Protein AF-Q7WC36-F1 (afdb_monomer_lite)

Foldseek 3Di:
DPDPDDCVPDPPLVVLLVVLVVLLVVLLVCLVCLVVVVVPDDDPDDDDDDPDDDDDDDDDDDPPQVLCVLQVNPDPVSVVVSQVSLQVSLVSLVVSCLVPVLDLVSLLVSLVSCLQSLHADPVVSLVSLVVQCVDVVCVVVSLVSLLSNLLSLLVSLLVLLVLLQDPPHHSSSNSSSLSSNLRQQVCQVPDDQDDDDPSSVLSLLSNLLSLLLSQVSQVVDPCSCVSSVGRRDVVSNVSSLCQQQPPPHDLVSNLVSLVVSQVVVLVAQDLAGDPSNLVSLVSNVQPQSSLVVCLLHLCSRDLSSLLCVLQDPPPDCQAALVSLLNNCQPVLVPPSLCVSLVSHVSNVLNNCLQVDDDVLFKGQQSVLLLLLVVPDDPVPPADLCLPLLVLLLLLLLLLVQLDPDDDDLAPCRQVVLVPPDPPLQSQQLASSQKIWTPVLSVDPDDFSVVNVVQLPDPPRNHMDGHPSSSGGDHCLQAPPPVGSQSRQLSNLLNSLLSSLCSQLVHNRGGSQVSDPPSSVVLQCVLVSSVVRGQAALLNSLSSQCNRHPVLSVLSVVVSVCNVPVPDDDPCQQPRDRDRHSNSSSLSSVLVSVVQVVPFDDDPPSRTPRDRHYDVCSVPGNRNHCCRPVHDD

Radius of gyration: 29.49 Å; chains: 1; bounding box: 82×70×81 Å

Sequence (632 aa):
MLVDLPEAEIPARTRLAFAATRLARVAEARLASPETLDIRHGGSGQSRTTRTQATSRYSGGLSLDPIAGLTGISDSQIHARLNSIADRVFGLIRKVLRERPDRVRLWTHALTIARRLGATGLELLFDDIDRYASDPVNRLAASYILGNSYAVLAAETVRAAQLLVDTNAAGWRRAAALRSLRDIAKFTNQCQPKTGRWFVQKSLNQFFVGVYCATVLLEQYSGSLQLLGKPLNQTFVDKGRELLAGHEVLPDLRVALAWWGCKFDLRKPVRRASELIVHLGTLVEALPESDDLWTFFPADAPITPLVRIASATKSGQMKQEGWWFDAMMGRLDYRDMEQVATLSPEASRVWKSFEESEAGKFLPLPVWATMIWKSCDPRITTEWRLGEWTCLEIVRQAALLLSSTTQTLDQDYLERASRKDIDTRSHCAHPLNFALPRHLIDTTAVSWQEWKQKLREPGTGVLRQVPQRRQIYDRRYAPLVVSEIGSAQNPIRGLGLCLFALLSRSFLLPAQWNGLGHESMLRHLPQLLRDEISYSSATLGILEACLQPRTAENVFANLYQAWSPGSDDDTEHDPVSLIDTADLARVISIAQNELEANQISTFNQQSRQVTPVNLMHLTDVDWKRYFEKGPA

Structure (mmCIF, N/CA/C/O backbone):
data_AF-Q7WC36-F1
#
_entry.id   AF-Q7WC36-F1
#
loop_
_atom_site.group_PDB
_atom_site.id
_atom_site.type_symbol
_atom_site.label_atom_id
_atom_site.label_alt_id
_atom_site.label_comp_id
_atom_site.label_asym_id
_atom_site.label_entity_id
_atom_site.label_seq_id
_atom_site.pdbx_PDB_ins_code
_atom_site.Cartn_x
_atom_site.Cartn_y
_atom_site.Cartn_z
_atom_site.occupancy
_atom_site.B_iso_or_equiv
_atom_site.auth_seq_id
_atom_site.auth_comp_id
_atom_site.auth_asym_id
_atom_site.auth_atom_id
_atom_site.pdbx_PDB_model_num
ATOM 1 N N . MET A 1 1 ? 2.667 -30.481 -26.125 1.00 32.56 1 MET A N 1
ATOM 2 C CA . MET A 1 1 ? 1.301 -30.079 -26.511 1.00 32.56 1 MET A CA 1
ATOM 3 C C . MET A 1 1 ? 1.374 -28.834 -27.383 1.00 32.56 1 MET A C 1
ATOM 5 O O . MET A 1 1 ? 1.361 -27.722 -26.868 1.00 32.56 1 MET A O 1
ATOM 9 N N . LEU A 1 2 ? 1.532 -29.032 -28.691 1.00 33.09 2 LEU A N 1
ATOM 10 C CA . LEU A 1 2 ? 1.141 -28.057 -29.708 1.00 33.09 2 LEU A CA 1
ATOM 11 C C . LEU A 1 2 ? -0.278 -28.476 -30.093 1.00 33.09 2 LEU A C 1
ATOM 13 O O . LEU A 1 2 ? -0.463 -29.596 -30.551 1.00 33.09 2 LEU A O 1
ATOM 17 N N . VAL A 1 3 ? -1.269 -27.655 -29.761 1.00 38.25 3 VAL A N 1
ATOM 18 C CA . VAL A 1 3 ? -2.630 -27.839 -30.272 1.00 38.25 3 VAL A CA 1
ATOM 19 C C . VAL A 1 3 ? -2.640 -27.154 -31.631 1.00 38.25 3 VAL A C 1
ATOM 21 O O . VAL A 1 3 ? -2.336 -25.959 -31.694 1.00 38.25 3 VAL A O 1
ATOM 24 N N . ASP A 1 4 ? -2.928 -27.904 -32.692 1.00 40.75 4 ASP A N 1
ATOM 25 C CA . ASP A 1 4 ? -3.156 -27.343 -34.021 1.00 40.75 4 ASP A CA 1
ATOM 26 C C . ASP A 1 4 ? -4.454 -26.539 -33.985 1.00 40.75 4 ASP A C 1
ATOM 28 O O . ASP A 1 4 ? -5.554 -27.082 -33.994 1.00 40.75 4 ASP A O 1
ATOM 32 N N . LEU A 1 5 ? -4.313 -25.219 -33.863 1.00 47.16 5 LEU A N 1
ATOM 33 C CA . LEU A 1 5 ? -5.430 -24.287 -33.954 1.00 47.16 5 LEU A CA 1
ATOM 34 C C . LEU A 1 5 ? -5.697 -24.002 -35.442 1.00 47.16 5 LEU A C 1
ATOM 36 O O . LEU A 1 5 ? -4.788 -23.483 -36.117 1.00 47.16 5 LEU A O 1
ATOM 40 N N . PRO A 1 6 ? -6.896 -24.329 -35.960 1.00 51.09 6 PRO A N 1
ATOM 41 C CA . PRO A 1 6 ? -7.227 -24.169 -37.370 1.00 51.09 6 PRO A CA 1
ATOM 42 C C . PRO A 1 6 ? -7.145 -22.700 -37.805 1.00 51.09 6 PRO A C 1
ATOM 44 O O . PRO A 1 6 ? -7.422 -21.775 -37.040 1.00 51.09 6 PRO A O 1
ATOM 47 N N . GLU A 1 7 ? -6.756 -22.473 -39.063 1.00 46.03 7 GLU A N 1
ATOM 48 C CA . GLU A 1 7 ? -6.532 -21.127 -39.624 1.00 46.03 7 GLU A CA 1
ATOM 49 C C . GLU A 1 7 ? -7.773 -20.230 -39.614 1.00 46.03 7 GLU A C 1
ATOM 51 O O . GLU A 1 7 ? -7.641 -19.006 -39.622 1.00 46.03 7 GLU A O 1
ATOM 56 N N . ALA A 1 8 ? -8.957 -20.841 -39.552 1.00 53.12 8 ALA A N 1
ATOM 57 C CA . ALA A 1 8 ? -10.242 -20.160 -39.520 1.00 53.12 8 ALA A CA 1
ATOM 58 C C . ALA A 1 8 ? -10.536 -19.447 -38.185 1.00 53.12 8 ALA A C 1
ATOM 60 O O . ALA A 1 8 ? -11.269 -18.464 -38.182 1.00 53.12 8 ALA A O 1
ATOM 61 N N . GLU A 1 9 ? -9.966 -19.900 -37.061 1.00 53.53 9 GLU A N 1
ATOM 62 C CA . GLU A 1 9 ? -10.338 -19.401 -35.724 1.00 53.53 9 GLU A CA 1
ATOM 63 C C . GLU A 1 9 ? -9.415 -18.294 -35.207 1.00 53.53 9 GLU A C 1
ATOM 65 O O . GLU A 1 9 ? -9.853 -17.375 -34.514 1.00 53.53 9 GLU A O 1
ATOM 70 N N . ILE A 1 10 ? -8.119 -18.355 -35.534 1.00 53.38 10 ILE A N 1
ATOM 71 C CA . ILE A 1 10 ? -7.134 -17.364 -35.091 1.00 53.38 10 ILE A CA 1
ATOM 72 C C . ILE A 1 10 ? -6.197 -17.030 -36.258 1.00 53.38 10 ILE A C 1
ATOM 74 O O . ILE A 1 10 ? -5.426 -17.895 -36.690 1.00 53.38 10 ILE A O 1
ATOM 78 N N . PRO A 1 11 ? -6.154 -15.763 -36.724 1.00 60.81 11 PRO A N 1
ATOM 79 C CA . PRO A 1 11 ? -5.234 -15.352 -37.777 1.00 60.81 11 PRO A CA 1
ATOM 80 C C . PRO A 1 11 ? -3.794 -15.765 -37.444 1.00 60.81 11 PRO A C 1
ATOM 82 O O . PRO A 1 11 ? -3.348 -15.595 -36.306 1.00 60.81 11 PRO A O 1
ATOM 85 N N . ALA A 1 12 ? -3.022 -16.231 -38.436 1.00 59.00 12 ALA A N 1
ATOM 86 C CA . ALA A 1 12 ? -1.604 -16.618 -38.283 1.00 59.00 12 ALA A CA 1
ATOM 87 C C . ALA A 1 12 ? -0.771 -15.613 -37.457 1.00 59.00 12 ALA A C 1
ATOM 89 O O . ALA A 1 12 ? 0.091 -15.976 -36.660 1.00 59.00 12 ALA A O 1
ATOM 90 N N . ARG A 1 13 ? -1.126 -14.335 -37.586 1.00 56.28 13 ARG A N 1
ATOM 91 C CA . ARG A 1 13 ? -0.539 -13.166 -36.920 1.00 56.28 13 ARG A CA 1
ATOM 92 C C . ARG A 1 13 ? -0.723 -13.175 -35.393 1.00 56.28 13 ARG A C 1
ATOM 94 O O . ARG A 1 13 ? 0.182 -12.775 -34.669 1.00 56.28 13 ARG A O 1
ATOM 101 N N . THR A 1 14 ? -1.865 -13.652 -34.904 1.00 60.50 14 THR A N 1
ATOM 102 C CA . THR A 1 14 ? -2.176 -13.775 -33.470 1.00 60.50 14 THR A CA 1
ATOM 103 C C . THR A 1 14 ? -1.594 -15.072 -32.893 1.00 60.50 14 THR A C 1
ATOM 105 O O . THR A 1 14 ? -1.169 -15.089 -31.738 1.00 60.50 14 THR A O 1
ATOM 108 N N . ARG A 1 15 ? -1.462 -16.128 -33.713 1.00 65.62 15 ARG A N 1
ATOM 109 C CA . ARG A 1 15 ? -0.837 -17.406 -33.320 1.00 65.62 15 ARG A CA 1
ATOM 110 C C . ARG A 1 15 ? 0.639 -17.247 -32.944 1.00 65.62 15 ARG A C 1
ATOM 112 O O . ARG A 1 15 ? 1.044 -17.766 -31.910 1.00 65.62 15 ARG A O 1
ATOM 119 N N . LEU A 1 16 ? 1.424 -16.478 -33.706 1.00 64.00 16 LEU A N 1
ATOM 120 C CA . LEU A 1 16 ? 2.849 -16.245 -33.405 1.00 64.00 16 LEU A CA 1
ATOM 121 C C . LEU A 1 16 ? 3.064 -15.486 -32.084 1.00 64.00 16 LEU A C 1
ATOM 123 O O . LEU A 1 16 ? 3.893 -15.881 -31.266 1.00 64.00 16 LEU A O 1
ATOM 127 N N . ALA A 1 17 ? 2.271 -14.440 -31.836 1.00 59.94 17 ALA A N 1
ATOM 128 C CA . ALA A 1 17 ? 2.287 -13.683 -30.582 1.00 59.94 17 ALA A CA 1
ATOM 129 C C . ALA A 1 17 ? 1.899 -14.551 -29.368 1.00 59.94 17 ALA A C 1
ATOM 131 O O . ALA A 1 17 ? 2.533 -14.506 -28.307 1.00 59.94 17 ALA A O 1
ATOM 132 N N . PHE A 1 18 ? 0.861 -15.372 -29.536 1.00 66.88 18 PHE A N 1
ATOM 133 C CA . PHE A 1 18 ? 0.387 -16.302 -28.518 1.00 66.88 18 PHE A CA 1
ATOM 134 C C . PHE A 1 18 ? 1.405 -17.415 -28.240 1.00 66.88 18 PHE A C 1
ATOM 136 O O . PHE A 1 18 ? 1.692 -17.713 -27.080 1.00 66.88 18 PHE A O 1
ATOM 143 N N . ALA A 1 19 ? 2.013 -17.979 -29.287 1.00 67.00 19 ALA A N 1
ATOM 144 C CA . ALA A 1 19 ? 3.064 -18.985 -29.186 1.00 67.00 19 ALA A CA 1
ATOM 145 C C . ALA A 1 19 ? 4.296 -18.441 -28.452 1.00 67.00 19 ALA A C 1
ATOM 147 O O . ALA A 1 19 ? 4.785 -19.090 -27.531 1.00 67.00 19 ALA A O 1
ATOM 148 N N . ALA A 1 20 ? 4.744 -17.225 -28.777 1.00 64.62 20 ALA A N 1
ATOM 149 C CA . ALA A 1 20 ? 5.845 -16.559 -28.081 1.00 64.62 20 ALA A CA 1
ATOM 150 C C . ALA A 1 20 ? 5.553 -16.365 -26.581 1.00 64.62 20 ALA A C 1
ATOM 152 O O . ALA A 1 20 ? 6.397 -16.648 -25.730 1.00 64.62 20 ALA A O 1
ATOM 153 N N . THR A 1 21 ? 4.326 -15.965 -26.243 1.00 67.56 21 THR A N 1
ATOM 154 C CA . THR A 1 21 ? 3.896 -15.788 -24.847 1.00 67.56 21 THR A CA 1
ATOM 155 C C . THR A 1 21 ? 3.810 -17.126 -24.104 1.00 67.56 21 THR A C 1
ATOM 157 O O . THR A 1 21 ? 4.221 -17.221 -22.947 1.00 67.56 21 THR A O 1
ATOM 160 N N . ARG A 1 22 ? 3.318 -18.190 -24.753 1.00 73.88 22 ARG A N 1
ATOM 161 C CA . ARG A 1 22 ? 3.315 -19.542 -24.173 1.00 73.88 22 ARG A CA 1
ATOM 162 C C . ARG A 1 22 ? 4.727 -20.089 -23.984 1.00 73.88 22 ARG A C 1
ATOM 164 O O . ARG A 1 22 ? 4.996 -20.669 -22.938 1.00 73.88 22 ARG A O 1
ATOM 171 N N . LEU A 1 23 ? 5.632 -19.869 -24.937 1.00 72.50 23 LEU A N 1
ATOM 172 C CA . LEU A 1 23 ? 7.038 -20.260 -24.816 1.00 72.50 23 LEU A CA 1
ATOM 173 C C . LEU A 1 23 ? 7.716 -19.565 -23.632 1.00 72.50 23 LEU A C 1
ATOM 175 O O . LEU A 1 23 ? 8.420 -20.227 -22.874 1.00 72.50 23 LEU A O 1
ATOM 179 N N . ALA A 1 24 ? 7.445 -18.275 -23.418 1.00 70.00 24 ALA A N 1
ATOM 180 C CA . ALA A 1 24 ? 7.932 -17.555 -22.244 1.00 70.00 24 ALA A CA 1
ATOM 181 C C . ALA A 1 24 ? 7.407 -18.162 -20.932 1.00 70.00 24 ALA A C 1
ATOM 183 O O . ALA A 1 24 ? 8.194 -18.408 -20.024 1.00 70.00 24 ALA A O 1
ATOM 184 N N . ARG A 1 25 ? 6.112 -18.505 -20.848 1.00 74.75 25 ARG A N 1
ATOM 185 C CA . ARG A 1 25 ? 5.541 -19.185 -19.666 1.00 74.75 25 ARG A CA 1
ATOM 186 C C . ARG A 1 25 ? 6.164 -20.560 -19.411 1.00 74.75 25 ARG A C 1
ATOM 188 O O . ARG A 1 25 ? 6.416 -20.919 -18.267 1.00 74.75 25 ARG A O 1
ATOM 195 N N . VAL A 1 26 ? 6.433 -21.327 -20.467 1.00 75.31 26 VAL A N 1
ATOM 196 C CA . VAL A 1 26 ? 7.117 -22.626 -20.352 1.00 75.31 26 VAL A CA 1
ATOM 197 C C . VAL A 1 26 ? 8.559 -22.442 -19.874 1.00 75.31 26 VAL A C 1
ATOM 199 O O . VAL A 1 26 ? 9.036 -23.234 -19.064 1.00 75.31 26 VAL A O 1
ATOM 202 N N . ALA A 1 27 ? 9.253 -21.403 -20.340 1.00 73.19 27 ALA A N 1
ATOM 203 C CA . ALA A 1 27 ? 10.594 -21.077 -19.865 1.00 73.19 27 ALA A CA 1
ATOM 204 C C . ALA A 1 27 ? 10.595 -20.637 -18.392 1.00 73.19 27 ALA A C 1
ATOM 206 O O . ALA A 1 27 ? 11.433 -21.113 -17.633 1.00 73.19 27 ALA A O 1
ATOM 207 N N . GLU A 1 28 ? 9.626 -19.822 -17.962 1.00 74.88 28 GLU A N 1
ATOM 208 C CA . GLU A 1 28 ? 9.429 -19.466 -16.548 1.00 74.88 28 GLU A CA 1
ATOM 209 C C . GLU A 1 28 ? 9.215 -20.713 -15.676 1.00 74.88 28 GLU A C 1
ATOM 211 O O . GLU A 1 28 ? 9.850 -20.847 -14.633 1.00 74.88 28 GLU A O 1
ATOM 216 N N . ALA A 1 29 ? 8.384 -21.663 -16.119 1.00 74.56 29 ALA A N 1
ATOM 217 C CA . ALA A 1 29 ? 8.167 -22.917 -15.394 1.00 74.56 29 ALA A CA 1
ATOM 218 C C . ALA A 1 29 ? 9.455 -23.752 -15.266 1.00 74.56 29 ALA A C 1
ATOM 220 O O . ALA A 1 29 ? 9.716 -24.329 -14.215 1.00 74.56 29 ALA A O 1
ATOM 221 N N . ARG A 1 30 ? 10.300 -23.776 -16.306 1.00 74.00 30 ARG A N 1
ATOM 222 C CA . ARG A 1 30 ? 11.606 -24.458 -16.253 1.00 74.00 30 ARG A CA 1
ATOM 223 C C . ARG A 1 30 ? 12.607 -23.764 -15.332 1.00 74.00 30 ARG A C 1
ATOM 225 O O . ARG A 1 30 ? 13.385 -24.449 -14.682 1.00 74.00 30 ARG A O 1
ATOM 232 N N . LEU A 1 31 ? 12.579 -22.434 -15.264 1.00 72.06 31 LEU A N 1
ATOM 233 C CA . LEU A 1 31 ? 13.387 -21.662 -14.314 1.00 72.06 31 LEU A CA 1
ATOM 234 C C . LEU A 1 31 ? 12.937 -21.897 -12.865 1.00 72.06 31 LEU A C 1
ATOM 236 O O . LEU A 1 31 ? 13.771 -21.907 -11.966 1.00 72.06 31 LEU A O 1
ATOM 240 N N . ALA A 1 32 ? 11.636 -22.105 -12.645 1.00 72.94 32 ALA A N 1
ATOM 241 C CA . ALA A 1 32 ? 11.075 -22.395 -11.328 1.00 72.94 32 ALA A CA 1
ATOM 242 C C . ALA A 1 32 ? 11.359 -23.825 -10.835 1.00 72.94 32 ALA A C 1
ATOM 244 O O . ALA A 1 32 ? 11.388 -24.047 -9.628 1.00 72.94 32 ALA A O 1
ATOM 245 N N . SER A 1 33 ? 11.578 -24.780 -11.745 1.00 74.81 33 SER A N 1
ATOM 246 C CA . SER A 1 33 ? 11.818 -26.194 -11.417 1.00 74.81 33 SER A CA 1
ATOM 247 C C . SER A 1 33 ? 13.053 -26.748 -12.146 1.00 74.81 33 SER A C 1
ATOM 249 O O . SER A 1 33 ? 12.916 -27.588 -13.044 1.00 74.81 33 SER A O 1
ATOM 251 N N . PRO A 1 34 ? 14.266 -26.297 -11.778 1.00 65.00 34 PRO A N 1
ATOM 252 C CA . PRO A 1 34 ? 15.503 -26.665 -12.467 1.00 65.00 34 PRO A CA 1
ATOM 253 C C . PRO A 1 34 ? 15.832 -28.162 -12.364 1.00 65.00 34 PRO A C 1
ATOM 255 O O . PRO A 1 34 ? 16.397 -28.713 -13.303 1.00 65.00 34 PRO A O 1
ATOM 258 N N . GLU A 1 35 ? 15.383 -28.843 -11.306 1.00 63.03 35 GLU A N 1
ATOM 259 C CA . GLU A 1 35 ? 15.533 -30.298 -11.099 1.00 63.03 35 GLU A CA 1
ATOM 260 C C . GLU A 1 35 ? 14.903 -31.140 -12.225 1.00 63.03 35 GLU A C 1
ATOM 262 O O . GLU A 1 35 ? 15.338 -32.250 -12.525 1.00 63.03 35 GLU A O 1
ATOM 267 N N . THR A 1 36 ? 13.895 -30.602 -12.922 1.00 58.12 36 THR A N 1
ATOM 268 C CA . THR A 1 36 ? 13.247 -31.301 -14.046 1.00 58.12 36 THR A CA 1
ATOM 269 C C . THR A 1 36 ? 14.123 -31.387 -15.301 1.00 58.12 36 THR A C 1
ATOM 271 O O . THR A 1 36 ? 13.782 -32.112 -16.242 1.00 58.12 36 THR A O 1
ATOM 274 N N . LEU A 1 37 ? 15.244 -30.658 -15.342 1.00 56.97 37 LEU A N 1
ATOM 275 C CA . LEU A 1 37 ? 16.187 -30.678 -16.460 1.00 56.97 37 LEU A CA 1
ATOM 276 C C . LEU A 1 37 ? 17.066 -31.937 -16.471 1.00 56.97 37 LEU A C 1
ATOM 278 O O . LEU A 1 37 ? 17.489 -32.339 -17.556 1.00 56.97 37 LEU A O 1
ATOM 282 N N . ASP A 1 38 ? 17.267 -32.590 -15.325 1.00 52.81 38 ASP A N 1
ATOM 283 C CA . ASP A 1 38 ? 18.098 -33.799 -15.217 1.00 52.81 38 ASP A CA 1
ATOM 284 C C . ASP A 1 38 ? 17.378 -35.070 -15.687 1.00 52.81 38 ASP A C 1
ATOM 286 O O . ASP A 1 38 ? 17.999 -35.995 -16.203 1.00 52.81 38 ASP A O 1
ATOM 290 N N . ILE A 1 39 ? 16.044 -35.104 -15.625 1.00 51.38 39 ILE A N 1
ATOM 291 C CA . ILE A 1 39 ? 15.252 -36.316 -15.912 1.00 51.38 39 ILE A CA 1
ATOM 292 C C . ILE A 1 39 ? 15.270 -36.694 -17.410 1.00 51.38 39 ILE A C 1
ATOM 294 O O . ILE A 1 39 ? 14.988 -37.833 -17.776 1.00 51.38 39 ILE A O 1
ATOM 298 N N . ARG A 1 40 ? 15.606 -35.763 -18.317 1.00 45.06 40 ARG A N 1
ATOM 299 C CA . ARG A 1 40 ? 15.520 -35.994 -19.777 1.00 45.06 40 ARG A CA 1
ATOM 300 C C . ARG A 1 40 ? 16.813 -36.444 -20.448 1.00 45.06 40 ARG A C 1
ATOM 302 O O . ARG A 1 40 ? 16.765 -36.809 -21.624 1.00 45.06 40 ARG A O 1
ATOM 309 N N . HIS A 1 41 ? 17.946 -36.436 -19.756 1.00 41.28 41 HIS A N 1
ATOM 310 C CA . HIS A 1 41 ? 19.207 -36.936 -20.300 1.00 41.28 41 HIS A CA 1
ATOM 311 C C . HIS A 1 41 ? 19.733 -38.021 -19.375 1.00 41.28 41 HIS A C 1
ATOM 313 O O . HIS A 1 41 ? 20.256 -37.734 -18.308 1.00 41.28 41 HIS A O 1
ATOM 319 N N . GLY A 1 42 ? 19.527 -39.273 -19.794 1.00 40.59 42 GLY A N 1
ATOM 320 C CA . GLY A 1 42 ? 19.952 -40.466 -19.079 1.00 40.59 42 GLY A CA 1
ATOM 321 C C . GLY A 1 42 ? 21.417 -40.391 -18.666 1.00 40.59 42 GLY A C 1
ATOM 322 O O . GLY A 1 42 ? 22.315 -40.632 -19.465 1.00 40.59 42 GLY A O 1
ATOM 323 N N . GLY A 1 43 ? 21.626 -40.078 -17.395 1.00 33.88 43 GLY A N 1
ATOM 324 C CA . GLY A 1 43 ? 22.837 -40.341 -16.647 1.00 33.88 43 GLY A CA 1
ATOM 325 C C . GLY A 1 43 ? 22.419 -41.082 -15.391 1.00 33.88 43 GLY A C 1
ATOM 326 O O . GLY A 1 43 ? 22.143 -40.476 -14.362 1.00 33.88 43 GLY A O 1
ATOM 327 N N . SER A 1 44 ? 22.319 -42.407 -15.479 1.00 44.53 44 SER A N 1
ATOM 328 C CA . SER A 1 44 ? 22.349 -43.252 -14.292 1.00 44.53 44 SER A CA 1
ATOM 329 C C . SER A 1 44 ? 23.679 -43.000 -13.576 1.00 44.53 44 SER A C 1
ATOM 331 O O . SER A 1 44 ? 24.725 -43.437 -14.054 1.00 44.53 44 SER A O 1
ATOM 333 N N . GLY A 1 45 ? 23.660 -42.269 -12.465 1.00 36.16 45 GLY A N 1
ATOM 334 C CA . GLY A 1 45 ? 24.887 -41.937 -11.750 1.00 36.16 45 GLY A CA 1
ATOM 335 C C . GLY A 1 45 ? 24.642 -41.242 -10.419 1.00 36.16 45 GLY A C 1
ATOM 336 O O . GLY A 1 45 ? 24.819 -40.041 -10.312 1.00 36.16 45 GLY A O 1
ATOM 337 N N . GLN A 1 46 ? 24.282 -42.038 -9.409 1.00 35.50 46 GLN A N 1
ATOM 338 C CA . GLN A 1 46 ? 24.422 -41.737 -7.976 1.00 35.50 46 GLN A CA 1
ATOM 339 C C . GLN A 1 46 ? 23.519 -40.645 -7.375 1.00 35.50 46 GLN A C 1
ATOM 341 O O . GLN A 1 46 ? 23.962 -39.615 -6.884 1.00 35.50 46 GLN A O 1
ATOM 346 N N . SER A 1 47 ? 22.242 -40.990 -7.207 1.00 34.94 47 SER A N 1
ATOM 347 C CA . SER A 1 47 ? 21.558 -40.668 -5.951 1.00 34.94 47 SER A CA 1
ATOM 348 C C . SER A 1 47 ? 21.900 -41.738 -4.911 1.00 34.94 47 SER A C 1
ATOM 350 O O . SER A 1 47 ? 21.362 -42.841 -5.001 1.00 34.94 47 SER A O 1
ATOM 352 N N . ARG A 1 48 ? 22.782 -41.426 -3.946 1.00 37.56 48 ARG A N 1
ATOM 353 C CA . ARG A 1 48 ? 22.641 -41.749 -2.504 1.00 37.56 48 ARG A CA 1
ATOM 354 C C . ARG A 1 48 ? 23.936 -41.520 -1.711 1.00 37.56 48 ARG A C 1
ATOM 356 O O . ARG A 1 48 ? 25.006 -41.922 -2.142 1.00 37.56 48 ARG A O 1
ATOM 363 N N . THR A 1 49 ? 23.741 -41.027 -0.480 1.00 31.98 49 THR A N 1
ATOM 364 C CA . THR A 1 49 ? 24.695 -40.804 0.636 1.00 31.98 49 THR A CA 1
ATOM 365 C C . THR A 1 49 ? 25.567 -39.554 0.456 1.00 31.98 49 THR A C 1
ATOM 367 O O . THR A 1 49 ? 26.288 -39.450 -0.516 1.00 31.98 49 THR A O 1
ATOM 370 N N . THR A 1 50 ? 25.472 -38.510 1.283 1.00 30.17 50 THR A N 1
ATOM 371 C CA . THR A 1 50 ? 25.669 -38.510 2.741 1.00 30.17 50 THR A CA 1
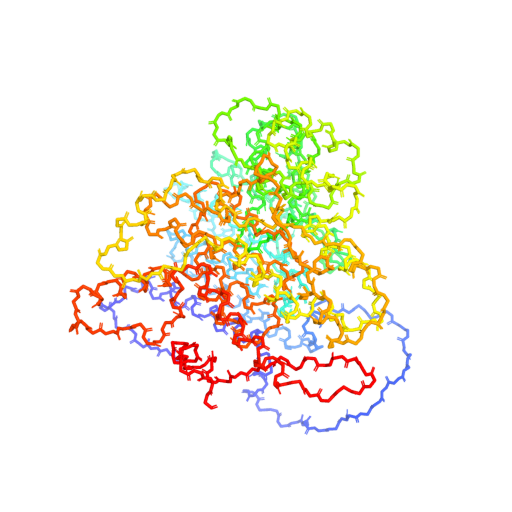ATOM 372 C C . THR A 1 50 ? 24.902 -37.373 3.432 1.00 30.17 50 THR A C 1
ATOM 374 O O . THR A 1 50 ? 25.071 -36.192 3.147 1.00 30.17 50 THR A O 1
ATOM 377 N N . ARG A 1 51 ? 24.083 -37.752 4.417 1.00 36.59 51 ARG A N 1
ATOM 378 C CA . ARG A 1 51 ? 23.560 -36.878 5.468 1.00 36.59 51 ARG A CA 1
ATOM 379 C C . ARG A 1 51 ? 24.471 -37.064 6.681 1.00 36.59 51 ARG A C 1
ATOM 381 O O . ARG A 1 51 ? 24.146 -37.866 7.546 1.00 36.59 51 ARG A O 1
ATOM 388 N N . THR A 1 52 ? 25.602 -36.361 6.731 1.00 29.86 52 THR A N 1
ATOM 389 C CA . THR A 1 52 ? 26.429 -36.299 7.947 1.00 29.86 52 THR A CA 1
ATOM 390 C C . THR A 1 52 ? 27.280 -35.029 7.970 1.00 29.86 52 THR A C 1
ATOM 392 O O . THR A 1 52 ? 28.087 -34.806 7.081 1.00 29.86 52 THR A O 1
ATOM 395 N N . GLN A 1 53 ? 27.028 -34.207 8.992 1.00 34.97 53 GLN A N 1
ATOM 396 C CA . GLN A 1 53 ? 27.939 -33.292 9.694 1.00 34.97 53 GLN A CA 1
ATOM 397 C C . GLN A 1 53 ? 29.184 -32.769 8.951 1.00 34.97 53 GLN A C 1
ATOM 399 O O . GLN A 1 53 ? 30.145 -33.498 8.736 1.00 34.97 53 GLN A O 1
ATOM 404 N N . ALA A 1 54 ? 29.238 -31.450 8.754 1.00 27.39 54 ALA A N 1
ATOM 405 C CA . ALA A 1 54 ? 30.500 -30.719 8.674 1.00 27.39 54 ALA A CA 1
ATOM 406 C C . ALA A 1 54 ? 30.367 -29.373 9.398 1.00 27.39 54 ALA A C 1
ATOM 408 O O . ALA A 1 54 ? 30.041 -28.337 8.821 1.00 27.39 54 ALA A O 1
ATOM 409 N N . THR A 1 55 ? 30.602 -29.407 10.706 1.00 30.91 55 THR A N 1
ATOM 410 C CA . THR A 1 55 ? 31.113 -28.264 11.456 1.00 30.91 55 THR A CA 1
ATOM 411 C C . THR A 1 55 ? 32.587 -28.044 11.098 1.00 30.91 55 THR A C 1
ATOM 413 O O . THR A 1 55 ? 33.384 -28.976 11.068 1.00 30.91 55 THR A O 1
ATOM 416 N N . SER A 1 56 ? 32.941 -26.766 10.960 1.00 30.55 56 SER A N 1
ATOM 417 C CA . SER A 1 56 ? 34.285 -26.171 11.017 1.00 30.55 56 SER A CA 1
ATOM 418 C C . SER A 1 56 ? 35.043 -25.889 9.702 1.00 30.55 56 SER A C 1
ATOM 420 O O . SER A 1 56 ? 35.483 -26.770 8.977 1.00 30.55 56 SER A O 1
ATOM 422 N N . ARG A 1 57 ? 35.241 -24.573 9.518 1.00 32.50 57 ARG A N 1
ATOM 423 C CA . ARG A 1 57 ? 36.447 -23.860 9.063 1.00 32.50 57 ARG A CA 1
ATOM 424 C C . ARG A 1 57 ? 37.026 -24.221 7.692 1.00 32.50 57 ARG A C 1
ATOM 426 O O . ARG A 1 57 ? 37.876 -25.089 7.592 1.00 32.50 57 ARG A O 1
ATOM 433 N N . TYR A 1 58 ? 36.746 -23.357 6.713 1.00 28.33 58 TYR A N 1
ATOM 434 C CA . TYR A 1 58 ? 37.773 -22.877 5.785 1.00 28.33 58 TYR A CA 1
ATOM 435 C C . TYR A 1 58 ? 37.536 -21.403 5.437 1.00 28.33 58 TYR A C 1
ATOM 437 O O . TYR A 1 58 ? 36.568 -21.029 4.782 1.00 28.33 58 TYR A O 1
ATOM 445 N N . SER A 1 59 ? 38.444 -20.565 5.926 1.00 31.62 59 SER A N 1
ATOM 446 C CA . SER A 1 59 ? 38.770 -19.248 5.393 1.00 31.62 59 SER A CA 1
ATOM 447 C C . SER A 1 59 ? 39.462 -19.412 4.038 1.00 31.62 59 SER A C 1
ATOM 449 O O . SER A 1 59 ? 40.481 -20.097 3.954 1.00 31.62 59 SER A O 1
ATOM 451 N N . GLY A 1 60 ? 38.945 -18.766 2.997 1.00 26.12 60 GLY A N 1
ATOM 452 C CA . GLY A 1 60 ? 39.586 -18.687 1.685 1.00 26.12 60 GLY A CA 1
ATOM 453 C C . GLY A 1 60 ? 38.631 -18.068 0.675 1.00 26.12 60 GLY A C 1
ATOM 454 O O . GLY A 1 60 ? 37.574 -18.632 0.411 1.00 26.12 60 GLY A O 1
ATOM 455 N N . GLY A 1 61 ? 38.971 -16.884 0.164 1.00 34.06 61 GLY A N 1
ATOM 456 C CA . GLY A 1 61 ? 38.148 -16.116 -0.768 1.00 34.06 61 GLY A CA 1
ATOM 457 C C . GLY A 1 61 ? 37.817 -16.902 -2.034 1.00 34.06 61 GLY A C 1
ATOM 458 O O . GLY A 1 61 ? 38.606 -16.949 -2.971 1.00 34.06 61 GLY A O 1
ATOM 459 N N . LEU A 1 62 ? 36.626 -17.490 -2.069 1.00 37.09 62 LEU A N 1
ATOM 460 C CA . LEU A 1 62 ? 35.981 -17.937 -3.291 1.00 37.09 62 LEU A CA 1
ATOM 461 C C . LEU A 1 62 ? 35.081 -16.795 -3.747 1.00 37.09 62 LEU A C 1
ATOM 463 O O . LEU A 1 62 ? 34.188 -16.370 -3.015 1.00 37.09 62 LEU A O 1
ATOM 467 N N . SER A 1 63 ? 35.339 -16.286 -4.950 1.00 44.19 63 SER A N 1
ATOM 468 C CA . SER A 1 63 ? 34.395 -15.456 -5.695 1.00 44.19 63 SER A CA 1
ATOM 469 C C . SER A 1 63 ? 33.119 -16.279 -5.902 1.00 44.19 63 SER A C 1
ATOM 471 O O . SER A 1 63 ? 33.009 -17.052 -6.852 1.00 44.19 63 SER A O 1
ATOM 473 N N . LEU A 1 64 ? 32.208 -16.205 -4.932 1.00 56.53 64 LEU A N 1
ATOM 474 C CA . LEU A 1 64 ? 30.915 -16.872 -4.960 1.00 56.53 64 LEU A CA 1
ATOM 475 C C . LEU A 1 64 ? 30.123 -16.273 -6.120 1.00 56.53 64 LEU A C 1
ATOM 477 O O . LEU A 1 64 ? 29.882 -15.066 -6.137 1.00 56.53 64 LEU A O 1
ATOM 481 N N . ASP A 1 65 ? 29.730 -17.101 -7.091 1.00 71.56 65 ASP A N 1
ATOM 482 C CA . ASP A 1 65 ? 28.820 -16.663 -8.147 1.00 71.56 65 ASP A CA 1
ATOM 483 C C . ASP A 1 65 ? 27.538 -16.126 -7.480 1.00 71.56 65 ASP A C 1
ATOM 485 O O . ASP A 1 65 ? 26.818 -16.890 -6.824 1.00 71.56 65 ASP A O 1
ATOM 489 N N . PRO A 1 66 ? 27.227 -14.824 -7.617 1.00 72.75 66 PRO A N 1
ATOM 490 C CA . PRO A 1 66 ? 26.075 -14.224 -6.954 1.00 72.75 66 PRO A CA 1
ATOM 491 C C . PRO A 1 66 ? 24.756 -14.869 -7.393 1.00 72.75 66 PRO A C 1
ATOM 493 O O . PRO A 1 66 ? 23.788 -14.870 -6.639 1.00 72.75 66 PRO A O 1
ATOM 496 N N . ILE A 1 67 ? 24.703 -15.463 -8.589 1.00 75.75 67 ILE A N 1
ATOM 497 C CA . ILE A 1 67 ? 23.526 -16.189 -9.078 1.00 75.75 67 ILE A CA 1
ATOM 498 C C . ILE A 1 67 ? 23.369 -17.529 -8.346 1.00 75.75 67 ILE A C 1
ATOM 500 O O . ILE A 1 67 ? 22.247 -17.900 -7.986 1.00 75.75 67 ILE A O 1
ATOM 504 N N . ALA A 1 68 ? 24.471 -18.234 -8.083 1.00 74.06 68 ALA A N 1
ATOM 505 C CA . ALA A 1 68 ? 24.462 -19.468 -7.300 1.00 74.06 68 ALA A CA 1
ATOM 506 C C . ALA A 1 68 ? 24.010 -19.201 -5.856 1.00 74.06 68 ALA A C 1
ATOM 508 O O . ALA A 1 68 ? 23.161 -19.921 -5.333 1.00 74.06 68 ALA A O 1
ATOM 509 N N . GLY A 1 69 ? 24.480 -18.101 -5.254 1.00 74.38 69 GLY A N 1
ATOM 510 C CA . GLY A 1 69 ? 24.043 -17.659 -3.925 1.00 74.38 69 GLY A CA 1
ATOM 511 C C . GLY A 1 69 ? 22.548 -17.321 -3.842 1.00 74.38 69 GLY A C 1
ATOM 512 O O . GLY A 1 69 ? 21.910 -17.614 -2.837 1.00 74.38 69 GLY A O 1
ATOM 513 N N . LEU A 1 70 ? 21.965 -16.753 -4.905 1.00 76.69 70 LEU A N 1
ATOM 514 C CA . LEU A 1 70 ? 20.536 -16.410 -4.947 1.00 76.69 70 LEU A CA 1
ATOM 515 C C . LEU A 1 70 ? 19.623 -17.614 -5.200 1.00 76.69 70 LEU A C 1
ATOM 517 O O . LEU A 1 70 ? 18.490 -17.628 -4.729 1.00 76.69 70 LEU A O 1
ATOM 521 N N . THR A 1 71 ? 20.079 -18.594 -5.977 1.00 74.06 71 THR A N 1
ATOM 522 C CA . THR A 1 71 ? 19.264 -19.752 -6.388 1.00 74.06 71 THR A CA 1
ATOM 523 C C . THR A 1 71 ? 19.438 -20.973 -5.493 1.00 74.06 71 THR A C 1
ATOM 525 O O . THR A 1 71 ? 18.596 -21.864 -5.542 1.00 74.06 71 THR A O 1
ATOM 528 N N . GLY A 1 72 ? 20.516 -21.035 -4.706 1.00 72.19 72 GLY A N 1
ATOM 529 C CA . GLY A 1 72 ? 20.902 -22.230 -3.951 1.00 72.19 72 GLY A CA 1
ATOM 530 C C . GLY A 1 72 ? 21.477 -23.351 -4.825 1.00 72.19 72 GLY A C 1
ATOM 531 O O . GLY A 1 72 ? 21.734 -24.440 -4.324 1.00 72.19 72 GLY A O 1
ATOM 532 N N . ILE A 1 73 ? 21.689 -23.097 -6.123 1.00 74.38 73 ILE A N 1
ATOM 533 C CA . ILE A 1 73 ? 22.198 -24.071 -7.095 1.00 74.38 73 ILE A CA 1
ATOM 534 C C . ILE A 1 73 ? 23.658 -23.739 -7.378 1.00 74.38 73 ILE A C 1
ATOM 536 O O . ILE A 1 73 ? 23.951 -22.696 -7.963 1.00 74.38 73 ILE A O 1
ATOM 540 N N . SER A 1 74 ? 24.571 -24.627 -6.988 1.00 72.94 74 SER A N 1
ATOM 541 C CA . SER A 1 74 ? 26.012 -24.477 -7.230 1.00 72.94 74 SER A CA 1
ATOM 542 C C . SER A 1 74 ? 26.467 -24.982 -8.605 1.00 72.94 74 SER A C 1
ATOM 544 O O . SER A 1 74 ? 27.596 -24.706 -9.006 1.00 72.94 74 SER A O 1
ATOM 546 N N . ASP A 1 75 ? 25.607 -25.690 -9.346 1.00 77.50 75 ASP A N 1
ATOM 547 C CA . ASP A 1 75 ? 25.945 -26.244 -10.659 1.00 77.50 75 ASP A CA 1
ATOM 548 C C . ASP A 1 75 ? 25.922 -25.170 -11.764 1.00 77.50 75 ASP A C 1
ATOM 550 O O . ASP A 1 75 ? 24.872 -24.684 -12.204 1.00 77.50 75 ASP A O 1
ATOM 554 N N . SER A 1 76 ? 27.114 -24.818 -12.248 1.00 75.12 76 SER A N 1
ATOM 555 C CA . SER A 1 76 ? 27.318 -23.843 -13.320 1.00 75.12 76 SER A CA 1
ATOM 556 C C . SER A 1 76 ? 26.784 -24.308 -14.681 1.00 75.12 76 SER A C 1
ATOM 558 O O . SER A 1 76 ? 26.407 -23.467 -15.503 1.00 75.12 76 SER A O 1
ATOM 560 N N . GLN A 1 77 ? 26.683 -25.619 -14.932 1.00 77.81 77 GLN A N 1
ATOM 561 C CA . GLN A 1 77 ? 26.123 -26.168 -16.169 1.00 77.81 77 GLN A CA 1
ATOM 562 C C . GLN A 1 77 ? 24.604 -26.005 -16.212 1.00 77.81 77 GLN A C 1
ATOM 564 O O . GLN A 1 77 ? 24.056 -25.647 -17.260 1.00 77.81 77 GLN A O 1
ATOM 569 N N . ILE A 1 78 ? 23.922 -26.209 -15.081 1.00 75.00 78 ILE A N 1
ATOM 570 C CA . ILE A 1 78 ? 22.479 -25.955 -14.959 1.00 75.00 78 ILE A CA 1
ATOM 571 C C . ILE A 1 78 ? 22.201 -24.471 -15.201 1.00 75.00 78 ILE A C 1
ATOM 573 O O . ILE A 1 78 ? 21.341 -24.136 -16.020 1.00 75.00 78 ILE A O 1
ATOM 577 N N . HIS A 1 79 ? 22.985 -23.578 -14.588 1.00 76.50 79 HIS A N 1
ATOM 578 C CA . HIS A 1 79 ? 22.884 -22.140 -14.851 1.00 76.50 79 HIS A CA 1
ATOM 579 C C . HIS A 1 79 ? 23.092 -21.815 -16.329 1.00 76.50 79 HIS A C 1
ATOM 581 O O . HIS A 1 79 ? 22.240 -21.164 -16.926 1.00 76.50 79 HIS A O 1
ATOM 587 N N . ALA A 1 80 ? 24.152 -22.314 -16.964 1.00 79.81 80 ALA A N 1
ATOM 588 C CA . ALA A 1 80 ? 24.405 -22.082 -18.388 1.00 79.81 80 ALA A CA 1
ATOM 589 C C . ALA A 1 80 ? 23.254 -22.569 -19.291 1.00 79.81 80 ALA A C 1
ATOM 591 O O . ALA A 1 80 ? 22.865 -21.872 -20.234 1.00 79.81 80 ALA A O 1
ATOM 592 N N . ARG A 1 81 ? 22.654 -23.727 -18.989 1.00 80.44 81 ARG A N 1
ATOM 593 C CA . ARG A 1 81 ? 21.489 -24.253 -19.723 1.00 80.44 81 ARG A CA 1
ATOM 594 C C . ARG A 1 81 ? 20.258 -23.369 -19.557 1.00 80.44 81 ARG A C 1
ATOM 596 O O . ARG A 1 81 ? 19.592 -23.069 -20.548 1.00 80.44 81 ARG A O 1
ATOM 603 N N . LEU A 1 82 ? 19.965 -22.925 -18.336 1.00 79.06 82 LEU A N 1
ATOM 604 C CA . LEU A 1 82 ? 18.858 -22.005 -18.066 1.00 79.06 82 LEU A CA 1
ATOM 605 C C . LEU A 1 82 ? 19.032 -20.679 -18.819 1.00 79.06 82 LEU A C 1
ATOM 607 O O . LEU A 1 82 ? 18.065 -20.168 -19.386 1.00 79.06 82 LEU A O 1
ATOM 611 N N . ASN A 1 83 ? 20.264 -20.171 -18.910 1.00 80.69 83 ASN A N 1
ATOM 612 C CA . ASN A 1 83 ? 20.594 -18.961 -19.676 1.00 80.69 83 ASN A CA 1
ATOM 613 C C . ASN A 1 83 ? 20.317 -19.172 -21.156 1.00 80.69 83 ASN A C 1
ATOM 615 O O . ASN A 1 83 ? 19.607 -18.385 -21.772 1.00 80.69 83 ASN A O 1
ATOM 619 N N . SER A 1 84 ? 20.811 -20.285 -21.704 1.00 83.69 84 SER A N 1
ATOM 620 C CA . SER A 1 84 ? 20.599 -20.635 -23.106 1.00 83.69 84 SER A CA 1
ATOM 621 C C . SER A 1 84 ? 19.111 -20.735 -23.454 1.00 83.69 84 SER A C 1
ATOM 623 O O . SER A 1 84 ? 18.695 -20.282 -24.519 1.00 83.69 84 SER A O 1
ATOM 625 N N . ILE A 1 85 ? 18.280 -21.271 -22.553 1.00 83.25 85 ILE A N 1
ATOM 626 C CA . ILE A 1 85 ? 16.824 -21.312 -22.739 1.00 83.25 85 ILE A CA 1
ATOM 627 C C . ILE A 1 85 ? 16.242 -19.894 -22.770 1.00 83.25 85 ILE A C 1
ATOM 629 O O . ILE A 1 85 ? 15.465 -19.588 -23.677 1.00 83.25 85 ILE A O 1
ATOM 633 N N . ALA A 1 86 ? 16.617 -19.036 -21.817 1.00 83.31 86 ALA A N 1
ATOM 634 C CA . ALA A 1 86 ? 16.152 -17.652 -21.753 1.00 83.31 86 ALA A CA 1
ATOM 635 C C . ALA A 1 86 ? 16.525 -16.865 -23.023 1.00 83.31 86 ALA A C 1
ATOM 637 O O . ALA A 1 86 ? 15.647 -16.288 -23.670 1.00 83.31 86 ALA A O 1
ATOM 638 N N . ASP A 1 87 ? 17.792 -16.921 -23.435 1.00 84.38 87 ASP A N 1
ATOM 639 C CA . ASP A 1 87 ? 18.300 -16.219 -24.616 1.00 84.38 87 ASP A CA 1
ATOM 640 C C . ASP A 1 87 ? 17.705 -16.786 -25.914 1.00 84.38 87 ASP A C 1
ATOM 642 O O . ASP A 1 87 ? 17.358 -16.031 -26.823 1.00 84.38 87 ASP A O 1
ATOM 646 N N . ARG A 1 88 ? 17.489 -18.108 -26.007 1.00 84.50 88 ARG A N 1
ATOM 647 C CA . ARG A 1 88 ? 16.824 -18.731 -27.165 1.00 84.50 88 ARG A CA 1
ATOM 648 C C . ARG A 1 88 ? 15.377 -18.271 -27.300 1.00 84.50 88 ARG A C 1
ATOM 650 O O . ARG A 1 88 ? 14.936 -17.972 -28.409 1.00 84.50 88 ARG A O 1
ATOM 657 N N . VAL A 1 89 ? 14.629 -18.217 -26.198 1.00 83.50 89 VAL A N 1
ATOM 658 C CA . VAL A 1 89 ? 13.242 -17.724 -26.205 1.00 83.50 89 VAL A CA 1
ATOM 659 C C . VAL A 1 89 ? 13.203 -16.248 -26.591 1.00 83.50 89 VAL A C 1
ATOM 661 O O . VAL A 1 89 ? 12.392 -15.864 -27.434 1.00 83.50 89 VAL A O 1
ATOM 664 N N . PHE A 1 90 ? 14.115 -15.433 -26.058 1.00 85.25 90 PHE A N 1
ATOM 665 C CA . PHE A 1 90 ? 14.230 -14.029 -26.442 1.00 85.25 90 PHE A CA 1
ATOM 666 C C . PHE A 1 90 ? 14.600 -13.857 -27.925 1.00 85.25 90 PHE A C 1
ATOM 668 O O . PHE A 1 90 ? 13.984 -13.055 -28.629 1.00 85.25 90 PHE A O 1
ATOM 675 N N . GLY A 1 91 ? 15.517 -14.674 -28.449 1.00 85.00 91 GLY A N 1
ATOM 676 C CA . GLY A 1 91 ? 15.878 -14.700 -29.868 1.00 85.00 91 GLY A CA 1
ATOM 677 C C . GLY A 1 91 ? 14.700 -15.037 -30.788 1.00 85.00 91 GLY A C 1
ATOM 678 O O . GLY A 1 91 ? 14.529 -14.402 -31.830 1.00 85.00 91 GLY A O 1
ATOM 679 N N . LEU A 1 92 ? 13.835 -15.976 -30.388 1.00 84.06 92 LEU A N 1
ATOM 680 C CA . LEU A 1 92 ? 12.603 -16.290 -31.123 1.00 84.06 92 LEU A CA 1
ATOM 681 C C . LEU A 1 92 ? 11.628 -15.107 -31.137 1.00 84.06 92 LEU A C 1
ATOM 683 O O . LEU A 1 92 ? 11.072 -14.791 -32.187 1.00 84.06 92 LEU A O 1
ATOM 687 N N . ILE A 1 93 ? 11.455 -14.418 -30.005 1.00 84.38 93 ILE A N 1
ATOM 688 C CA . ILE A 1 93 ? 10.607 -13.217 -29.919 1.00 84.38 93 ILE A CA 1
ATOM 689 C C . ILE A 1 93 ? 11.137 -12.120 -30.844 1.00 84.38 93 ILE A C 1
ATOM 691 O O . ILE A 1 93 ? 10.370 -11.520 -31.596 1.00 84.38 93 ILE A O 1
ATOM 695 N N . ARG A 1 94 ? 12.452 -11.891 -30.848 1.00 87.94 94 ARG A N 1
ATOM 696 C CA . ARG A 1 94 ? 13.086 -10.912 -31.737 1.00 87.94 94 ARG A CA 1
ATOM 697 C C . ARG A 1 94 ? 12.912 -11.248 -33.213 1.00 87.94 94 ARG A C 1
ATOM 699 O O . ARG A 1 94 ? 12.679 -10.345 -34.011 1.00 87.94 94 ARG A O 1
ATOM 706 N N . LYS A 1 95 ? 12.963 -12.530 -33.589 1.00 86.12 95 LYS A N 1
ATOM 707 C CA . LYS A 1 95 ? 12.659 -12.952 -34.964 1.00 86.12 95 LYS A CA 1
ATOM 708 C C . LYS A 1 95 ? 11.239 -12.534 -35.367 1.00 86.12 95 LYS A C 1
ATOM 710 O O . LYS A 1 95 ? 11.068 -11.924 -36.417 1.00 86.12 95 LYS A O 1
ATOM 715 N N . VAL A 1 96 ? 10.253 -12.770 -34.499 1.00 83.69 96 VAL A N 1
ATOM 716 C CA . VAL A 1 96 ? 8.859 -12.351 -34.732 1.00 83.69 96 VAL A CA 1
ATOM 717 C C . VAL A 1 96 ? 8.736 -10.825 -34.835 1.00 83.69 96 VAL A C 1
ATOM 719 O O . VAL A 1 96 ? 7.998 -10.332 -35.683 1.00 83.69 96 VAL A O 1
ATOM 722 N N . LEU A 1 97 ? 9.477 -10.067 -34.020 1.00 85.94 97 LEU A N 1
ATOM 723 C CA . LEU A 1 97 ? 9.489 -8.600 -34.089 1.00 85.94 97 LEU A CA 1
ATOM 724 C C . LEU A 1 97 ? 10.048 -8.067 -35.409 1.00 85.94 97 LEU A C 1
ATOM 726 O O . LEU A 1 97 ? 9.502 -7.112 -35.948 1.00 85.94 97 LEU A O 1
ATOM 730 N N . ARG A 1 98 ? 11.097 -8.692 -35.954 1.00 86.06 98 ARG A N 1
ATOM 731 C CA . ARG A 1 98 ? 11.649 -8.316 -37.266 1.00 86.06 98 ARG A CA 1
ATOM 732 C C . ARG A 1 98 ? 10.683 -8.607 -38.407 1.00 86.06 98 ARG A C 1
ATOM 734 O O . ARG A 1 98 ? 10.625 -7.843 -39.360 1.00 86.06 98 ARG A O 1
ATOM 741 N N . GLU A 1 99 ? 9.925 -9.695 -38.306 1.00 84.94 99 GLU A N 1
ATOM 742 C CA . GLU A 1 99 ? 8.895 -10.031 -39.292 1.00 84.94 99 GLU A CA 1
ATOM 743 C C . GLU A 1 99 ? 7.676 -9.101 -39.187 1.00 84.94 99 GLU A C 1
ATOM 745 O O . GLU A 1 99 ? 7.040 -8.819 -40.202 1.00 84.94 99 GLU A O 1
ATOM 750 N N . ARG A 1 100 ? 7.333 -8.630 -37.975 1.00 81.50 100 ARG A N 1
ATOM 751 C CA . ARG A 1 100 ? 6.140 -7.810 -37.679 1.00 81.50 100 ARG A CA 1
ATOM 752 C C . ARG A 1 100 ? 6.460 -6.608 -36.770 1.00 81.50 100 ARG A C 1
ATOM 754 O O . ARG A 1 100 ? 5.981 -6.554 -35.630 1.00 81.50 100 ARG A O 1
ATOM 761 N N . PRO A 1 101 ? 7.236 -5.623 -37.256 1.00 83.31 101 PRO A N 1
ATOM 762 C CA . PRO A 1 101 ? 7.631 -4.463 -36.455 1.00 83.31 101 PRO A CA 1
ATOM 763 C C . PRO A 1 101 ? 6.455 -3.521 -36.147 1.00 83.31 101 PRO A C 1
ATOM 765 O O . PRO A 1 101 ? 6.500 -2.787 -35.161 1.00 83.31 101 PRO A O 1
ATOM 768 N N . ASP A 1 102 ? 5.367 -3.595 -36.921 1.00 79.06 102 ASP A N 1
ATOM 769 C CA . ASP A 1 102 ? 4.136 -2.802 -36.794 1.00 79.06 102 ASP A CA 1
ATOM 770 C C . ASP A 1 102 ? 3.375 -3.033 -35.474 1.00 79.06 102 ASP A C 1
ATOM 772 O O . ASP A 1 102 ? 2.532 -2.230 -35.062 1.00 79.06 102 ASP A O 1
ATOM 776 N N . ARG A 1 103 ? 3.654 -4.134 -34.771 1.00 83.00 103 ARG A N 1
ATOM 777 C CA . ARG A 1 103 ? 2.915 -4.548 -33.573 1.00 83.00 103 ARG A CA 1
ATOM 778 C C . ARG A 1 103 ? 3.571 -4.055 -32.289 1.00 83.00 103 ARG A C 1
ATOM 780 O O . ARG A 1 103 ? 4.244 -4.803 -31.589 1.00 83.00 103 ARG A O 1
ATOM 787 N N . VAL A 1 104 ? 3.257 -2.822 -31.900 1.00 82.31 104 VAL A N 1
ATOM 788 C CA . VAL A 1 104 ? 3.780 -2.157 -30.685 1.00 82.31 104 VAL A CA 1
ATOM 789 C C . VAL A 1 104 ? 3.678 -3.019 -29.414 1.00 82.31 104 VAL A C 1
ATOM 791 O O . VAL A 1 104 ? 4.632 -3.096 -28.643 1.00 82.31 104 VAL A O 1
ATOM 794 N N . ARG A 1 105 ? 2.555 -3.724 -29.197 1.00 82.56 105 ARG A N 1
ATOM 795 C CA . ARG A 1 105 ? 2.374 -4.588 -28.011 1.00 82.56 105 ARG A CA 1
ATOM 796 C C . ARG A 1 105 ? 3.413 -5.713 -27.919 1.00 82.56 105 ARG A C 1
ATOM 798 O O . ARG A 1 105 ? 3.769 -6.106 -26.812 1.00 82.56 105 ARG A O 1
ATOM 805 N N . LEU A 1 106 ? 3.913 -6.215 -29.053 1.00 83.38 106 LEU A N 1
ATOM 806 C CA . LEU A 1 106 ? 4.959 -7.239 -29.062 1.00 83.38 106 LEU A CA 1
ATOM 807 C C . LEU A 1 106 ? 6.287 -6.691 -28.535 1.00 83.38 106 LEU A C 1
ATOM 809 O O . LEU A 1 106 ? 6.961 -7.394 -27.789 1.00 83.38 106 LEU A O 1
ATOM 813 N N . TRP A 1 107 ? 6.628 -5.438 -28.845 1.00 87.62 107 TRP A N 1
ATOM 814 C CA . TRP A 1 107 ? 7.828 -4.779 -28.320 1.00 87.62 107 TRP A CA 1
ATOM 815 C C . TRP A 1 107 ? 7.762 -4.625 -26.796 1.00 87.62 107 TRP A C 1
ATOM 817 O O . TRP A 1 107 ? 8.704 -4.987 -26.092 1.00 87.62 107 TRP A O 1
ATOM 827 N N . THR A 1 108 ? 6.613 -4.188 -26.267 1.00 87.94 108 THR A N 1
ATOM 828 C CA . THR A 1 108 ? 6.376 -4.125 -24.814 1.00 87.94 108 THR A CA 1
ATOM 829 C C . THR A 1 108 ? 6.514 -5.501 -24.161 1.00 87.94 108 THR A C 1
ATOM 831 O O . THR A 1 108 ? 7.195 -5.637 -23.147 1.00 87.94 108 THR A O 1
ATOM 834 N N . HIS A 1 109 ? 5.907 -6.537 -24.748 1.00 84.75 109 HIS A N 1
ATOM 835 C CA . HIS A 1 109 ? 6.015 -7.897 -24.223 1.00 84.75 109 HIS A CA 1
ATOM 836 C C . HIS A 1 109 ? 7.441 -8.442 -24.281 1.00 84.75 109 HIS A C 1
ATOM 838 O O . HIS A 1 109 ? 7.848 -9.111 -23.335 1.00 84.75 109 HIS A O 1
ATOM 844 N N . ALA A 1 110 ? 8.207 -8.142 -25.329 1.00 87.50 110 ALA A N 1
ATOM 845 C CA . ALA A 1 110 ? 9.595 -8.575 -25.444 1.00 87.50 110 ALA A CA 1
ATOM 846 C C . ALA A 1 110 ? 10.454 -8.040 -24.292 1.00 87.50 110 ALA A C 1
ATOM 848 O O . ALA A 1 110 ? 11.179 -8.816 -23.675 1.00 87.50 110 ALA A O 1
ATOM 849 N N . LEU A 1 111 ? 10.307 -6.758 -23.939 1.00 89.69 111 LEU A N 1
ATOM 850 C CA . LEU A 1 111 ? 11.001 -6.146 -22.800 1.00 89.69 111 LEU A CA 1
ATOM 851 C C . LEU A 1 111 ? 10.575 -6.766 -21.460 1.00 89.69 111 LEU A C 1
ATOM 853 O O . LEU A 1 111 ? 11.421 -7.110 -20.635 1.00 89.69 111 LEU A O 1
ATOM 857 N N . THR A 1 112 ? 9.272 -6.983 -21.252 1.00 88.06 112 THR A N 1
ATOM 858 C CA . THR A 1 112 ? 8.779 -7.651 -20.036 1.00 88.06 112 THR A CA 1
ATOM 859 C C . THR A 1 112 ? 9.284 -9.094 -19.930 1.00 88.06 112 THR A C 1
ATOM 861 O O . THR A 1 112 ? 9.648 -9.537 -18.842 1.00 88.06 112 THR A O 1
ATOM 864 N N . ILE A 1 113 ? 9.314 -9.844 -21.037 1.00 85.50 113 ILE A N 1
ATOM 865 C CA . ILE A 1 113 ? 9.808 -11.228 -21.068 1.00 85.50 113 ILE A CA 1
ATOM 866 C C . ILE A 1 113 ? 11.318 -11.262 -20.826 1.00 85.50 113 ILE A C 1
ATOM 868 O O . ILE A 1 113 ? 11.771 -12.090 -20.037 1.00 85.50 113 ILE A O 1
ATOM 872 N N . ALA A 1 114 ? 12.079 -10.343 -21.429 1.00 87.88 114 ALA A N 1
ATOM 873 C CA . ALA A 1 114 ? 13.515 -10.221 -21.195 1.00 87.88 114 ALA A CA 1
ATOM 874 C C . ALA A 1 114 ? 13.814 -10.068 -19.699 1.00 87.88 114 ALA A C 1
ATOM 876 O O . ALA A 1 114 ? 14.600 -10.839 -19.151 1.00 87.88 114 ALA A O 1
ATOM 877 N N . ARG A 1 115 ? 13.090 -9.181 -19.003 1.00 90.69 115 ARG A N 1
ATOM 878 C CA . ARG A 1 115 ? 13.225 -9.020 -17.549 1.00 90.69 115 ARG A CA 1
ATOM 879 C C . ARG A 1 115 ? 12.806 -10.268 -16.765 1.00 90.69 115 ARG A C 1
ATOM 881 O O . ARG A 1 115 ? 13.471 -10.636 -15.800 1.00 90.69 115 ARG A O 1
ATOM 888 N N . ARG A 1 116 ? 11.697 -10.922 -17.131 1.00 86.81 116 ARG A N 1
ATOM 889 C CA . ARG A 1 116 ? 11.194 -12.117 -16.419 1.00 86.81 116 ARG A CA 1
ATOM 890 C C . ARG A 1 116 ? 12.138 -13.309 -16.501 1.00 86.81 116 ARG A C 1
ATOM 892 O O . ARG A 1 116 ? 12.280 -14.021 -15.513 1.00 86.81 116 ARG A O 1
ATOM 899 N N . LEU A 1 117 ? 12.747 -13.518 -17.663 1.00 85.88 117 LEU A N 1
ATOM 900 C CA . LEU A 1 117 ? 13.675 -14.621 -17.905 1.00 85.88 117 LEU A CA 1
ATOM 901 C C . LEU A 1 117 ? 15.126 -14.254 -17.555 1.00 85.88 117 LEU A C 1
ATOM 903 O O . LEU A 1 117 ? 15.965 -15.142 -17.433 1.00 85.88 117 LEU A O 1
ATOM 907 N N . GLY A 1 118 ? 15.428 -12.960 -17.404 1.00 84.38 118 GLY A N 1
ATOM 908 C CA . GLY A 1 118 ? 16.798 -12.463 -17.287 1.00 84.38 118 GLY A CA 1
ATOM 909 C C . GLY A 1 118 ? 17.601 -12.675 -18.572 1.00 84.38 118 GLY A C 1
ATOM 910 O O . GLY A 1 118 ? 18.789 -12.983 -18.489 1.00 84.38 118 GLY A O 1
ATOM 911 N N . ALA A 1 119 ? 16.938 -12.584 -19.731 1.00 86.56 119 ALA A N 1
ATOM 912 C CA . ALA A 1 119 ? 17.572 -12.726 -21.040 1.00 86.56 119 ALA A CA 1
ATOM 913 C C . ALA A 1 119 ? 18.438 -11.500 -21.356 1.00 86.56 119 ALA A C 1
ATOM 915 O O . ALA A 1 119 ? 18.127 -10.387 -20.925 1.00 86.56 119 ALA A O 1
ATOM 916 N N . THR A 1 120 ? 19.504 -11.712 -22.121 1.00 84.44 120 THR A N 1
ATOM 917 C CA . THR A 1 120 ? 20.445 -10.654 -22.510 1.00 84.44 120 THR A CA 1
ATOM 918 C C . THR A 1 120 ? 20.241 -10.209 -23.958 1.00 84.44 120 THR A C 1
ATOM 920 O O . THR A 1 120 ? 19.675 -10.937 -24.778 1.00 84.44 120 THR A O 1
ATOM 923 N N . GLY A 1 121 ? 20.703 -9.003 -24.292 1.00 83.88 121 GLY A N 1
ATOM 924 C CA . GLY A 1 121 ? 20.652 -8.471 -25.657 1.00 83.88 121 GLY A CA 1
ATOM 925 C C . GLY A 1 121 ? 19.609 -7.377 -25.870 1.00 83.88 121 GLY A C 1
ATOM 926 O O . GLY A 1 121 ? 19.052 -7.277 -26.966 1.00 83.88 121 GLY A O 1
ATOM 927 N N . LEU A 1 122 ? 19.354 -6.552 -24.850 1.00 88.31 122 LEU A N 1
ATOM 928 C CA . LEU A 1 122 ? 18.572 -5.320 -24.975 1.00 88.31 122 LEU A CA 1
ATOM 929 C C . LEU A 1 122 ? 19.116 -4.407 -26.078 1.00 88.31 122 LEU A C 1
ATOM 931 O O . LEU A 1 122 ? 18.330 -3.918 -26.877 1.00 88.31 122 LEU A O 1
ATOM 935 N N . GLU A 1 123 ? 20.436 -4.237 -26.178 1.00 88.50 123 GLU A N 1
ATOM 936 C CA . GLU A 1 123 ? 21.087 -3.456 -27.246 1.00 88.50 123 GLU A CA 1
ATOM 937 C C . GLU A 1 123 ? 20.588 -3.875 -28.633 1.00 88.50 123 GLU A C 1
ATOM 939 O O . GLU A 1 123 ? 20.070 -3.067 -29.400 1.00 88.50 123 GLU A O 1
ATOM 944 N N . LEU A 1 124 ? 20.588 -5.183 -28.884 1.00 88.69 124 LEU A N 1
ATOM 945 C CA . LEU A 1 124 ? 20.176 -5.737 -30.162 1.00 88.69 124 LEU A CA 1
ATOM 946 C C . LEU A 1 124 ? 18.690 -5.467 -30.477 1.00 88.69 124 LEU A C 1
ATOM 948 O O . LEU A 1 124 ? 18.306 -5.452 -31.647 1.00 88.69 124 LEU A O 1
ATOM 952 N N . LEU A 1 125 ? 17.837 -5.310 -29.459 1.00 89.44 125 LEU A N 1
ATOM 953 C CA . LEU A 1 125 ? 16.435 -4.925 -29.638 1.00 89.44 125 LEU A CA 1
ATOM 954 C C . LEU A 1 125 ? 16.321 -3.463 -30.092 1.00 89.44 125 LEU A C 1
ATOM 956 O O . LEU A 1 125 ? 15.501 -3.164 -30.956 1.00 89.44 125 LEU A O 1
ATOM 960 N N . PHE A 1 126 ? 17.149 -2.563 -29.557 1.00 89.88 126 PHE A N 1
ATOM 961 C CA . PHE A 1 126 ? 17.191 -1.166 -29.998 1.00 89.88 126 PHE A CA 1
ATOM 962 C C . PHE A 1 126 ? 17.817 -1.028 -31.395 1.00 89.88 126 PHE A C 1
ATOM 964 O O . PHE A 1 126 ? 17.306 -0.247 -32.197 1.00 89.88 126 PHE A O 1
ATOM 971 N N . ASP A 1 127 ? 18.785 -1.876 -31.758 1.00 90.12 127 ASP A N 1
ATOM 972 C CA . ASP A 1 127 ? 19.282 -1.976 -33.141 1.00 90.12 127 ASP A CA 1
ATOM 973 C C . ASP A 1 127 ? 18.179 -2.392 -34.127 1.00 90.12 127 ASP A C 1
ATOM 975 O O . ASP A 1 127 ? 18.170 -1.984 -35.289 1.00 90.12 127 ASP A O 1
ATOM 979 N N . ASP A 1 128 ? 17.236 -3.241 -33.698 1.00 90.25 128 ASP A N 1
ATOM 980 C CA . ASP A 1 128 ? 16.079 -3.610 -34.521 1.00 90.25 128 ASP A CA 1
ATOM 981 C C . ASP A 1 128 ? 15.148 -2.396 -34.745 1.00 90.25 128 ASP A C 1
ATOM 983 O O . ASP A 1 128 ? 14.612 -2.234 -35.843 1.00 90.25 128 ASP A O 1
ATOM 987 N N . ILE A 1 129 ? 14.994 -1.516 -33.746 1.00 90.38 129 ILE A N 1
ATOM 988 C CA . ILE A 1 129 ? 14.210 -0.271 -33.857 1.00 90.38 129 ILE A CA 1
ATOM 989 C C . ILE A 1 129 ? 14.899 0.715 -34.806 1.00 90.38 129 ILE A C 1
ATOM 991 O O . ILE A 1 129 ? 14.240 1.297 -35.668 1.00 90.38 129 ILE A O 1
ATOM 995 N N . ASP A 1 130 ? 16.216 0.876 -34.690 1.00 88.69 130 ASP A N 1
ATOM 996 C CA . ASP A 1 130 ? 17.004 1.749 -35.565 1.00 88.69 130 ASP A CA 1
ATOM 997 C C . ASP A 1 130 ? 16.975 1.276 -37.025 1.00 88.69 130 ASP A C 1
ATOM 999 O O . ASP A 1 130 ? 16.795 2.074 -37.951 1.00 88.69 130 ASP A O 1
ATOM 1003 N N . ARG A 1 131 ? 17.055 -0.040 -37.247 1.00 89.56 131 ARG A N 1
ATOM 1004 C CA . ARG A 1 131 ? 16.864 -0.627 -38.579 1.00 89.56 131 ARG A CA 1
ATOM 1005 C C . ARG A 1 131 ? 15.474 -0.350 -39.132 1.00 89.56 131 ARG A C 1
ATOM 1007 O O . ARG A 1 131 ? 15.349 0.010 -40.298 1.00 89.56 131 ARG A O 1
ATOM 1014 N N . TYR A 1 132 ? 14.438 -0.446 -38.305 1.00 88.69 132 TYR A N 1
ATOM 1015 C CA . TYR A 1 132 ? 13.081 -0.102 -38.725 1.00 88.69 132 TYR A CA 1
ATOM 1016 C C . TYR A 1 132 ? 12.923 1.398 -39.040 1.00 88.69 132 TYR A C 1
ATOM 1018 O O . TYR A 1 132 ? 12.214 1.761 -39.975 1.00 88.69 132 TYR A O 1
ATOM 1026 N N . ALA A 1 133 ? 13.635 2.272 -38.321 1.00 87.94 133 ALA A N 1
ATOM 1027 C CA . ALA A 1 133 ? 13.660 3.717 -38.562 1.00 87.94 133 ALA A CA 1
ATOM 1028 C C . ALA A 1 133 ? 14.408 4.132 -39.843 1.00 87.94 133 ALA A C 1
ATOM 1030 O O . ALA A 1 133 ? 14.286 5.284 -40.270 1.00 87.94 133 ALA A O 1
ATOM 1031 N N . SER A 1 134 ? 15.193 3.224 -40.434 1.00 88.75 134 SER A N 1
ATOM 1032 C CA . SER A 1 134 ? 16.000 3.501 -41.628 1.00 88.75 134 SER A CA 1
ATOM 1033 C C . SER A 1 134 ? 15.128 3.798 -42.854 1.00 88.75 134 SER A C 1
ATOM 1035 O O . SER A 1 134 ? 15.511 4.601 -43.702 1.00 88.75 134 SER A O 1
ATOM 1037 N N . ASP A 1 135 ? 13.926 3.218 -42.909 1.00 88.56 135 ASP A N 1
ATOM 1038 C CA . ASP A 1 135 ? 12.910 3.550 -43.906 1.00 88.56 135 ASP A CA 1
ATOM 1039 C C . ASP A 1 135 ? 12.212 4.883 -43.541 1.00 88.56 135 ASP A C 1
ATOM 1041 O O . ASP A 1 135 ? 11.606 4.986 -42.464 1.00 88.56 135 ASP A O 1
ATOM 1045 N N . PRO A 1 136 ? 12.250 5.911 -44.417 1.00 87.81 136 PRO A N 1
ATOM 1046 C CA . PRO A 1 136 ? 11.590 7.196 -44.192 1.00 87.81 136 PRO A CA 1
ATOM 1047 C C . PRO A 1 136 ? 10.106 7.089 -43.825 1.00 87.81 136 PRO A C 1
ATOM 1049 O O . PRO A 1 136 ? 9.641 7.864 -42.985 1.00 87.81 136 PRO A O 1
ATOM 1052 N N . VAL A 1 137 ? 9.382 6.125 -44.404 1.00 89.19 137 VAL A N 1
ATOM 1053 C CA . VAL A 1 137 ? 7.943 5.912 -44.169 1.00 89.19 137 VAL A CA 1
ATOM 1054 C C . VAL A 1 137 ? 7.688 5.467 -42.726 1.00 89.19 137 VAL A C 1
ATOM 1056 O O . VAL A 1 137 ? 6.698 5.855 -42.104 1.00 89.19 137 VAL A O 1
ATOM 1059 N N . ASN A 1 138 ? 8.630 4.722 -42.147 1.00 88.50 138 ASN A N 1
ATOM 1060 C CA . ASN A 1 138 ? 8.489 4.111 -40.829 1.00 88.50 138 ASN A CA 1
ATOM 1061 C C . ASN A 1 138 ? 9.035 4.977 -39.688 1.00 88.50 138 ASN A C 1
ATOM 1063 O O . ASN A 1 138 ? 8.829 4.640 -38.522 1.00 88.50 138 ASN A O 1
ATOM 1067 N N . ARG A 1 139 ? 9.670 6.124 -39.967 1.00 87.88 139 ARG A N 1
ATOM 1068 C CA . ARG A 1 139 ? 10.311 6.981 -38.945 1.00 87.88 139 ARG A CA 1
ATOM 1069 C C . ARG A 1 139 ? 9.391 7.371 -37.790 1.00 87.88 139 ARG A C 1
ATOM 1071 O O . ARG A 1 139 ? 9.829 7.401 -36.638 1.00 87.88 139 ARG A O 1
ATOM 1078 N N . LEU A 1 140 ? 8.126 7.693 -38.071 1.00 88.62 140 LEU A N 1
ATOM 1079 C CA . LEU A 1 140 ? 7.156 8.047 -37.029 1.00 88.62 140 LEU A CA 1
ATOM 1080 C C . LEU A 1 140 ? 6.817 6.836 -36.150 1.00 88.62 140 LEU A C 1
ATOM 1082 O O . LEU A 1 140 ? 6.863 6.941 -34.925 1.00 88.62 140 LEU A O 1
ATOM 1086 N N . ALA A 1 141 ? 6.525 5.693 -36.773 1.00 89.31 141 ALA A N 1
ATOM 1087 C CA . ALA A 1 141 ? 6.228 4.450 -36.070 1.00 89.31 141 ALA A CA 1
ATOM 1088 C C . ALA A 1 141 ? 7.430 3.979 -35.238 1.00 89.31 141 ALA A C 1
ATOM 1090 O O . ALA A 1 141 ? 7.269 3.633 -34.071 1.00 89.31 141 ALA A O 1
ATOM 1091 N N . ALA A 1 142 ? 8.642 4.055 -35.791 1.00 90.62 142 ALA A N 1
ATOM 1092 C CA . ALA A 1 142 ? 9.877 3.740 -35.087 1.00 90.62 142 ALA A CA 1
ATOM 1093 C C . ALA A 1 142 ? 10.123 4.687 -33.903 1.00 90.62 142 ALA A C 1
ATOM 1095 O O . ALA A 1 142 ? 10.459 4.225 -32.818 1.00 90.62 142 ALA A O 1
ATOM 1096 N N . SER A 1 143 ? 9.860 5.993 -34.058 1.00 91.00 143 SER A N 1
ATOM 1097 C CA . SER A 1 143 ? 9.927 6.952 -32.941 1.00 91.00 143 SER A CA 1
ATOM 1098 C C . SER A 1 143 ? 8.942 6.585 -31.826 1.00 91.00 143 SER A C 1
ATOM 1100 O O . SER A 1 143 ? 9.283 6.664 -30.648 1.00 91.00 143 SER A O 1
ATOM 1102 N N . TYR A 1 144 ? 7.721 6.170 -32.181 1.00 91.88 144 TYR A N 1
ATOM 1103 C CA . TYR A 1 144 ? 6.714 5.721 -31.217 1.00 91.88 144 TYR A CA 1
ATOM 1104 C C . TYR A 1 144 ? 7.137 4.437 -30.493 1.00 91.88 144 TYR A C 1
ATOM 1106 O O . TYR A 1 144 ? 7.051 4.375 -29.267 1.00 91.88 144 TYR A O 1
ATOM 1114 N N . ILE A 1 145 ? 7.655 3.446 -31.226 1.00 92.56 145 ILE A N 1
ATOM 1115 C CA . ILE A 1 145 ? 8.197 2.207 -30.653 1.00 92.56 145 ILE A CA 1
ATOM 1116 C C . ILE A 1 145 ? 9.367 2.523 -29.717 1.00 92.56 145 ILE A C 1
ATOM 1118 O O . ILE A 1 145 ? 9.407 1.981 -28.615 1.00 92.56 145 ILE A O 1
ATOM 1122 N N . LEU A 1 146 ? 10.268 3.429 -30.105 1.00 92.62 146 LEU A N 1
ATOM 1123 C CA . LEU A 1 146 ? 11.393 3.871 -29.282 1.00 92.62 146 LEU A CA 1
ATOM 1124 C C . LEU A 1 146 ? 10.917 4.519 -27.975 1.00 92.62 146 LEU A C 1
ATOM 1126 O O . LEU A 1 146 ? 11.329 4.099 -26.896 1.00 92.62 146 LEU A O 1
ATOM 1130 N N . GLY A 1 147 ? 10.007 5.495 -28.058 1.00 92.69 147 GLY A N 1
ATOM 1131 C CA . GLY A 1 147 ? 9.435 6.152 -26.880 1.00 92.69 147 GLY A CA 1
ATOM 1132 C C . GLY A 1 147 ? 8.741 5.157 -25.946 1.00 92.69 147 GLY A C 1
ATOM 1133 O O . GLY A 1 147 ? 9.049 5.096 -24.759 1.00 92.69 147 GLY A O 1
ATOM 1134 N N . ASN A 1 148 ? 7.875 4.298 -26.487 1.00 93.56 148 ASN A N 1
ATOM 1135 C CA . ASN A 1 148 ? 7.216 3.249 -25.710 1.00 93.56 148 ASN A CA 1
ATOM 1136 C C . ASN A 1 148 ? 8.227 2.271 -25.081 1.00 93.56 148 ASN A C 1
ATOM 1138 O O . ASN A 1 148 ? 8.058 1.869 -23.933 1.00 93.56 148 ASN A O 1
ATOM 1142 N N . SER A 1 149 ? 9.303 1.928 -25.794 1.00 93.69 149 SER A N 1
ATOM 1143 C CA . SER A 1 149 ? 10.364 1.055 -25.282 1.00 93.69 149 SER A CA 1
ATOM 1144 C C . SER A 1 149 ? 11.106 1.692 -24.110 1.00 93.69 149 SER A C 1
ATOM 1146 O O . SER A 1 149 ? 11.311 1.012 -23.111 1.00 93.69 149 SER A O 1
ATOM 1148 N N . TYR A 1 150 ? 11.422 2.993 -24.159 1.00 94.50 150 TYR A N 1
ATOM 1149 C CA . TYR A 1 150 ? 11.997 3.702 -23.009 1.00 94.50 150 TYR A CA 1
ATOM 1150 C C . TYR A 1 150 ? 11.054 3.717 -21.803 1.00 94.50 150 TYR A C 1
ATOM 1152 O O . TYR A 1 150 ? 11.487 3.403 -20.697 1.00 94.50 150 TYR A O 1
ATOM 1160 N N . ALA A 1 151 ? 9.765 4.007 -22.000 1.00 93.56 151 ALA A N 1
ATOM 1161 C CA . ALA A 1 151 ? 8.788 4.024 -20.909 1.00 93.56 151 ALA A CA 1
ATOM 1162 C C . ALA A 1 151 ? 8.608 2.640 -20.253 1.00 93.56 151 ALA A C 1
ATOM 1164 O O . ALA A 1 151 ? 8.470 2.531 -19.031 1.00 93.56 151 ALA A O 1
ATOM 1165 N N . VAL A 1 152 ? 8.623 1.568 -21.054 1.00 93.69 152 VAL A N 1
ATOM 1166 C CA . VAL A 1 152 ? 8.565 0.186 -20.556 1.00 93.69 152 VAL A CA 1
ATOM 1167 C C . VAL A 1 152 ? 9.863 -0.184 -19.852 1.00 93.69 152 VAL A C 1
ATOM 1169 O O . VAL A 1 152 ? 9.809 -0.708 -18.743 1.00 93.69 152 VAL A O 1
ATOM 1172 N N . LEU A 1 153 ? 11.017 0.125 -20.446 1.00 94.31 153 LEU A N 1
ATOM 1173 C CA . LEU A 1 153 ? 12.322 -0.171 -19.864 1.00 94.31 153 LEU A CA 1
ATOM 1174 C C . LEU A 1 153 ? 12.481 0.518 -18.507 1.00 94.31 153 LEU A C 1
ATOM 1176 O O . LEU A 1 153 ? 12.847 -0.139 -17.545 1.00 94.31 153 LEU A O 1
ATOM 1180 N N . ALA A 1 154 ? 12.084 1.786 -18.397 1.00 94.94 154 ALA A N 1
ATOM 1181 C CA . ALA A 1 154 ? 12.021 2.525 -17.140 1.00 94.94 154 ALA A CA 1
ATOM 1182 C C . ALA A 1 154 ? 11.273 1.759 -16.038 1.00 94.94 154 ALA A C 1
ATOM 1184 O O . ALA A 1 154 ? 11.770 1.613 -14.922 1.00 94.94 154 ALA A O 1
ATOM 1185 N N . ALA A 1 155 ? 10.092 1.228 -16.364 1.00 93.69 155 ALA A N 1
ATOM 1186 C CA . ALA A 1 155 ? 9.286 0.455 -15.429 1.00 93.69 155 ALA A CA 1
ATOM 1187 C C . ALA A 1 155 ? 9.890 -0.917 -15.097 1.00 93.69 155 ALA A C 1
ATOM 1189 O O . ALA A 1 155 ? 9.827 -1.353 -13.947 1.00 93.69 155 ALA A O 1
ATOM 1190 N N . GLU A 1 156 ? 10.459 -1.612 -16.081 1.00 93.44 156 GLU A N 1
ATOM 1191 C CA . GLU A 1 156 ? 11.094 -2.912 -15.861 1.00 93.44 156 GLU A CA 1
ATOM 1192 C C . GLU A 1 156 ? 12.394 -2.790 -15.047 1.00 93.44 156 GLU A C 1
ATOM 1194 O O . GLU A 1 156 ? 12.663 -3.682 -14.245 1.00 93.44 156 GLU A O 1
ATOM 1199 N N . THR A 1 157 ? 13.138 -1.682 -15.164 1.00 94.81 157 THR A N 1
ATOM 1200 C CA . THR A 1 157 ? 14.327 -1.389 -14.343 1.00 94.81 157 THR A CA 1
ATOM 1201 C C . THR A 1 157 ? 13.969 -1.300 -12.859 1.00 94.81 157 THR A C 1
ATOM 1203 O O . THR A 1 157 ? 14.558 -2.012 -12.046 1.00 94.81 157 THR A O 1
ATOM 1206 N N . VAL A 1 158 ? 12.954 -0.501 -12.499 1.00 93.94 158 VAL A N 1
ATOM 1207 C CA . VAL A 1 158 ? 12.505 -0.368 -11.099 1.00 93.94 158 VAL A CA 1
ATOM 1208 C C . VAL A 1 158 ? 11.986 -1.704 -10.563 1.00 93.94 158 VAL A C 1
ATOM 1210 O O . VAL A 1 158 ? 12.379 -2.133 -9.482 1.00 93.94 158 VAL A O 1
ATOM 1213 N N . ARG A 1 159 ? 11.171 -2.426 -11.344 1.00 92.06 159 ARG A N 1
ATOM 1214 C CA . ARG A 1 159 ? 10.660 -3.755 -10.954 1.00 92.06 159 ARG A CA 1
ATOM 1215 C C . ARG A 1 159 ? 11.769 -4.780 -10.739 1.00 92.06 159 ARG A C 1
ATOM 1217 O O . ARG A 1 159 ? 11.645 -5.627 -9.859 1.00 92.06 159 ARG A O 1
ATOM 1224 N N . ALA A 1 160 ? 12.819 -4.751 -11.558 1.00 93.00 160 ALA A N 1
ATOM 1225 C CA . ALA A 1 160 ? 13.958 -5.643 -11.392 1.00 93.00 160 ALA A CA 1
ATOM 1226 C C . ALA A 1 160 ? 14.735 -5.313 -10.108 1.00 93.00 160 ALA A C 1
ATOM 1228 O O . ALA A 1 160 ? 15.086 -6.233 -9.374 1.00 93.00 160 ALA A O 1
ATOM 1229 N N . ALA A 1 161 ? 14.929 -4.030 -9.788 1.00 92.94 161 ALA A N 1
ATOM 1230 C CA . ALA A 1 161 ? 15.532 -3.620 -8.520 1.00 92.94 161 ALA A CA 1
ATOM 1231 C C . ALA A 1 161 ? 14.693 -4.079 -7.317 1.00 92.94 161 ALA A C 1
ATOM 1233 O O . ALA A 1 161 ? 15.224 -4.757 -6.443 1.00 92.94 161 ALA A O 1
ATOM 1234 N N . GLN A 1 162 ? 13.377 -3.829 -7.329 1.00 90.50 162 GLN A N 1
ATOM 1235 C CA . GLN A 1 162 ? 12.451 -4.284 -6.281 1.00 90.50 162 GLN A CA 1
ATOM 1236 C C . GLN A 1 162 ? 12.492 -5.807 -6.079 1.00 90.50 162 GLN A C 1
ATOM 1238 O O . GLN A 1 162 ? 12.556 -6.281 -4.951 1.00 90.50 162 GLN A O 1
ATOM 1243 N N . LEU A 1 163 ? 12.491 -6.588 -7.165 1.00 90.19 163 LEU A N 1
ATOM 1244 C CA . LEU A 1 163 ? 12.571 -8.051 -7.081 1.00 90.19 163 LEU A CA 1
ATOM 1245 C C . LEU A 1 163 ? 13.917 -8.551 -6.559 1.00 90.19 163 LEU A C 1
ATOM 1247 O O . LEU A 1 163 ? 13.958 -9.613 -5.950 1.00 90.19 163 LEU A O 1
ATOM 1251 N N . LEU A 1 164 ? 15.017 -7.845 -6.827 1.00 90.31 164 LEU A N 1
ATOM 1252 C CA . LEU A 1 164 ? 16.337 -8.252 -6.352 1.00 90.31 164 LEU A CA 1
ATOM 1253 C C . LEU A 1 164 ? 16.467 -8.074 -4.830 1.00 90.31 164 LEU A C 1
ATOM 1255 O O . LEU A 1 164 ? 17.038 -8.949 -4.166 1.00 90.31 164 LEU A O 1
ATOM 1259 N N . VAL A 1 165 ? 15.914 -6.976 -4.301 1.00 89.06 165 VAL A N 1
ATOM 1260 C CA . VAL A 1 165 ? 15.942 -6.643 -2.866 1.00 89.06 165 VAL A CA 1
ATOM 1261 C C . VAL A 1 165 ? 14.883 -7.388 -2.045 1.00 89.06 165 VAL A C 1
ATOM 1263 O O . VAL A 1 165 ? 15.066 -7.567 -0.846 1.00 89.06 165 VAL A O 1
ATOM 1266 N N . ASP A 1 166 ? 13.811 -7.879 -2.676 1.00 85.81 166 ASP A N 1
ATOM 1267 C CA . ASP A 1 166 ? 12.766 -8.668 -2.014 1.00 85.81 166 ASP A CA 1
ATOM 1268 C C . ASP A 1 166 ? 13.308 -10.027 -1.529 1.00 85.81 166 ASP A C 1
ATOM 1270 O O . ASP A 1 166 ? 13.633 -10.919 -2.320 1.00 85.81 166 ASP A O 1
ATOM 1274 N N . THR A 1 167 ? 13.403 -10.195 -0.209 1.00 81.25 167 THR A N 1
ATOM 1275 C CA . THR A 1 167 ? 13.887 -11.422 0.441 1.00 81.25 167 THR A CA 1
ATOM 1276 C C . THR A 1 167 ? 12.902 -12.582 0.340 1.00 81.25 167 THR A C 1
ATOM 1278 O O . THR A 1 167 ? 13.330 -13.734 0.388 1.00 81.25 167 THR A O 1
ATOM 1281 N N . ASN A 1 168 ? 11.612 -12.296 0.148 1.00 81.44 168 ASN A N 1
ATOM 1282 C CA . ASN A 1 168 ? 10.557 -13.300 0.011 1.00 81.44 168 ASN A CA 1
ATOM 1283 C C . ASN A 1 168 ? 10.408 -13.786 -1.439 1.00 81.44 168 ASN A C 1
ATOM 1285 O O . ASN A 1 168 ? 9.725 -14.778 -1.709 1.00 81.44 168 ASN A O 1
ATOM 1289 N N . ALA A 1 169 ? 11.039 -13.105 -2.400 1.00 84.00 169 ALA A N 1
ATOM 1290 C CA . ALA A 1 169 ? 11.011 -13.518 -3.792 1.00 84.00 169 ALA A CA 1
ATOM 1291 C C . ALA A 1 169 ? 11.818 -14.808 -4.014 1.00 84.00 169 ALA A C 1
ATOM 1293 O O . ALA A 1 169 ? 12.944 -14.963 -3.544 1.00 84.00 169 ALA A O 1
ATOM 1294 N N . ALA A 1 170 ? 11.263 -15.719 -4.821 1.00 84.19 170 ALA A N 1
ATOM 1295 C CA . ALA A 1 170 ? 11.938 -16.959 -5.198 1.00 84.19 170 ALA A CA 1
ATOM 1296 C C . ALA A 1 170 ? 13.325 -16.693 -5.816 1.00 84.19 170 ALA A C 1
ATOM 1298 O O . ALA A 1 170 ? 13.472 -15.824 -6.681 1.00 84.19 170 ALA A O 1
ATOM 1299 N N . GLY A 1 171 ? 14.323 -17.495 -5.434 1.00 83.56 171 GLY A N 1
ATOM 1300 C CA . GLY A 1 171 ? 15.725 -17.304 -5.822 1.00 83.56 171 GLY A CA 1
ATOM 1301 C C . GLY A 1 171 ? 15.966 -17.154 -7.328 1.00 83.56 171 GLY A C 1
ATOM 1302 O O . GLY A 1 171 ? 16.707 -16.273 -7.765 1.00 83.56 171 GLY A O 1
ATOM 1303 N N . TRP A 1 172 ? 15.261 -17.935 -8.154 1.00 82.56 172 TRP A N 1
ATOM 1304 C CA . TRP A 1 172 ? 15.343 -17.832 -9.616 1.00 82.56 172 TRP A CA 1
ATOM 1305 C C . TRP A 1 172 ? 14.817 -16.493 -10.161 1.00 82.56 172 TRP A C 1
ATOM 1307 O O . TRP A 1 172 ? 15.360 -15.972 -11.135 1.00 82.56 172 TRP A O 1
ATOM 1317 N N . ARG A 1 173 ? 13.797 -15.893 -9.525 1.00 87.50 173 ARG A N 1
ATOM 1318 C CA . ARG A 1 173 ? 13.275 -14.566 -9.904 1.00 87.50 173 ARG A CA 1
ATOM 1319 C C . ARG A 1 173 ? 14.277 -13.474 -9.563 1.00 87.50 173 ARG A C 1
ATOM 1321 O O . ARG A 1 173 ? 14.472 -12.568 -10.371 1.00 87.50 173 ARG A O 1
ATOM 1328 N N . ARG A 1 174 ? 14.937 -13.586 -8.406 1.00 88.81 174 ARG A N 1
ATOM 1329 C CA . ARG A 1 174 ? 16.015 -12.677 -7.987 1.00 88.81 174 ARG A CA 1
ATOM 1330 C C . ARG A 1 174 ? 17.210 -12.772 -8.939 1.00 88.81 174 ARG A C 1
ATOM 1332 O O . ARG A 1 174 ? 17.723 -11.752 -9.387 1.00 88.81 174 ARG A O 1
ATOM 1339 N N . ALA A 1 175 ? 17.588 -13.986 -9.343 1.00 87.19 175 ALA A N 1
ATOM 1340 C CA . ALA A 1 175 ? 18.636 -14.216 -10.337 1.00 87.19 175 ALA A CA 1
ATOM 1341 C C . ALA A 1 175 ? 18.293 -13.641 -11.725 1.00 87.19 175 ALA A C 1
ATOM 1343 O O . ALA A 1 175 ? 19.136 -12.995 -12.351 1.00 87.19 175 ALA A O 1
ATOM 1344 N N . ALA A 1 176 ? 17.058 -13.828 -12.202 1.00 89.25 176 ALA A N 1
ATOM 1345 C CA . ALA A 1 176 ? 16.591 -13.234 -13.455 1.00 89.25 176 ALA A CA 1
ATOM 1346 C C . ALA A 1 176 ? 16.598 -11.695 -13.397 1.00 89.25 176 ALA A C 1
ATOM 1348 O O . ALA A 1 176 ? 17.067 -11.039 -14.330 1.00 89.25 176 ALA A O 1
ATOM 1349 N N . ALA A 1 177 ? 16.154 -11.116 -12.277 1.00 91.88 177 ALA A N 1
ATOM 1350 C CA . ALA A 1 177 ? 16.188 -9.677 -12.042 1.00 91.88 177 ALA A CA 1
ATOM 1351 C C . ALA A 1 177 ? 17.622 -9.120 -12.048 1.00 91.88 177 ALA A C 1
ATOM 1353 O O . ALA A 1 177 ? 17.887 -8.135 -12.738 1.00 91.88 177 ALA A O 1
ATOM 1354 N N . LEU A 1 178 ? 18.564 -9.791 -11.374 1.00 91.44 178 LEU A N 1
ATOM 1355 C CA . LEU A 1 178 ? 19.984 -9.427 -11.384 1.00 91.44 178 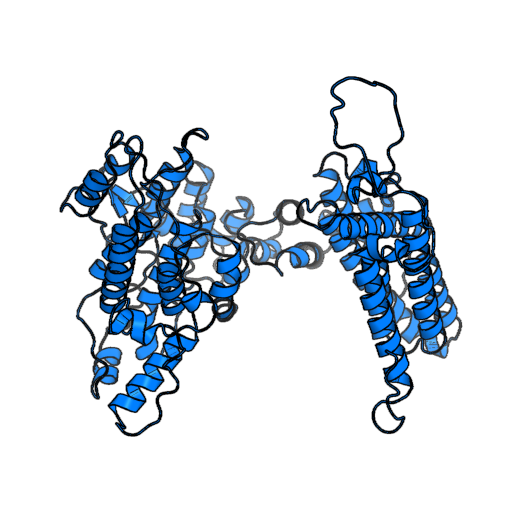LEU A CA 1
ATOM 1356 C C . LEU A 1 178 ? 20.557 -9.399 -12.808 1.00 91.44 178 LEU A C 1
ATOM 1358 O O . LEU A 1 178 ? 21.262 -8.463 -13.183 1.00 91.44 178 LEU A O 1
ATOM 1362 N N . ARG A 1 179 ? 20.246 -10.407 -13.628 1.00 89.69 179 ARG A N 1
ATOM 1363 C CA . ARG A 1 179 ? 20.702 -10.460 -15.027 1.00 89.69 179 ARG A CA 1
ATOM 1364 C C . ARG A 1 179 ? 20.102 -9.355 -15.875 1.00 89.69 179 ARG A C 1
ATOM 1366 O O . ARG A 1 179 ? 20.833 -8.717 -16.625 1.00 89.69 179 ARG A O 1
ATOM 1373 N N . SER A 1 180 ? 18.807 -9.096 -15.712 1.00 92.44 180 SER A N 1
ATOM 1374 C CA . SER A 1 180 ? 18.139 -7.987 -16.388 1.00 92.44 180 SER A CA 1
ATOM 1375 C C . SER A 1 180 ? 18.796 -6.650 -16.042 1.00 92.44 180 SER A C 1
ATOM 1377 O O . SER A 1 180 ? 19.052 -5.857 -16.942 1.00 92.44 180 SER A O 1
ATOM 1379 N N . LEU A 1 181 ? 19.113 -6.403 -14.767 1.00 92.81 181 LEU A N 1
ATOM 1380 C CA . LEU A 1 181 ? 19.800 -5.180 -14.339 1.00 92.81 181 LEU A CA 1
ATOM 1381 C C . LEU A 1 181 ? 21.217 -5.083 -14.914 1.00 92.81 181 LEU A C 1
ATOM 1383 O O . LEU A 1 181 ? 21.624 -4.004 -15.331 1.00 92.81 181 LEU A O 1
ATOM 1387 N N . ARG A 1 182 ? 21.955 -6.198 -15.003 1.00 91.88 182 ARG A N 1
ATOM 1388 C CA . ARG A 1 182 ? 23.271 -6.232 -15.665 1.00 91.88 182 ARG A CA 1
ATOM 1389 C C . ARG A 1 182 ? 23.180 -5.897 -17.152 1.00 91.88 182 ARG A C 1
ATOM 1391 O O . ARG A 1 182 ? 24.055 -5.203 -17.663 1.00 91.88 182 ARG A O 1
ATOM 1398 N N . ASP A 1 183 ? 22.150 -6.372 -17.848 1.00 90.88 183 ASP A N 1
ATOM 1399 C CA . ASP A 1 183 ? 21.941 -6.051 -19.264 1.00 90.88 183 ASP A CA 1
ATOM 1400 C C . ASP A 1 183 ? 21.542 -4.578 -19.456 1.00 90.88 183 ASP A C 1
ATOM 1402 O O . ASP A 1 183 ? 22.076 -3.901 -20.330 1.00 90.88 183 ASP A O 1
ATOM 1406 N N . ILE A 1 184 ? 20.704 -4.032 -18.565 1.00 92.12 184 ILE A N 1
ATOM 1407 C CA . ILE A 1 184 ? 20.370 -2.597 -18.526 1.00 92.12 184 ILE A CA 1
ATOM 1408 C C . ILE A 1 184 ? 21.617 -1.749 -18.234 1.00 92.12 184 ILE A C 1
ATOM 1410 O O . ILE A 1 184 ? 21.819 -0.709 -18.861 1.00 92.12 184 ILE A O 1
ATOM 1414 N N . ALA A 1 185 ? 22.484 -2.189 -17.319 1.00 90.50 185 ALA A N 1
ATOM 1415 C CA . ALA A 1 185 ? 23.748 -1.516 -17.029 1.00 90.50 185 ALA A CA 1
ATOM 1416 C C . ALA A 1 185 ? 24.660 -1.490 -18.264 1.00 90.50 185 ALA A C 1
ATOM 1418 O O . ALA A 1 185 ? 25.258 -0.461 -18.559 1.00 90.50 185 ALA A O 1
ATOM 1419 N N . LYS A 1 186 ? 24.749 -2.585 -19.031 1.00 89.81 186 LYS A N 1
ATOM 1420 C CA . LYS A 1 186 ? 25.486 -2.593 -20.308 1.00 89.81 186 LYS A CA 1
ATOM 1421 C C . LYS A 1 186 ? 24.876 -1.608 -21.305 1.00 89.81 186 LYS A C 1
ATOM 1423 O O . LYS A 1 186 ? 25.579 -0.726 -21.787 1.00 89.81 186 LYS A O 1
ATOM 1428 N N . PHE A 1 187 ? 23.563 -1.698 -21.515 1.00 88.81 187 PHE A N 1
ATOM 1429 C CA . PHE A 1 187 ? 22.832 -0.845 -22.447 1.00 88.81 187 PHE A CA 1
ATOM 1430 C C . PHE A 1 187 ? 22.997 0.648 -22.134 1.00 88.81 187 PHE A C 1
ATOM 1432 O O . PHE A 1 187 ? 23.343 1.427 -23.014 1.00 88.81 187 PHE A O 1
ATOM 1439 N N . THR A 1 188 ? 22.813 1.058 -20.879 1.00 87.56 188 THR A N 1
ATOM 1440 C CA . THR A 1 188 ? 22.951 2.468 -20.464 1.00 87.56 188 THR A CA 1
ATOM 1441 C C . THR A 1 188 ? 24.383 2.992 -20.565 1.00 87.56 188 THR A C 1
ATOM 1443 O O . THR A 1 188 ? 24.574 4.186 -20.760 1.00 87.56 188 THR A O 1
ATOM 1446 N N . ASN A 1 189 ? 25.388 2.117 -20.463 1.00 83.69 189 ASN A N 1
ATOM 1447 C CA . ASN A 1 189 ? 26.793 2.490 -20.624 1.00 83.69 189 ASN A CA 1
ATOM 1448 C C . ASN A 1 189 ? 27.238 2.609 -22.088 1.00 83.69 189 ASN A C 1
ATOM 1450 O O . ASN A 1 189 ? 28.216 3.296 -22.363 1.00 83.69 189 ASN A O 1
ATOM 1454 N N . GLN A 1 190 ? 26.551 1.942 -23.016 1.00 81.56 190 GLN A N 1
ATOM 1455 C CA . GLN A 1 190 ? 26.909 1.925 -24.439 1.00 81.56 190 GLN A CA 1
ATOM 1456 C C . GLN A 1 190 ? 26.023 2.852 -25.281 1.00 81.56 190 GLN A C 1
ATOM 1458 O O . GLN A 1 190 ? 26.479 3.429 -26.265 1.00 81.56 190 GLN A O 1
ATOM 1463 N N . CYS A 1 191 ? 24.756 3.012 -24.903 1.00 74.00 191 CYS A N 1
ATOM 1464 C CA . CYS A 1 191 ? 23.777 3.739 -25.695 1.00 74.00 191 CYS A CA 1
ATOM 1465 C C . CYS A 1 191 ? 23.865 5.251 -25.455 1.00 74.00 191 CYS A C 1
ATOM 1467 O O . CYS A 1 191 ? 23.682 5.730 -24.336 1.00 74.00 191 CYS A O 1
ATOM 1469 N N . GLN A 1 192 ? 24.007 6.021 -26.535 1.00 75.00 192 GLN A N 1
ATOM 1470 C CA . GLN A 1 192 ? 23.689 7.448 -26.518 1.00 75.00 192 GLN A CA 1
ATOM 1471 C C . GLN A 1 192 ? 22.190 7.631 -26.796 1.00 75.00 192 GLN A C 1
ATOM 1473 O O . GLN A 1 192 ? 21.706 7.193 -27.843 1.00 75.00 192 GLN A O 1
ATOM 1478 N N . PRO A 1 193 ? 21.415 8.224 -25.873 1.00 75.62 193 PRO A N 1
ATOM 1479 C CA . PRO A 1 193 ? 19.981 8.363 -26.066 1.00 75.62 193 PRO A CA 1
ATOM 1480 C C . PRO A 1 193 ? 19.680 9.354 -27.194 1.00 75.62 193 PRO A C 1
ATOM 1482 O O . PRO A 1 193 ? 20.126 10.501 -27.169 1.00 75.62 193 PRO A O 1
ATOM 1485 N N . LYS A 1 194 ? 18.896 8.913 -28.182 1.00 72.38 194 LYS A N 1
ATOM 1486 C CA . LYS A 1 194 ? 18.469 9.753 -29.306 1.00 72.38 194 LYS A CA 1
ATOM 1487 C C . LYS A 1 194 ? 17.247 10.565 -28.899 1.00 72.38 194 LYS A C 1
ATOM 1489 O O . LYS A 1 194 ? 16.206 10.010 -28.542 1.00 72.38 194 LYS A O 1
ATOM 1494 N N . THR A 1 195 ? 17.363 11.883 -28.982 1.00 66.62 195 THR A N 1
ATOM 1495 C CA . THR A 1 195 ? 16.255 12.815 -28.772 1.00 66.62 195 THR A CA 1
ATOM 1496 C C . THR A 1 195 ? 15.773 13.327 -30.127 1.00 66.62 195 THR A C 1
ATOM 1498 O O . THR A 1 195 ? 16.525 13.389 -31.097 1.00 66.62 195 THR A O 1
ATOM 1501 N N . GLY A 1 196 ? 14.482 13.635 -30.239 1.00 71.94 196 GLY A N 1
ATOM 1502 C CA . GLY A 1 196 ? 13.956 14.194 -31.486 1.00 71.94 196 GLY A CA 1
ATOM 1503 C C . GLY A 1 196 ? 12.503 14.623 -31.388 1.00 71.94 196 GLY A C 1
ATOM 1504 O O . GLY A 1 196 ? 12.151 15.718 -31.805 1.00 71.94 196 GLY A O 1
ATOM 1505 N N . ARG A 1 197 ? 11.646 13.793 -30.782 1.00 88.44 197 ARG A N 1
ATOM 1506 C CA . ARG A 1 197 ? 10.225 14.116 -30.570 1.00 88.44 197 ARG A CA 1
ATOM 1507 C C . ARG A 1 197 ? 9.907 14.253 -29.085 1.00 88.44 197 ARG A C 1
ATOM 1509 O O . ARG A 1 197 ? 10.444 13.509 -28.265 1.00 88.44 197 ARG A O 1
ATOM 1516 N N . TRP A 1 198 ? 8.969 15.140 -28.755 1.00 90.06 198 TRP A N 1
ATOM 1517 C CA . TRP A 1 198 ? 8.600 15.465 -27.371 1.00 90.06 198 TRP A CA 1
ATOM 1518 C C . TRP A 1 198 ? 8.170 14.237 -26.543 1.00 90.06 198 TRP A C 1
ATOM 1520 O O . TRP A 1 198 ? 8.548 14.109 -25.382 1.00 90.06 198 TRP A O 1
ATOM 1530 N N . PHE A 1 199 ? 7.434 13.283 -27.128 1.00 90.44 199 PHE A N 1
ATOM 1531 C CA . PHE A 1 199 ? 6.979 12.083 -26.410 1.00 90.44 199 PHE A CA 1
ATOM 1532 C C . PHE A 1 199 ? 8.105 11.059 -26.184 1.00 90.44 199 PHE A C 1
ATOM 1534 O O . PHE A 1 199 ? 8.080 10.320 -25.197 1.00 90.44 199 PHE A O 1
ATOM 1541 N N . VAL A 1 200 ? 9.112 11.030 -27.070 1.00 93.00 200 VAL A N 1
ATOM 1542 C CA . VAL A 1 200 ? 10.330 10.227 -26.876 1.00 93.00 200 VAL A CA 1
ATOM 1543 C C . VAL A 1 200 ? 11.128 10.826 -25.728 1.00 93.00 200 VAL A C 1
ATOM 1545 O O . VAL A 1 200 ? 11.505 10.091 -24.824 1.00 93.00 200 VAL A O 1
ATOM 1548 N N . GLN A 1 201 ? 11.277 12.156 -25.697 1.00 92.31 201 GLN A N 1
ATOM 1549 C CA . GLN A 1 201 ? 11.927 12.858 -24.589 1.00 92.31 201 GLN A CA 1
ATOM 1550 C C . GLN A 1 201 ? 11.223 12.592 -23.255 1.00 92.31 201 GLN A C 1
ATOM 1552 O O . GLN A 1 201 ? 11.873 12.254 -22.273 1.00 92.31 201 GLN A O 1
ATOM 1557 N N . LYS A 1 202 ? 9.887 12.667 -23.217 1.00 92.06 202 LYS A N 1
ATOM 1558 C CA . LYS A 1 202 ? 9.109 12.361 -22.007 1.00 92.06 202 LYS A CA 1
ATOM 1559 C C . LYS A 1 202 ? 9.363 10.936 -21.503 1.00 92.06 202 LYS A C 1
ATOM 1561 O O . LYS A 1 202 ? 9.510 10.722 -20.303 1.00 92.06 202 LYS A O 1
ATOM 1566 N N . SER A 1 203 ? 9.434 9.968 -22.413 1.00 94.12 203 SER A N 1
ATOM 1567 C CA . SER A 1 203 ? 9.688 8.563 -22.071 1.00 94.12 203 SER A CA 1
ATOM 1568 C C . SER A 1 203 ? 11.142 8.314 -21.662 1.00 94.12 203 SER A C 1
ATOM 1570 O O . SER A 1 203 ? 11.409 7.510 -20.774 1.00 94.12 203 SER A O 1
ATOM 1572 N N . LEU A 1 204 ? 12.083 9.041 -22.263 1.00 93.81 204 LEU A N 1
ATOM 1573 C CA . LEU A 1 204 ? 13.489 9.031 -21.878 1.00 93.81 204 LEU A CA 1
ATOM 1574 C C . LEU A 1 204 ? 13.695 9.637 -20.481 1.00 93.81 204 LEU A C 1
ATOM 1576 O O . LEU A 1 204 ? 14.429 9.066 -19.683 1.00 93.81 204 LEU A O 1
ATOM 1580 N N . ASN A 1 205 ? 12.993 10.722 -20.142 1.00 93.88 205 ASN A N 1
ATOM 1581 C CA . ASN A 1 205 ? 12.994 11.288 -18.789 1.00 93.88 205 ASN A CA 1
ATOM 1582 C C . ASN A 1 205 ? 12.501 10.260 -17.760 1.00 93.88 205 ASN A C 1
ATOM 1584 O O . ASN A 1 205 ? 13.118 10.098 -16.711 1.00 93.88 205 ASN A O 1
ATOM 1588 N N . GLN A 1 206 ? 11.440 9.506 -18.080 1.00 94.56 206 GLN A N 1
ATOM 1589 C CA . GLN A 1 206 ? 11.007 8.384 -17.240 1.00 94.56 206 GLN A CA 1
ATOM 1590 C C . GLN A 1 206 ? 12.095 7.318 -17.111 1.00 94.56 206 GLN A C 1
ATOM 1592 O O . GLN A 1 206 ? 12.262 6.761 -16.034 1.00 94.56 206 GLN A O 1
ATOM 1597 N N . PHE A 1 207 ? 12.849 7.038 -18.176 1.00 95.00 207 PHE A N 1
ATOM 1598 C CA . PHE A 1 207 ? 13.951 6.082 -18.119 1.00 95.00 207 PHE A CA 1
ATOM 1599 C C . PHE A 1 207 ? 15.103 6.559 -17.230 1.00 95.00 207 PHE A C 1
ATOM 1601 O O . PHE A 1 207 ? 15.562 5.773 -16.405 1.00 95.00 207 PHE A O 1
ATOM 1608 N N . PHE A 1 208 ? 15.501 7.834 -17.303 1.00 95.38 208 PHE A N 1
ATOM 1609 C CA . PHE A 1 208 ? 16.471 8.416 -16.367 1.00 95.38 208 PHE A CA 1
ATOM 1610 C C . PHE A 1 208 ? 15.998 8.298 -14.914 1.00 95.38 208 PHE A C 1
ATOM 1612 O O . PHE A 1 208 ? 16.733 7.792 -14.067 1.00 95.38 208 PHE A O 1
ATOM 1619 N N . VAL A 1 209 ? 14.746 8.670 -14.634 1.00 95.44 209 VAL A N 1
ATOM 1620 C CA . VAL A 1 209 ? 14.157 8.537 -13.292 1.00 95.44 209 VAL A CA 1
ATOM 1621 C C . VAL A 1 209 ? 14.070 7.071 -12.859 1.00 95.44 209 VAL A C 1
ATOM 1623 O O . VAL A 1 209 ? 14.392 6.754 -11.724 1.00 95.44 209 VAL A O 1
ATOM 1626 N N . GLY A 1 210 ? 13.713 6.147 -13.751 1.00 95.38 210 GLY A N 1
ATOM 1627 C CA . GLY A 1 210 ? 13.656 4.714 -13.450 1.00 95.38 210 GLY A CA 1
ATOM 1628 C C . GLY A 1 210 ? 15.020 4.111 -13.106 1.00 95.38 210 GLY A C 1
ATOM 1629 O O . GLY A 1 210 ? 15.111 3.292 -12.193 1.00 95.38 210 GLY A O 1
ATOM 1630 N N . VAL A 1 211 ? 16.081 4.537 -13.799 1.00 94.75 211 VAL A N 1
ATOM 1631 C CA . VAL A 1 211 ? 17.469 4.171 -13.469 1.00 94.75 211 VAL A CA 1
ATOM 1632 C C . VAL A 1 211 ? 17.862 4.749 -12.110 1.00 94.75 211 VAL A C 1
ATOM 1634 O O . VAL A 1 211 ? 18.386 4.014 -11.279 1.00 94.75 211 VAL A O 1
ATOM 1637 N N . TYR A 1 212 ? 17.539 6.017 -11.844 1.00 95.00 212 TYR A N 1
ATOM 1638 C CA . TYR A 1 212 ? 17.775 6.650 -10.546 1.00 95.00 212 TYR A CA 1
ATOM 1639 C C . TYR A 1 212 ? 17.056 5.925 -9.395 1.00 95.00 212 TYR A C 1
ATOM 1641 O O . TYR A 1 212 ? 17.698 5.546 -8.418 1.00 95.00 212 TYR A O 1
ATOM 1649 N N . CYS A 1 213 ? 15.754 5.649 -9.526 1.00 94.19 213 CYS A N 1
ATOM 1650 C CA . CYS A 1 213 ? 14.977 4.909 -8.529 1.00 94.19 213 CYS A CA 1
ATOM 1651 C C . CYS A 1 213 ? 15.556 3.514 -8.261 1.00 94.19 213 CYS A C 1
ATOM 1653 O O . CYS A 1 213 ? 15.603 3.077 -7.114 1.00 94.19 213 CYS A O 1
ATOM 1655 N N . ALA A 1 214 ? 16.006 2.808 -9.303 1.00 93.56 214 ALA A N 1
ATOM 1656 C CA . ALA A 1 214 ? 16.651 1.511 -9.141 1.00 93.56 214 ALA A CA 1
ATOM 1657 C C . ALA A 1 214 ? 17.980 1.617 -8.386 1.00 93.56 214 ALA A C 1
ATOM 1659 O O . ALA A 1 214 ? 18.239 0.783 -7.525 1.00 93.56 214 ALA A O 1
ATOM 1660 N N . THR A 1 215 ? 18.794 2.640 -8.654 1.00 92.44 215 THR A N 1
ATOM 1661 C CA . THR A 1 215 ? 20.028 2.892 -7.897 1.00 92.44 215 THR A CA 1
ATOM 1662 C C . THR A 1 215 ? 19.734 3.148 -6.420 1.00 92.44 215 THR A C 1
ATOM 1664 O O . THR A 1 215 ? 20.322 2.474 -5.581 1.00 92.44 215 THR A O 1
ATOM 1667 N N . VAL A 1 216 ? 18.768 4.019 -6.102 1.00 91.38 216 VAL A N 1
ATOM 1668 C CA . VAL A 1 216 ? 18.351 4.301 -4.713 1.00 91.38 216 VAL A CA 1
ATOM 1669 C C . VAL A 1 216 ? 17.912 3.020 -3.997 1.00 91.38 216 VAL A C 1
ATOM 1671 O O . VAL A 1 216 ? 18.382 2.735 -2.899 1.00 91.38 216 VAL A O 1
ATOM 1674 N N . LEU A 1 217 ? 17.071 2.201 -4.639 1.00 90.50 217 LEU A N 1
ATOM 1675 C CA . LEU A 1 217 ? 16.645 0.914 -4.080 1.00 90.50 217 LEU A CA 1
ATOM 1676 C C . LEU A 1 217 ? 17.827 -0.028 -3.818 1.00 90.50 217 LEU A C 1
ATOM 1678 O O . LEU A 1 217 ? 17.839 -0.730 -2.817 1.00 90.50 217 LEU A O 1
ATOM 1682 N N . LEU A 1 218 ? 18.819 -0.081 -4.708 1.00 89.00 218 LEU A N 1
ATOM 1683 C CA . LEU A 1 218 ? 19.972 -0.973 -4.550 1.00 89.00 218 LEU A CA 1
ATOM 1684 C C . LEU A 1 218 ? 20.978 -0.468 -3.506 1.00 89.00 218 LEU A C 1
ATOM 1686 O O . LEU A 1 218 ? 21.635 -1.288 -2.869 1.00 89.00 218 LEU A O 1
ATOM 1690 N N . GLU A 1 219 ? 21.102 0.849 -3.332 1.00 88.00 219 GLU A N 1
ATOM 1691 C CA . GLU A 1 219 ? 21.954 1.489 -2.318 1.00 88.00 219 GLU A CA 1
ATOM 1692 C C . GLU A 1 219 ? 21.446 1.239 -0.895 1.00 88.00 219 GLU A C 1
ATOM 1694 O O . GLU A 1 219 ? 22.246 1.033 0.016 1.00 88.00 219 GLU A O 1
ATOM 1699 N N . GLN A 1 220 ? 20.125 1.197 -0.713 1.00 82.38 220 GLN A N 1
ATOM 1700 C CA . GLN A 1 220 ? 19.491 0.973 0.589 1.00 82.38 220 GLN A CA 1
ATOM 1701 C C . GLN A 1 220 ? 19.737 -0.437 1.156 1.00 82.38 220 GLN A C 1
ATOM 1703 O O . GLN A 1 220 ? 19.728 -0.620 2.372 1.00 82.38 220 GLN A O 1
ATOM 1708 N N . TYR A 1 221 ? 19.993 -1.435 0.303 1.00 77.75 221 TYR A N 1
ATOM 1709 C CA . TYR A 1 221 ? 20.198 -2.824 0.724 1.00 77.75 221 TYR A CA 1
ATOM 1710 C C . TYR A 1 221 ? 21.663 -3.241 0.584 1.00 77.75 221 TYR A C 1
ATOM 1712 O O . TYR A 1 221 ? 22.170 -3.459 -0.523 1.00 77.75 221 TYR A O 1
ATOM 1720 N N . SER A 1 222 ? 22.329 -3.424 1.728 1.00 68.31 222 SER A N 1
ATOM 1721 C CA . SER A 1 222 ? 23.737 -3.818 1.808 1.00 68.31 222 SER A CA 1
ATOM 1722 C C . SER A 1 222 ? 24.035 -5.069 0.968 1.00 68.31 222 SER A C 1
ATOM 1724 O O . SER A 1 222 ? 23.347 -6.085 1.028 1.00 68.31 222 SER A O 1
ATOM 1726 N N . GLY A 1 223 ? 25.065 -4.975 0.122 1.00 68.56 223 GLY A N 1
ATOM 1727 C CA . GLY A 1 223 ? 25.491 -6.056 -0.772 1.00 68.56 223 GLY A CA 1
ATOM 1728 C C . GLY A 1 223 ? 24.789 -6.106 -2.136 1.00 68.56 223 GLY A C 1
ATOM 1729 O O . GLY A 1 223 ? 25.366 -6.662 -3.067 1.00 68.56 223 GLY A O 1
ATOM 1730 N N . SER A 1 224 ? 23.629 -5.468 -2.339 1.00 75.56 224 SER A N 1
ATOM 1731 C CA . SER A 1 224 ? 22.902 -5.538 -3.627 1.00 75.56 224 SER A CA 1
ATOM 1732 C C . SER A 1 224 ? 23.673 -4.900 -4.788 1.00 75.56 224 SER A C 1
ATOM 1734 O O . SER A 1 224 ? 23.743 -5.466 -5.881 1.00 75.56 224 SER A O 1
ATOM 1736 N N . LEU A 1 225 ? 24.334 -3.765 -4.542 1.00 72.81 225 LEU A N 1
ATOM 1737 C CA . LEU A 1 225 ? 25.248 -3.144 -5.509 1.00 72.81 225 LEU A CA 1
ATOM 1738 C C . LEU A 1 225 ? 26.473 -4.016 -5.816 1.00 72.81 225 LEU A C 1
ATOM 1740 O O . LEU A 1 225 ? 26.926 -4.062 -6.959 1.00 72.81 225 LEU A O 1
ATOM 1744 N N . GLN A 1 226 ? 26.982 -4.747 -4.820 1.00 74.31 226 GLN A N 1
ATOM 1745 C CA . GLN A 1 226 ? 28.116 -5.658 -5.005 1.00 74.31 226 GLN A CA 1
ATOM 1746 C C . GLN A 1 226 ? 27.727 -6.839 -5.907 1.00 74.31 226 GLN A C 1
ATOM 1748 O O . GLN A 1 226 ? 28.510 -7.234 -6.769 1.00 74.31 226 GLN A O 1
ATOM 1753 N N . LEU A 1 227 ? 26.490 -7.344 -5.791 1.00 73.94 227 LEU A N 1
ATOM 1754 C CA . LEU A 1 227 ? 25.962 -8.392 -6.675 1.00 73.94 227 LEU A CA 1
ATOM 1755 C C . LEU A 1 227 ? 25.903 -7.937 -8.139 1.00 73.94 227 LEU A C 1
ATOM 1757 O O . LEU A 1 227 ? 26.130 -8.741 -9.050 1.00 73.94 227 LEU A O 1
ATOM 1761 N N . LEU A 1 228 ? 25.599 -6.660 -8.390 1.00 77.69 228 LEU A N 1
ATOM 1762 C CA . LEU A 1 228 ? 25.486 -6.120 -9.745 1.00 77.69 228 LEU A CA 1
ATOM 1763 C C . LEU A 1 228 ? 26.838 -6.140 -10.481 1.00 77.69 228 LEU A C 1
ATOM 1765 O O . LEU A 1 228 ? 26.878 -6.392 -11.688 1.00 77.69 228 LEU A O 1
ATOM 1769 N N . GLY A 1 229 ? 27.944 -5.959 -9.754 1.00 74.94 229 GLY A N 1
ATOM 1770 C CA . GLY A 1 229 ? 29.319 -5.973 -10.258 1.00 74.94 229 GLY A CA 1
ATOM 1771 C C . GLY A 1 229 ? 29.709 -4.703 -11.022 1.00 74.94 229 GLY A C 1
ATOM 1772 O O . GLY A 1 229 ? 30.758 -4.129 -10.752 1.00 74.94 229 GLY A O 1
ATOM 1773 N N . LYS A 1 230 ? 28.860 -4.231 -11.946 1.00 77.62 230 LYS A N 1
ATOM 1774 C CA . LYS A 1 230 ? 28.992 -2.919 -12.604 1.00 77.62 230 LYS A CA 1
ATOM 1775 C C . LYS A 1 230 ? 27.801 -2.032 -12.236 1.00 77.62 230 LYS A C 1
ATOM 1777 O O . LYS A 1 230 ? 26.677 -2.473 -12.468 1.00 77.62 230 LYS A O 1
ATOM 1782 N N . PRO A 1 231 ? 28.010 -0.811 -11.711 1.00 82.19 231 PRO A N 1
ATOM 1783 C CA . PRO A 1 231 ? 26.906 0.088 -11.398 1.00 82.19 231 PRO A CA 1
ATOM 1784 C C . PRO A 1 231 ? 26.143 0.495 -12.666 1.00 82.19 231 PRO A C 1
ATOM 1786 O O . PRO A 1 231 ? 26.661 0.423 -13.787 1.00 82.19 231 PRO A O 1
ATOM 1789 N N . LEU A 1 232 ? 24.894 0.925 -12.475 1.00 86.44 232 LEU A N 1
ATOM 1790 C CA . LEU A 1 232 ? 24.127 1.593 -13.524 1.00 86.44 232 LEU A CA 1
ATOM 1791 C C . LEU A 1 232 ? 24.857 2.877 -13.953 1.00 86.44 232 LEU A C 1
ATOM 1793 O O . LEU A 1 232 ? 25.603 3.462 -13.170 1.00 86.44 232 LEU A O 1
ATOM 1797 N N . ASN A 1 233 ? 24.675 3.295 -15.208 1.00 90.31 233 ASN A N 1
ATOM 1798 C CA . ASN A 1 233 ? 25.403 4.437 -15.756 1.00 90.31 233 ASN A CA 1
ATOM 1799 C C . ASN A 1 233 ? 25.173 5.715 -14.925 1.00 90.31 233 ASN A C 1
ATOM 1801 O O . ASN A 1 233 ? 24.036 6.176 -14.799 1.00 90.31 233 ASN A O 1
ATOM 1805 N N . GLN A 1 234 ? 26.255 6.313 -14.419 1.00 90.50 234 GLN A N 1
ATOM 1806 C CA . GLN A 1 234 ? 26.176 7.470 -13.526 1.00 90.50 234 GLN A CA 1
ATOM 1807 C C . GLN A 1 234 ? 25.523 8.685 -14.195 1.00 90.50 234 GLN A C 1
ATOM 1809 O O . GLN A 1 234 ? 24.689 9.339 -13.586 1.00 90.50 234 GLN A O 1
ATOM 1814 N N . THR A 1 235 ? 25.785 8.934 -15.479 1.00 91.62 235 THR A N 1
ATOM 1815 C CA . THR A 1 235 ? 25.152 10.037 -16.218 1.00 91.62 235 THR A CA 1
ATOM 1816 C C . THR A 1 235 ? 23.631 9.878 -16.306 1.00 91.62 235 THR A C 1
ATOM 1818 O O . THR A 1 235 ? 22.905 10.869 -16.269 1.00 91.62 235 THR A O 1
ATOM 1821 N N . PHE A 1 236 ? 23.121 8.647 -16.417 1.00 93.12 236 PHE A N 1
ATOM 1822 C CA . PHE A 1 236 ? 21.676 8.391 -16.374 1.00 93.12 236 PHE A CA 1
ATOM 1823 C C . PHE A 1 236 ? 21.103 8.629 -14.972 1.00 93.12 236 PHE A C 1
ATOM 1825 O O . PHE A 1 236 ? 20.017 9.196 -14.854 1.00 93.12 236 PHE A O 1
ATOM 1832 N N . VAL A 1 237 ? 21.833 8.220 -13.930 1.00 93.00 237 VAL A N 1
ATOM 1833 C CA . VAL A 1 237 ? 21.468 8.439 -12.520 1.00 93.00 237 VAL A CA 1
ATOM 1834 C C . VAL A 1 237 ? 21.420 9.936 -12.202 1.00 93.00 237 VAL A C 1
ATOM 1836 O O . VAL A 1 237 ? 20.427 10.403 -11.646 1.00 93.00 237 VAL A O 1
ATOM 1839 N N . ASP A 1 238 ? 22.440 10.692 -12.607 1.00 94.00 238 ASP A N 1
ATOM 1840 C CA . ASP A 1 238 ? 22.554 12.132 -12.362 1.00 94.00 238 ASP A CA 1
ATOM 1841 C C . ASP A 1 238 ? 21.434 12.903 -13.060 1.00 94.00 238 ASP A C 1
ATOM 1843 O O . ASP A 1 238 ? 20.751 13.696 -12.417 1.00 94.00 238 ASP A O 1
ATOM 1847 N N . LYS A 1 239 ? 21.149 12.591 -14.332 1.00 93.50 239 LYS A N 1
ATOM 1848 C CA . LYS A 1 239 ? 20.007 13.171 -15.059 1.00 93.50 239 LYS A CA 1
ATOM 1849 C C . LYS A 1 239 ? 18.670 12.836 -14.403 1.00 93.50 239 LYS A C 1
ATOM 1851 O O . LYS A 1 239 ? 17.773 13.672 -14.365 1.00 93.50 239 LYS A O 1
ATOM 1856 N N . GLY A 1 240 ? 18.510 11.613 -13.894 1.00 94.00 240 GLY A N 1
ATOM 1857 C CA . GLY A 1 240 ? 17.303 11.207 -13.174 1.00 94.00 240 GLY A CA 1
ATOM 1858 C C . GLY A 1 240 ? 17.111 11.999 -11.879 1.00 94.00 240 GLY A C 1
ATOM 1859 O O . GLY A 1 240 ? 16.002 12.453 -11.601 1.00 94.00 240 GLY A O 1
ATOM 1860 N N . ARG A 1 241 ? 18.196 12.219 -11.128 1.00 94.62 241 ARG A N 1
ATOM 1861 C CA . ARG A 1 241 ? 18.212 13.059 -9.923 1.00 94.62 241 ARG A CA 1
ATOM 1862 C C . ARG A 1 241 ? 17.909 14.520 -10.255 1.00 94.62 241 ARG A C 1
ATOM 1864 O O . ARG A 1 241 ? 17.073 15.130 -9.595 1.00 94.62 241 ARG A O 1
ATOM 1871 N N . GLU A 1 242 ? 18.548 15.068 -11.283 1.00 94.75 242 GLU A N 1
ATOM 1872 C CA . GLU A 1 242 ? 18.348 16.442 -11.754 1.00 94.75 242 GLU A CA 1
ATOM 1873 C C . GLU A 1 242 ? 16.892 16.692 -12.169 1.00 94.75 242 GLU A C 1
ATOM 1875 O O . GLU A 1 242 ? 16.311 17.706 -11.798 1.00 94.75 242 GLU A O 1
ATOM 1880 N N . LEU A 1 243 ? 16.248 15.730 -12.835 1.00 94.12 243 LEU A N 1
ATOM 1881 C CA . LEU A 1 243 ? 14.831 15.820 -13.203 1.00 94.12 243 LEU A CA 1
ATOM 1882 C C . LEU A 1 243 ? 13.868 15.888 -12.007 1.00 94.12 243 LEU A C 1
ATOM 1884 O O . LEU A 1 243 ? 12.732 16.326 -12.178 1.00 94.12 243 LEU A O 1
ATOM 1888 N N . LEU A 1 244 ? 14.289 15.441 -10.822 1.00 92.50 244 LEU A N 1
ATOM 1889 C CA . LEU A 1 244 ? 13.476 15.436 -9.601 1.00 92.50 244 LEU A CA 1
ATOM 1890 C C . LEU A 1 244 ? 13.830 16.580 -8.646 1.00 92.50 244 LEU A C 1
ATOM 1892 O O . LEU A 1 244 ? 12.938 17.109 -7.985 1.00 92.50 244 LEU A O 1
ATOM 1896 N N . ALA A 1 245 ? 15.106 16.964 -8.575 1.00 92.00 245 ALA A N 1
ATOM 1897 C CA . ALA A 1 245 ? 15.627 17.948 -7.624 1.00 92.00 245 ALA A CA 1
ATOM 1898 C C . ALA A 1 245 ? 15.977 19.306 -8.259 1.00 92.00 245 ALA A C 1
ATOM 1900 O O . ALA A 1 245 ? 16.100 20.300 -7.548 1.00 92.00 245 ALA A O 1
ATOM 1901 N N . GLY A 1 246 ? 16.142 19.362 -9.581 1.00 89.25 246 GLY A N 1
ATOM 1902 C CA . GLY A 1 246 ? 16.606 20.543 -10.301 1.00 89.25 246 GLY A CA 1
ATOM 1903 C C . GLY A 1 246 ? 15.621 21.707 -10.224 1.00 89.25 246 GLY A C 1
ATOM 1904 O O . GLY A 1 246 ? 14.419 21.546 -10.441 1.00 89.25 246 GLY A O 1
ATOM 1905 N N . HIS A 1 247 ? 16.142 22.902 -9.944 1.00 84.50 247 HIS A N 1
ATOM 1906 C CA . HIS A 1 247 ? 15.348 24.133 -9.901 1.00 84.50 247 HIS A CA 1
ATOM 1907 C C . HIS A 1 247 ? 14.886 24.598 -11.290 1.00 84.50 247 HIS A C 1
ATOM 1909 O O . HIS A 1 247 ? 13.876 25.284 -11.393 1.00 84.50 247 HIS A O 1
ATOM 1915 N N . GLU A 1 248 ? 15.592 24.201 -12.352 1.00 87.88 248 GLU A N 1
ATOM 1916 C CA . GLU A 1 248 ? 15.263 24.555 -13.741 1.00 87.88 248 GLU A CA 1
ATOM 1917 C C . GLU A 1 248 ? 14.109 23.720 -14.325 1.00 87.88 248 GLU A C 1
ATOM 1919 O O . GLU A 1 248 ? 13.553 24.050 -15.373 1.00 87.88 248 GLU A O 1
ATOM 1924 N N . VAL A 1 249 ? 13.726 22.629 -13.655 1.00 89.56 249 VAL A N 1
ATOM 1925 C CA . VAL A 1 249 ? 12.653 21.735 -14.100 1.00 89.56 249 VAL A CA 1
ATOM 1926 C C . VAL A 1 249 ? 11.319 22.210 -13.530 1.00 89.56 249 VAL A C 1
ATOM 1928 O O . VAL A 1 249 ? 11.202 22.458 -12.331 1.00 89.56 249 VAL A O 1
ATOM 1931 N N . LEU A 1 250 ? 10.294 22.281 -14.386 1.00 91.75 250 LEU A N 1
ATOM 1932 C CA . LEU A 1 250 ? 8.937 22.677 -13.996 1.00 91.75 250 LEU A CA 1
ATOM 1933 C C . LEU A 1 250 ? 8.431 21.855 -12.785 1.00 91.75 250 LEU A C 1
ATOM 1935 O O . LEU A 1 250 ? 8.481 20.620 -12.855 1.00 91.75 250 LEU A O 1
ATOM 1939 N N . PRO A 1 251 ? 7.900 22.498 -11.721 1.00 90.62 251 PRO A N 1
ATOM 1940 C CA . PRO A 1 251 ? 7.390 21.825 -10.520 1.00 90.62 251 PRO A CA 1
ATOM 1941 C C . PRO A 1 251 ? 6.433 20.661 -10.811 1.00 90.62 251 PRO A C 1
ATOM 1943 O O . PRO A 1 251 ? 6.665 19.543 -10.347 1.00 90.62 251 PRO A O 1
ATOM 1946 N N . ASP A 1 252 ? 5.443 20.879 -11.682 1.00 90.12 252 ASP A N 1
ATOM 1947 C CA . ASP A 1 252 ? 4.472 19.859 -12.102 1.00 90.12 252 ASP A CA 1
ATOM 1948 C C . ASP A 1 252 ? 5.139 18.603 -12.672 1.00 90.12 252 ASP A C 1
ATOM 1950 O O . ASP A 1 252 ? 4.715 17.474 -12.415 1.00 90.12 252 ASP A O 1
ATOM 1954 N N . LEU A 1 253 ? 6.201 18.780 -13.465 1.00 91.00 253 LEU A N 1
ATOM 1955 C CA . LEU A 1 253 ? 6.916 17.667 -14.078 1.00 91.00 253 LEU A CA 1
ATOM 1956 C C . LEU A 1 253 ? 7.711 16.883 -13.031 1.00 91.00 253 LEU A C 1
ATOM 1958 O O . LEU A 1 253 ? 7.714 15.651 -13.083 1.00 91.00 253 LEU A O 1
ATOM 1962 N N . ARG A 1 254 ? 8.345 17.575 -12.077 1.00 93.31 254 ARG A N 1
ATOM 1963 C CA . ARG A 1 254 ? 9.082 16.947 -10.968 1.00 93.31 254 ARG A CA 1
ATOM 1964 C C . ARG A 1 254 ? 8.150 16.068 -10.143 1.00 93.31 254 ARG A C 1
ATOM 1966 O O . ARG A 1 254 ? 8.434 14.886 -9.946 1.00 93.31 254 ARG A O 1
ATOM 1973 N N . VAL A 1 255 ? 6.998 16.610 -9.746 1.00 91.62 255 VAL A N 1
ATOM 1974 C CA . VAL A 1 255 ? 5.999 15.866 -8.972 1.00 91.62 255 VAL A CA 1
ATOM 1975 C C . VAL A 1 255 ? 5.386 14.731 -9.791 1.00 91.62 255 VAL A C 1
ATOM 1977 O O . VAL A 1 255 ? 5.266 13.619 -9.284 1.00 91.62 255 VAL A O 1
ATOM 1980 N N . ALA A 1 256 ? 5.086 14.933 -11.077 1.00 92.00 256 ALA A N 1
ATOM 1981 C CA . ALA A 1 256 ? 4.589 13.860 -11.942 1.00 92.00 256 ALA A CA 1
ATOM 1982 C C . ALA A 1 256 ? 5.591 12.698 -12.091 1.00 92.00 256 ALA A C 1
ATOM 1984 O O . ALA A 1 256 ? 5.188 11.535 -12.185 1.00 92.00 256 ALA A O 1
ATOM 1985 N N . LEU A 1 257 ? 6.896 12.988 -12.118 1.00 93.06 257 LEU A N 1
ATOM 1986 C CA . LEU A 1 257 ? 7.953 11.976 -12.165 1.00 93.06 257 LEU A CA 1
ATOM 1987 C C . LEU A 1 257 ? 8.128 11.263 -10.817 1.00 93.06 257 LEU A C 1
ATOM 1989 O O . LEU A 1 257 ? 8.265 10.037 -10.809 1.00 93.06 257 LEU A O 1
ATOM 1993 N N . ALA A 1 258 ? 8.043 11.985 -9.695 1.00 92.38 258 ALA A N 1
ATOM 1994 C CA . ALA A 1 258 ? 7.998 11.384 -8.361 1.00 92.38 258 ALA A CA 1
ATOM 1995 C C . ALA A 1 258 ? 6.792 10.437 -8.234 1.00 92.38 258 ALA A C 1
ATOM 1997 O O . ALA A 1 258 ? 6.944 9.270 -7.862 1.00 92.38 258 ALA A O 1
ATOM 1998 N N . TRP A 1 259 ? 5.611 10.878 -8.680 1.00 90.31 259 TRP A N 1
ATOM 1999 C CA . TRP A 1 259 ? 4.402 10.059 -8.731 1.00 90.31 259 TRP A CA 1
ATOM 2000 C C . TRP A 1 259 ? 4.564 8.812 -9.601 1.00 90.31 259 TRP A C 1
ATOM 2002 O O . TRP A 1 259 ? 4.150 7.710 -9.227 1.00 90.31 259 TRP A O 1
ATOM 2012 N N . TRP A 1 260 ? 5.198 8.966 -10.765 1.00 92.38 260 TRP A N 1
ATOM 2013 C CA . TRP A 1 260 ? 5.503 7.848 -11.652 1.00 92.38 260 TRP A CA 1
ATOM 2014 C C . TRP A 1 260 ? 6.395 6.800 -10.973 1.00 92.38 260 TRP A C 1
ATOM 2016 O O . TRP A 1 260 ? 6.195 5.611 -11.229 1.00 92.38 260 TRP A O 1
ATOM 2026 N N . GLY A 1 261 ? 7.331 7.212 -10.111 1.00 87.75 261 GLY A N 1
ATOM 2027 C CA . GLY A 1 261 ? 8.158 6.311 -9.301 1.00 87.75 261 GLY A CA 1
ATOM 2028 C C . GLY A 1 261 ? 7.368 5.625 -8.181 1.00 87.75 261 GLY A C 1
ATOM 2029 O O . GLY A 1 261 ? 7.522 4.428 -7.962 1.00 87.75 261 GLY A O 1
ATOM 2030 N N . CYS A 1 262 ? 6.437 6.329 -7.539 1.00 84.50 262 CYS A N 1
ATOM 2031 C CA . CYS A 1 262 ? 5.630 5.782 -6.439 1.00 84.50 262 CYS A CA 1
ATOM 2032 C C . CYS A 1 262 ? 4.588 4.740 -6.894 1.00 84.50 262 CYS A C 1
ATOM 2034 O O . CYS A 1 262 ? 4.177 3.867 -6.126 1.00 84.50 262 CYS A O 1
ATOM 2036 N N . LYS A 1 263 ? 4.165 4.774 -8.167 1.00 84.88 263 LYS A N 1
ATOM 2037 C CA . LYS A 1 263 ? 3.107 3.887 -8.698 1.00 84.88 263 LYS A CA 1
ATOM 2038 C C . LYS A 1 263 ? 3.420 2.385 -8.604 1.00 84.88 263 LYS A C 1
ATOM 2040 O O . LYS A 1 263 ? 2.524 1.569 -8.826 1.00 84.88 263 LYS A O 1
ATOM 2045 N N . PHE A 1 264 ? 4.687 2.005 -8.423 1.00 79.94 264 PHE A N 1
ATOM 2046 C CA . PHE A 1 264 ? 5.093 0.599 -8.367 1.00 79.94 264 PHE A CA 1
ATOM 2047 C C . PHE A 1 264 ? 4.681 -0.060 -7.049 1.00 79.94 264 PHE A C 1
ATOM 2049 O O . PHE A 1 264 ? 4.281 -1.225 -7.072 1.00 79.94 264 PHE A O 1
ATOM 2056 N N . ASP A 1 265 ? 4.660 0.705 -5.959 1.00 73.12 265 ASP A N 1
ATOM 2057 C CA . ASP A 1 265 ? 4.273 0.222 -4.631 1.00 73.12 265 ASP A CA 1
ATOM 2058 C C . ASP A 1 265 ? 2.766 0.348 -4.397 1.00 73.12 265 ASP A C 1
ATOM 2060 O O . ASP A 1 265 ? 2.147 -0.564 -3.854 1.00 73.12 265 ASP A O 1
ATOM 2064 N N . LEU A 1 266 ? 2.133 1.393 -4.944 1.00 71.38 266 LEU A N 1
ATOM 2065 C CA . LEU A 1 266 ? 0.684 1.620 -4.844 1.00 71.38 266 LEU A CA 1
ATOM 2066 C C . LEU A 1 266 ? -0.197 0.530 -5.480 1.00 71.38 266 LEU A C 1
ATOM 2068 O O . LEU A 1 266 ? -1.413 0.544 -5.300 1.00 71.38 266 LEU A O 1
ATOM 2072 N N . ARG A 1 267 ? 0.374 -0.429 -6.213 1.00 68.56 267 ARG A N 1
ATOM 2073 C CA . ARG A 1 267 ? -0.370 -1.584 -6.749 1.00 68.56 267 ARG A CA 1
ATOM 2074 C C . ARG A 1 267 ? -0.612 -2.687 -5.720 1.00 68.56 267 ARG A C 1
ATOM 2076 O O . ARG A 1 267 ? -1.436 -3.558 -5.977 1.00 68.56 267 ARG A O 1
ATOM 2083 N N . LYS A 1 268 ? 0.125 -2.686 -4.609 1.00 72.38 268 LYS A N 1
ATOM 2084 C CA . LYS A 1 268 ? -0.025 -3.627 -3.493 1.00 72.38 268 LYS A CA 1
ATOM 2085 C C . LYS A 1 268 ? -0.638 -2.881 -2.311 1.00 72.38 268 LYS A C 1
ATOM 2087 O O . LYS A 1 268 ? -0.262 -1.728 -2.138 1.00 72.38 268 LYS A O 1
ATOM 2092 N N . PRO A 1 269 ? -1.517 -3.477 -1.491 1.00 73.62 269 PRO A N 1
ATOM 2093 C CA . PRO A 1 269 ? -2.040 -2.805 -0.302 1.00 73.62 269 PRO A CA 1
ATOM 2094 C C . PRO A 1 269 ? -0.899 -2.529 0.682 1.00 73.62 269 PRO A C 1
ATOM 2096 O O . PRO A 1 269 ? -0.465 -3.405 1.419 1.00 73.62 269 PRO A O 1
ATOM 2099 N N . VAL A 1 270 ? -0.367 -1.313 0.656 1.00 78.25 270 VAL A N 1
ATOM 2100 C CA . VAL A 1 270 ? 0.745 -0.898 1.513 1.00 78.25 270 VAL A CA 1
ATOM 2101 C C . VAL A 1 270 ? 0.188 0.043 2.563 1.00 78.25 270 VAL A C 1
ATOM 2103 O O . VAL A 1 270 ? -0.504 0.995 2.224 1.00 78.25 270 VAL A O 1
ATOM 2106 N N . ARG A 1 271 ? 0.452 -0.224 3.844 1.00 80.69 271 ARG A N 1
ATOM 2107 C CA . ARG A 1 271 ? 0.020 0.656 4.949 1.00 80.69 271 ARG A CA 1
ATOM 2108 C C . ARG A 1 271 ? 0.897 1.897 5.097 1.00 80.69 271 ARG A C 1
ATOM 2110 O O . ARG A 1 271 ? 0.444 2.910 5.612 1.00 80.69 271 ARG A O 1
ATOM 2117 N N . ARG A 1 272 ? 2.158 1.788 4.676 1.00 85.69 272 ARG A N 1
ATOM 2118 C CA . ARG A 1 272 ? 3.179 2.831 4.779 1.00 85.69 272 ARG A CA 1
ATOM 2119 C C . ARG A 1 272 ? 3.889 3.033 3.453 1.00 85.69 272 ARG A C 1
ATOM 2121 O O . ARG A 1 272 ? 3.944 2.119 2.625 1.00 85.69 272 ARG A O 1
ATOM 2128 N N . ALA A 1 273 ? 4.419 4.232 3.269 1.00 87.31 273 ALA A N 1
ATOM 2129 C CA . ALA A 1 273 ? 5.320 4.556 2.183 1.00 87.31 273 ALA A CA 1
ATOM 2130 C C . ALA A 1 273 ? 6.563 3.661 2.266 1.00 87.31 273 ALA A C 1
ATOM 2132 O O . ALA A 1 273 ? 7.123 3.445 3.340 1.00 87.31 273 ALA A O 1
ATOM 2133 N N . SER A 1 274 ? 6.995 3.128 1.124 1.00 86.88 274 SER A N 1
ATOM 2134 C CA . SER A 1 274 ? 8.305 2.491 1.038 1.00 86.88 274 SER A CA 1
ATOM 2135 C C . SER A 1 274 ? 9.403 3.542 1.203 1.00 86.88 274 SER A C 1
ATOM 2137 O O . SER A 1 274 ? 9.188 4.724 0.932 1.00 86.88 274 SER A O 1
ATOM 2139 N N . GLU A 1 275 ? 10.610 3.108 1.556 1.00 87.25 275 GLU A N 1
ATOM 2140 C CA . GLU A 1 275 ? 11.790 3.982 1.605 1.00 87.25 275 GLU A CA 1
ATOM 2141 C C . GLU A 1 275 ? 12.008 4.746 0.288 1.00 87.25 275 GLU A C 1
ATOM 2143 O O . GLU A 1 275 ? 12.428 5.900 0.289 1.00 87.25 275 GLU A O 1
ATOM 2148 N N . LEU A 1 276 ? 11.669 4.134 -0.856 1.00 89.19 276 LEU A N 1
ATOM 2149 C CA . LEU A 1 276 ? 11.721 4.809 -2.152 1.00 89.19 276 LEU A CA 1
ATOM 2150 C C . LEU A 1 276 ? 10.684 5.933 -2.255 1.00 89.19 276 LEU A C 1
ATOM 2152 O O . LEU A 1 276 ? 11.014 7.003 -2.758 1.00 89.19 276 LEU A O 1
ATOM 2156 N N . ILE A 1 277 ? 9.444 5.707 -1.814 1.00 90.31 277 ILE A N 1
ATOM 2157 C CA . ILE A 1 277 ? 8.400 6.742 -1.823 1.00 90.31 277 ILE A CA 1
ATOM 2158 C C . ILE A 1 277 ? 8.803 7.897 -0.909 1.00 90.31 277 ILE A C 1
ATOM 2160 O O . ILE A 1 277 ? 8.710 9.047 -1.331 1.00 90.31 277 ILE A O 1
ATOM 2164 N N . VAL A 1 278 ? 9.288 7.600 0.302 1.00 90.88 278 VAL A N 1
ATOM 2165 C CA . VAL A 1 278 ? 9.768 8.623 1.242 1.00 90.88 278 VAL A CA 1
ATOM 2166 C C . VAL A 1 278 ? 10.887 9.435 0.596 1.00 90.88 278 VAL A C 1
ATOM 2168 O O . VAL A 1 278 ? 10.795 10.657 0.534 1.00 90.88 278 VAL A O 1
ATOM 2171 N N . HIS A 1 279 ? 11.888 8.766 0.020 1.00 91.31 279 HIS A N 1
ATOM 2172 C CA . HIS A 1 279 ? 13.003 9.413 -0.671 1.00 91.31 279 HIS A CA 1
ATOM 2173 C C . HIS A 1 279 ? 12.563 10.280 -1.859 1.00 91.31 279 HIS A C 1
ATOM 2175 O O . HIS A 1 279 ? 13.036 11.398 -2.028 1.00 91.31 279 HIS A O 1
ATOM 2181 N N . LEU A 1 280 ? 11.655 9.797 -2.708 1.00 91.88 280 LEU A N 1
ATOM 2182 C CA . LEU A 1 280 ? 11.157 10.586 -3.839 1.00 91.88 280 LEU A CA 1
ATOM 2183 C C . LEU A 1 280 ? 10.307 11.770 -3.378 1.00 91.88 280 LEU A C 1
ATOM 2185 O O . LEU A 1 280 ? 10.381 12.840 -3.978 1.00 91.88 280 LEU A O 1
ATOM 2189 N N . GLY A 1 281 ? 9.515 11.577 -2.327 1.00 89.81 281 GLY A N 1
ATOM 2190 C CA . GLY A 1 281 ? 8.675 12.606 -1.739 1.00 89.81 281 GLY A CA 1
ATOM 2191 C C . GLY A 1 281 ? 9.491 13.736 -1.112 1.00 89.81 281 GLY A C 1
ATOM 2192 O O . GLY A 1 281 ? 9.146 14.897 -1.315 1.00 89.81 281 GLY A O 1
ATOM 2193 N N . THR A 1 282 ? 10.592 13.434 -0.415 1.00 90.69 282 THR A N 1
ATOM 2194 C CA . THR A 1 282 ? 11.469 14.463 0.179 1.00 90.69 282 THR A CA 1
ATOM 2195 C C . THR A 1 282 ? 12.152 15.328 -0.881 1.00 90.69 282 THR A C 1
ATOM 2197 O O . THR A 1 282 ? 12.307 16.528 -0.684 1.00 90.69 282 THR A O 1
ATOM 2200 N N . LEU A 1 283 ? 12.471 14.785 -2.062 1.00 91.12 283 LEU A N 1
ATOM 2201 C CA . LEU A 1 283 ? 13.026 15.574 -3.178 1.00 91.12 283 LEU A CA 1
ATOM 2202 C C . LEU A 1 283 ? 12.059 16.635 -3.730 1.00 91.12 283 LEU A C 1
ATOM 2204 O O . LEU A 1 283 ? 12.492 17.587 -4.390 1.00 91.12 283 LEU A O 1
ATOM 2208 N N . VAL A 1 284 ? 10.756 16.461 -3.500 1.00 91.31 284 VAL A N 1
ATOM 2209 C CA . VAL A 1 284 ? 9.702 17.366 -3.975 1.00 91.31 284 VAL A CA 1
ATOM 2210 C C . VAL A 1 284 ? 8.912 18.012 -2.836 1.00 91.31 284 VAL A C 1
ATOM 2212 O O . VAL A 1 284 ? 7.966 18.742 -3.109 1.00 91.31 284 VAL A O 1
ATOM 2215 N N . GLU A 1 285 ? 9.304 17.815 -1.573 1.00 87.75 285 GLU A N 1
ATOM 2216 C CA . GLU A 1 285 ? 8.502 18.210 -0.403 1.00 87.75 285 GLU A CA 1
ATOM 2217 C C . GLU A 1 285 ? 8.265 19.717 -0.296 1.00 87.75 285 GLU A C 1
ATOM 2219 O O . GLU A 1 285 ? 7.281 20.148 0.300 1.00 87.75 285 GLU A O 1
ATOM 2224 N N . ALA A 1 286 ? 9.153 20.533 -0.864 1.00 87.94 286 ALA A N 1
ATOM 2225 C CA . ALA A 1 286 ? 9.027 21.986 -0.863 1.00 87.94 286 ALA A CA 1
ATOM 2226 C C . ALA A 1 286 ? 7.932 22.489 -1.823 1.00 87.94 286 ALA A C 1
ATOM 2228 O O . ALA A 1 286 ? 7.488 23.628 -1.699 1.00 87.94 286 ALA A O 1
ATOM 2229 N N . LEU A 1 287 ? 7.498 21.652 -2.769 1.00 89.75 287 LEU A N 1
ATOM 2230 C CA . LEU A 1 287 ? 6.549 22.014 -3.816 1.00 89.75 287 LEU A CA 1
ATOM 2231 C C . LEU A 1 287 ? 5.104 21.793 -3.336 1.00 89.75 287 LEU A C 1
ATOM 2233 O O . LEU A 1 287 ? 4.802 20.693 -2.867 1.00 89.75 287 LEU A O 1
ATOM 2237 N N . PRO A 1 288 ? 4.192 22.773 -3.472 1.00 87.50 288 PRO A N 1
ATOM 2238 C CA . PRO A 1 288 ? 2.774 22.597 -3.139 1.00 87.50 288 PRO A CA 1
ATOM 2239 C C . PRO A 1 288 ? 2.106 21.454 -3.912 1.00 87.50 288 PRO A C 1
ATOM 2241 O O . PRO A 1 288 ? 1.233 20.768 -3.393 1.00 87.50 288 PRO A O 1
ATOM 2244 N N . GLU A 1 289 ? 2.545 21.192 -5.143 1.00 86.62 289 GLU A N 1
ATOM 2245 C CA . GLU A 1 289 ? 2.012 20.117 -5.982 1.00 86.62 289 GLU A CA 1
ATOM 2246 C C . GLU A 1 289 ? 2.282 18.725 -5.384 1.00 86.62 289 GLU A C 1
ATOM 2248 O O . GLU A 1 289 ? 1.590 17.764 -5.714 1.00 86.62 289 GLU A O 1
ATOM 2253 N N . SER A 1 290 ? 3.261 18.606 -4.477 1.00 87.06 290 SER A N 1
ATOM 2254 C CA . SER A 1 290 ? 3.558 17.358 -3.765 1.00 87.06 290 SER A CA 1
ATOM 2255 C C . SER A 1 290 ? 2.544 17.014 -2.671 1.00 87.06 290 SER A C 1
ATOM 2257 O O . SER A 1 290 ? 2.542 15.879 -2.196 1.00 87.06 290 SER A O 1
ATOM 2259 N N . ASP A 1 291 ? 1.663 17.940 -2.283 1.00 87.38 291 ASP A N 1
ATOM 2260 C CA . ASP A 1 291 ? 0.688 17.715 -1.210 1.00 87.38 291 ASP A CA 1
ATOM 2261 C C . ASP A 1 291 ? -0.240 16.536 -1.553 1.00 87.38 291 ASP A C 1
ATOM 2263 O O . ASP A 1 291 ? -0.480 15.669 -0.711 1.00 87.38 291 ASP A O 1
ATOM 2267 N N . ASP A 1 292 ? -0.647 16.411 -2.822 1.00 83.50 292 ASP A N 1
ATOM 2268 C CA . ASP A 1 292 ? -1.434 15.275 -3.316 1.00 83.50 292 ASP A CA 1
ATOM 2269 C C . ASP A 1 292 ? -0.725 13.931 -3.086 1.00 83.50 292 ASP A C 1
ATOM 2271 O O . ASP A 1 292 ? -1.381 12.935 -2.786 1.00 83.50 292 ASP A O 1
ATOM 2275 N N . LEU A 1 293 ? 0.609 13.883 -3.170 1.00 85.75 293 LEU A N 1
ATOM 2276 C CA . LEU A 1 293 ? 1.393 12.676 -2.879 1.00 85.75 293 LEU A CA 1
ATOM 2277 C C . LEU A 1 293 ? 1.281 12.263 -1.421 1.00 85.75 293 LEU A C 1
ATOM 2279 O O . LEU A 1 293 ? 1.007 11.098 -1.116 1.00 85.75 293 LEU A O 1
ATOM 2283 N N . TRP A 1 294 ? 1.415 13.227 -0.524 1.00 86.88 294 TRP A N 1
ATOM 2284 C CA . TRP A 1 294 ? 1.366 12.981 0.909 1.00 86.88 294 TRP A CA 1
ATOM 2285 C C . TRP A 1 294 ? -0.043 12.702 1.426 1.00 86.88 294 TRP A C 1
ATOM 2287 O O . TRP A 1 294 ? -0.190 12.034 2.448 1.00 86.88 294 TRP A O 1
ATOM 2297 N N . THR A 1 295 ? -1.086 13.072 0.675 1.00 85.44 295 THR A N 1
ATOM 2298 C CA . THR A 1 295 ? -2.457 12.657 1.006 1.00 85.44 295 THR A CA 1
ATOM 2299 C C . THR A 1 295 ? -2.646 11.135 0.966 1.00 85.44 295 THR A C 1
ATOM 2301 O O . THR A 1 295 ? -3.460 10.613 1.722 1.00 85.44 295 THR A O 1
ATOM 2304 N N . PHE A 1 296 ? -1.871 10.385 0.172 1.00 84.12 296 PHE A N 1
ATOM 2305 C CA . PHE A 1 296 ? -1.944 8.917 0.173 1.00 84.12 296 PHE A CA 1
ATOM 2306 C C . PHE A 1 296 ? -1.228 8.285 1.371 1.00 84.12 296 PHE A C 1
ATOM 2308 O O . PHE A 1 296 ? -1.666 7.239 1.853 1.00 84.12 296 PHE A O 1
ATOM 2315 N N . PHE A 1 297 ? -0.172 8.925 1.878 1.00 87.00 297 PHE A N 1
ATOM 2316 C CA . PHE A 1 297 ? 0.705 8.396 2.928 1.00 87.00 297 PHE A CA 1
ATOM 2317 C C . PHE A 1 297 ? 0.770 9.323 4.158 1.00 87.00 297 PHE A C 1
ATOM 2319 O O . PHE A 1 297 ? 1.852 9.804 4.502 1.00 87.00 297 PHE A O 1
ATOM 2326 N N . PRO A 1 298 ? -0.359 9.564 4.855 1.00 87.94 298 PRO A N 1
ATOM 2327 C CA . PRO A 1 298 ? -0.417 10.463 6.012 1.00 87.94 298 PRO A CA 1
ATOM 2328 C C . PRO A 1 298 ? 0.612 10.120 7.094 1.00 87.94 298 PRO A C 1
ATOM 2330 O O . PRO A 1 298 ? 1.309 10.999 7.596 1.00 87.94 298 PRO A O 1
ATOM 2333 N N . ALA A 1 299 ? 0.747 8.831 7.420 1.00 88.31 299 ALA A N 1
ATOM 2334 C CA . ALA A 1 299 ? 1.622 8.343 8.487 1.00 88.31 299 ALA A CA 1
ATOM 2335 C C . ALA A 1 299 ? 3.123 8.556 8.224 1.00 88.31 299 ALA A C 1
ATOM 2337 O O . ALA A 1 299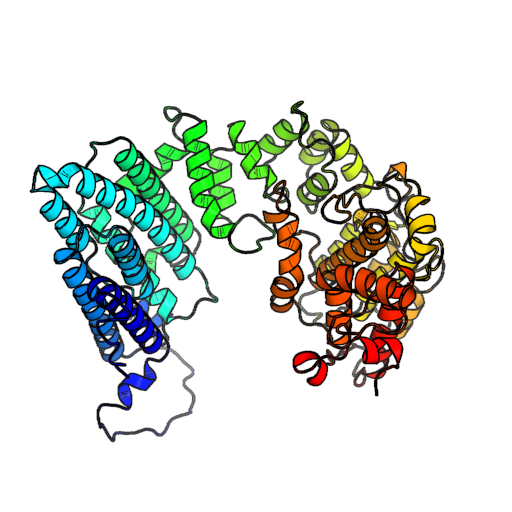 ? 3.922 8.474 9.163 1.00 88.31 299 ALA A O 1
ATOM 2338 N N . ASP A 1 300 ? 3.511 8.822 6.972 1.00 90.38 300 ASP A N 1
ATOM 2339 C CA . ASP A 1 300 ? 4.900 8.986 6.526 1.00 90.38 300 ASP A CA 1
ATOM 2340 C C . ASP A 1 300 ? 5.157 10.383 5.916 1.00 90.38 300 ASP A C 1
ATOM 2342 O O . ASP A 1 300 ? 6.282 10.697 5.544 1.00 90.38 300 ASP A O 1
ATOM 2346 N N . ALA A 1 301 ? 4.147 11.262 5.896 1.00 89.12 301 ALA A N 1
ATOM 2347 C CA . ALA A 1 301 ? 4.259 12.623 5.376 1.00 89.12 301 ALA A CA 1
ATOM 2348 C C . ALA A 1 301 ? 5.235 13.490 6.200 1.00 89.12 301 ALA A C 1
ATOM 2350 O O . ALA A 1 301 ? 5.144 13.485 7.433 1.00 89.12 301 ALA A O 1
ATOM 2351 N N . PRO A 1 302 ? 6.151 14.253 5.574 1.00 89.31 302 PRO A N 1
ATOM 2352 C CA . PRO A 1 302 ? 6.987 15.230 6.267 1.00 89.31 302 PRO A CA 1
ATOM 2353 C C . PRO A 1 302 ? 6.153 16.381 6.851 1.00 89.31 302 PRO A C 1
ATOM 2355 O O . PRO A 1 302 ? 5.048 16.666 6.388 1.00 89.31 302 PRO A O 1
ATOM 2358 N N . ILE A 1 303 ? 6.694 17.087 7.850 1.00 88.56 303 ILE A N 1
ATOM 2359 C CA . ILE A 1 303 ? 5.987 18.186 8.534 1.00 88.56 303 ILE A CA 1
ATOM 2360 C C . ILE A 1 303 ? 5.628 19.323 7.568 1.00 88.56 303 ILE A C 1
ATOM 2362 O O . ILE A 1 303 ? 4.536 19.877 7.653 1.00 88.56 303 ILE A O 1
ATOM 2366 N N . THR A 1 304 ? 6.506 19.657 6.618 1.00 89.06 304 THR A N 1
ATOM 2367 C CA . THR A 1 304 ? 6.291 20.785 5.699 1.00 89.06 304 THR A CA 1
ATOM 2368 C C . THR A 1 304 ? 5.031 20.618 4.828 1.00 89.06 304 THR A C 1
ATOM 2370 O O . THR A 1 304 ? 4.193 21.525 4.848 1.00 89.06 304 THR A O 1
ATOM 2373 N N . PRO A 1 305 ? 4.811 19.484 4.127 1.00 88.75 305 PRO A N 1
ATOM 2374 C CA . PRO A 1 305 ? 3.522 19.176 3.504 1.00 88.75 305 PRO A CA 1
ATOM 2375 C C . PRO A 1 305 ? 2.339 19.183 4.477 1.00 88.75 305 PRO A C 1
ATOM 2377 O O . PRO A 1 305 ? 1.293 19.727 4.143 1.00 88.75 305 PRO A O 1
ATOM 2380 N N . LEU A 1 306 ? 2.486 18.641 5.694 1.00 88.62 306 LEU A N 1
ATOM 2381 C CA . LEU A 1 306 ? 1.394 18.627 6.678 1.00 88.62 306 LEU A CA 1
ATOM 2382 C C . LEU A 1 306 ? 0.945 20.045 7.071 1.00 88.62 306 LEU A C 1
ATOM 2384 O O . LEU A 1 306 ? -0.254 20.304 7.136 1.00 88.62 306 LEU A O 1
ATOM 2388 N N . VAL A 1 307 ? 1.882 20.977 7.273 1.00 89.56 307 VAL A N 1
ATOM 2389 C CA . VAL A 1 307 ? 1.586 22.396 7.546 1.00 89.56 307 VAL A CA 1
ATOM 2390 C C . VAL A 1 307 ? 0.839 23.039 6.374 1.00 89.56 307 VAL A C 1
ATOM 2392 O O . VAL A 1 307 ? -0.138 23.762 6.587 1.00 89.56 307 VAL A O 1
ATOM 2395 N N . ARG A 1 308 ? 1.258 22.776 5.129 1.00 88.81 308 ARG A N 1
ATOM 2396 C CA . ARG A 1 308 ? 0.574 23.303 3.936 1.00 88.81 308 ARG A CA 1
ATOM 2397 C C . ARG A 1 308 ? -0.833 22.740 3.788 1.00 88.81 308 ARG A C 1
ATOM 2399 O O . ARG A 1 308 ? -1.765 23.510 3.596 1.00 88.81 308 ARG A O 1
ATOM 2406 N N . ILE A 1 309 ? -1.000 21.430 3.957 1.00 86.81 309 ILE A N 1
ATOM 2407 C CA . ILE A 1 309 ? -2.309 20.769 3.894 1.00 86.81 309 ILE A CA 1
ATOM 2408 C C . ILE A 1 309 ? -3.232 21.304 4.998 1.00 86.81 309 ILE A C 1
ATOM 2410 O O . ILE A 1 309 ? -4.386 21.616 4.721 1.00 86.81 309 ILE A O 1
ATOM 2414 N N . ALA A 1 310 ? -2.729 21.484 6.226 1.00 86.12 310 ALA A N 1
ATOM 2415 C CA . ALA A 1 310 ? -3.515 22.033 7.333 1.00 86.12 310 ALA A CA 1
ATOM 2416 C C . ALA A 1 310 ? -3.936 23.496 7.115 1.00 86.12 310 ALA A C 1
ATOM 2418 O O . ALA A 1 310 ? -5.005 23.895 7.568 1.00 86.12 310 ALA A O 1
ATOM 2419 N N . SER A 1 311 ? -3.108 24.290 6.429 1.00 84.88 311 SER A N 1
ATOM 2420 C CA . SER A 1 311 ? -3.368 25.711 6.148 1.00 84.88 311 SER A CA 1
ATOM 2421 C C . SER A 1 311 ? -4.120 25.965 4.834 1.00 84.88 311 SER A C 1
ATOM 2423 O O . SER A 1 311 ? -4.579 27.085 4.591 1.00 84.88 311 SER A O 1
ATOM 2425 N N . ALA A 1 312 ? -4.275 24.953 3.976 1.00 78.69 312 ALA A N 1
ATOM 2426 C CA . ALA A 1 312 ? -4.930 25.093 2.685 1.00 78.69 312 ALA A CA 1
ATOM 2427 C C . ALA A 1 312 ? -6.452 25.284 2.825 1.00 78.69 312 ALA A C 1
ATOM 2429 O O . ALA A 1 312 ? -7.163 24.491 3.433 1.00 78.69 312 ALA A O 1
ATOM 2430 N N . THR A 1 313 ? -6.980 26.316 2.163 1.00 58.31 313 THR A N 1
ATOM 2431 C CA . THR A 1 313 ? -8.418 26.648 2.116 1.00 58.31 313 THR A CA 1
ATOM 2432 C C . THR A 1 313 ? -9.191 25.921 1.004 1.00 58.31 313 THR A C 1
ATOM 2434 O O . THR A 1 313 ? -10.402 26.110 0.877 1.00 58.31 313 THR A O 1
ATOM 2437 N N . LYS A 1 314 ? -8.533 25.091 0.172 1.00 56.16 314 LYS A N 1
ATOM 2438 C CA . LYS A 1 314 ? -9.184 24.418 -0.969 1.00 56.16 314 LYS A CA 1
ATOM 2439 C C . LYS A 1 314 ? -10.150 23.312 -0.506 1.00 56.16 314 LYS A C 1
ATOM 2441 O O . LYS A 1 314 ? -9.784 22.295 0.073 1.00 56.16 314 LYS A O 1
ATOM 2446 N N . SER A 1 315 ? -11.417 23.538 -0.836 1.00 51.97 315 SER A N 1
ATOM 2447 C CA . SER A 1 315 ? -12.666 23.030 -0.261 1.00 51.97 315 SER A CA 1
ATOM 2448 C C . SER A 1 315 ? -13.148 21.639 -0.724 1.00 51.97 315 SER A C 1
ATOM 2450 O O . SER A 1 315 ? -14.345 21.424 -0.891 1.00 51.97 315 SER A O 1
ATOM 2452 N N . GLY A 1 316 ? -12.254 20.661 -0.905 1.00 50.97 316 GLY A N 1
ATOM 2453 C CA . GLY A 1 316 ? -12.638 19.282 -1.286 1.00 50.97 316 GLY A CA 1
ATOM 2454 C C . GLY A 1 316 ? -12.374 18.210 -0.221 1.00 50.97 316 GLY A C 1
ATOM 2455 O O . GLY A 1 316 ? -13.130 17.251 -0.088 1.00 50.97 316 GLY A O 1
ATOM 2456 N N . GLN A 1 317 ? -11.317 18.379 0.577 1.00 50.50 317 GLN A N 1
ATOM 2457 C CA . GLN A 1 317 ? -10.857 17.416 1.595 1.00 50.50 317 GLN A CA 1
ATOM 2458 C C . GLN A 1 317 ? -11.534 17.605 2.972 1.00 50.50 317 GLN A C 1
ATOM 2460 O O . GLN A 1 317 ? -11.128 17.006 3.965 1.00 50.50 317 GLN A O 1
ATOM 2465 N N . MET A 1 318 ? -12.603 18.405 3.017 1.00 46.06 318 MET A N 1
ATOM 2466 C CA . MET A 1 318 ? -13.174 19.114 4.175 1.00 46.06 318 MET A CA 1
ATOM 2467 C C . MET A 1 318 ? -13.657 18.308 5.403 1.00 46.06 318 MET A C 1
ATOM 2469 O O . MET A 1 318 ? -14.218 18.924 6.300 1.00 46.06 318 MET A O 1
ATOM 2473 N N . LYS A 1 319 ? -13.477 16.983 5.513 1.00 58.38 319 LYS A N 1
ATOM 2474 C CA . LYS A 1 319 ? -13.848 16.207 6.728 1.00 58.38 319 LYS A CA 1
ATOM 2475 C C . LYS A 1 319 ? -13.009 14.933 6.926 1.00 58.38 319 LYS A C 1
ATOM 2477 O O . LYS A 1 319 ? -13.550 13.896 7.301 1.00 58.38 319 LYS A O 1
ATOM 2482 N N . GLN A 1 320 ? -11.711 14.947 6.620 1.00 74.88 320 GLN A N 1
ATOM 2483 C CA . GLN A 1 320 ? -10.869 13.748 6.767 1.00 74.88 320 GLN A CA 1
ATOM 2484 C C . GLN A 1 320 ? -10.207 13.655 8.149 1.00 74.88 320 GLN A C 1
ATOM 2486 O O . GLN A 1 320 ? -8.987 13.605 8.271 1.00 74.88 320 GLN A O 1
ATOM 2491 N N . GLU A 1 321 ? -11.014 13.595 9.208 1.00 84.56 321 GLU A N 1
ATOM 2492 C CA . GLU A 1 321 ? -10.499 13.382 10.571 1.00 84.56 321 GLU A CA 1
ATOM 2493 C C . GLU A 1 321 ? -9.762 12.027 10.664 1.00 84.56 321 GLU A C 1
ATOM 2495 O O . GLU A 1 321 ? -8.730 11.924 11.319 1.00 84.56 321 GLU A O 1
ATOM 2500 N N . GLY A 1 322 ? -10.200 11.018 9.900 1.00 85.44 322 GLY A N 1
ATOM 2501 C CA . GLY A 1 322 ? -9.479 9.749 9.735 1.00 85.44 322 GLY A CA 1
ATOM 2502 C C . GLY A 1 322 ? -8.092 9.855 9.083 1.00 85.44 322 GLY A C 1
ATOM 2503 O O . GLY A 1 322 ? -7.185 9.107 9.438 1.00 85.44 322 GLY A O 1
ATOM 2504 N N . TRP A 1 323 ? -7.883 10.802 8.164 1.00 87.00 323 TRP A N 1
ATOM 2505 C CA . TRP A 1 323 ? -6.563 11.015 7.556 1.00 87.00 323 TRP A CA 1
ATOM 2506 C C . TRP A 1 323 ? -5.589 11.637 8.559 1.00 87.00 323 TRP A C 1
ATOM 2508 O O . TRP A 1 323 ? -4.450 11.191 8.691 1.00 87.00 323 TRP A O 1
ATOM 2518 N N . TRP A 1 324 ? -6.066 12.621 9.327 1.00 88.94 324 TRP A N 1
ATOM 2519 C CA . TRP A 1 324 ? -5.301 13.205 10.428 1.00 88.94 324 TRP A CA 1
ATOM 2520 C C . TRP A 1 324 ? -5.007 12.185 11.530 1.00 88.94 324 TRP A C 1
ATOM 2522 O O . TRP A 1 324 ? -3.916 12.212 12.097 1.00 88.94 324 TRP A O 1
ATOM 2532 N N . PHE A 1 325 ? -5.931 11.253 11.794 1.00 90.31 325 PHE A N 1
ATOM 2533 C CA . PHE A 1 325 ? -5.683 10.126 12.692 1.00 90.31 325 PHE A CA 1
ATOM 2534 C C . PHE A 1 325 ? -4.464 9.317 12.241 1.00 90.31 325 PHE A C 1
ATOM 2536 O O . PHE A 1 325 ? -3.546 9.134 13.038 1.00 90.31 325 PHE A O 1
ATOM 2543 N N . ASP A 1 326 ? -4.392 8.913 10.971 1.00 89.19 326 ASP A N 1
ATOM 2544 C CA . ASP A 1 326 ? -3.235 8.178 10.449 1.00 89.19 326 ASP A CA 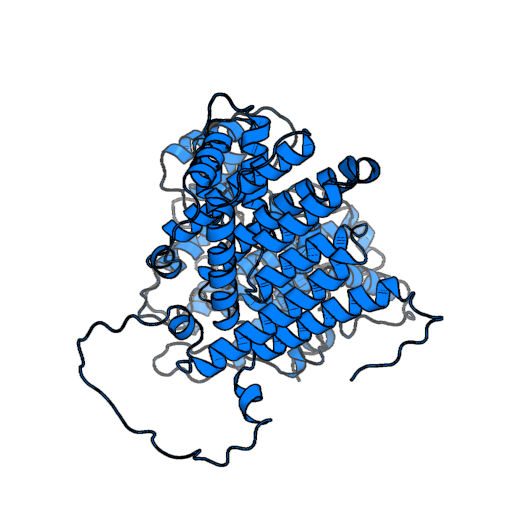1
ATOM 2545 C C . ASP A 1 326 ? -1.935 9.002 10.521 1.00 89.19 326 ASP A C 1
ATOM 2547 O O . ASP A 1 326 ? -0.877 8.450 10.824 1.00 89.19 326 ASP A O 1
ATOM 2551 N N . ALA A 1 327 ? -2.001 10.314 10.257 1.00 89.19 327 ALA A N 1
ATOM 2552 C CA . ALA A 1 327 ? -0.836 11.203 10.259 1.00 89.19 327 ALA A CA 1
ATOM 2553 C C . ALA A 1 327 ? -0.254 11.418 11.663 1.00 89.19 327 ALA A C 1
ATOM 2555 O O . ALA A 1 327 ? 0.959 11.543 11.830 1.00 89.19 327 ALA A O 1
ATOM 2556 N N . MET A 1 328 ? -1.115 11.459 12.680 1.00 89.25 328 MET A N 1
ATOM 2557 C CA . MET A 1 328 ? -0.725 11.655 14.079 1.00 89.25 328 MET A CA 1
ATOM 2558 C C . MET A 1 328 ? -0.398 10.338 14.783 1.00 89.25 328 MET A C 1
ATOM 2560 O O . MET A 1 328 ? 0.369 10.322 15.751 1.00 89.25 328 MET A O 1
ATOM 2564 N N . MET A 1 329 ? -0.950 9.219 14.306 1.00 85.81 329 MET A N 1
ATOM 2565 C CA . MET A 1 329 ? -0.786 7.929 14.955 1.00 85.81 329 MET A CA 1
ATOM 2566 C C . MET A 1 329 ? 0.686 7.491 14.958 1.00 85.81 329 MET A C 1
ATOM 2568 O O . MET A 1 329 ? 1.296 7.189 13.934 1.00 85.81 329 MET A O 1
ATOM 2572 N N . GLY A 1 330 ? 1.266 7.434 16.160 1.00 76.69 330 GLY A N 1
ATOM 2573 C CA . GLY A 1 330 ? 2.669 7.078 16.381 1.00 76.69 330 GLY A CA 1
ATOM 2574 C C . GLY A 1 330 ? 3.633 8.266 16.362 1.00 76.69 330 GLY A C 1
ATOM 2575 O O . GLY A 1 330 ? 4.831 8.048 16.517 1.00 76.69 330 GLY A O 1
ATOM 2576 N N . ARG A 1 331 ? 3.121 9.496 16.220 1.00 81.38 331 ARG A N 1
ATOM 2577 C CA . ARG A 1 331 ? 3.881 10.757 16.254 1.00 81.38 331 ARG A CA 1
ATOM 2578 C C . ARG A 1 331 ? 3.419 11.714 17.360 1.00 81.38 331 ARG A C 1
ATOM 2580 O O . ARG A 1 331 ? 3.726 12.898 17.316 1.00 81.38 331 ARG A O 1
ATOM 2587 N N . LEU A 1 332 ? 2.696 11.203 18.356 1.00 70.25 332 LEU A N 1
ATOM 2588 C CA . LEU A 1 332 ? 2.147 12.007 19.457 1.00 70.25 332 LEU A CA 1
ATOM 2589 C C . LEU A 1 332 ? 3.235 12.702 20.295 1.00 70.25 332 LEU A C 1
ATOM 2591 O O . LEU A 1 332 ? 2.992 13.765 20.846 1.00 70.25 332 LEU A O 1
ATOM 2595 N N . ASP A 1 333 ? 4.448 12.146 20.335 1.00 68.44 333 ASP A N 1
ATOM 2596 C CA . ASP A 1 333 ? 5.573 12.714 21.093 1.00 68.44 333 ASP A CA 1
ATOM 2597 C C . ASP A 1 333 ? 6.304 13.860 20.352 1.00 68.44 333 ASP A C 1
ATOM 2599 O O . ASP A 1 333 ? 7.250 14.452 20.878 1.00 68.44 333 ASP A O 1
ATOM 2603 N N . TYR A 1 334 ? 5.906 14.177 19.114 1.00 76.25 334 TYR A N 1
ATOM 2604 C CA . TYR A 1 334 ? 6.575 15.167 18.270 1.00 76.25 334 TYR A CA 1
ATOM 2605 C C . TYR A 1 334 ? 5.951 16.548 18.488 1.00 76.25 334 TYR A C 1
ATOM 2607 O O . TYR A 1 334 ? 4.822 16.795 18.069 1.00 76.25 334 TYR A O 1
ATOM 2615 N N . ARG A 1 335 ? 6.711 17.481 19.077 1.00 76.19 335 ARG A N 1
ATOM 2616 C CA . ARG A 1 335 ? 6.250 18.861 19.351 1.00 76.19 335 ARG A CA 1
ATOM 2617 C C . ARG A 1 335 ? 5.748 19.603 18.110 1.00 76.19 335 ARG A C 1
ATOM 2619 O O . ARG A 1 335 ? 4.829 20.409 18.203 1.00 76.19 335 ARG A O 1
ATOM 2626 N N . ASP A 1 336 ? 6.320 19.311 16.947 1.00 81.69 336 ASP A N 1
ATOM 2627 C CA . ASP A 1 336 ? 5.922 19.951 15.690 1.00 81.69 336 ASP A CA 1
ATOM 2628 C C . ASP A 1 336 ? 4.503 19.542 15.254 1.00 81.69 336 ASP A C 1
ATOM 2630 O O . ASP A 1 336 ? 3.814 20.308 14.580 1.00 81.69 336 ASP A O 1
ATOM 2634 N N . MET A 1 337 ? 4.022 18.364 15.673 1.00 84.25 337 MET A N 1
ATOM 2635 C CA . MET A 1 337 ? 2.673 17.891 15.348 1.00 84.25 337 MET A CA 1
ATOM 2636 C C . MET A 1 337 ? 1.585 18.642 16.115 1.00 84.25 337 MET A C 1
ATOM 2638 O O . MET A 1 337 ? 0.504 18.849 15.567 1.00 84.25 337 MET A O 1
ATOM 2642 N N . GLU A 1 338 ? 1.875 19.102 17.335 1.00 83.81 338 GLU A N 1
ATOM 2643 C CA . GLU A 1 338 ? 0.965 19.961 18.097 1.00 83.81 338 GLU A CA 1
ATOM 2644 C C . GLU A 1 338 ? 0.726 21.273 17.337 1.00 83.81 338 GLU A C 1
ATOM 2646 O O . GLU A 1 338 ? -0.416 21.684 17.128 1.00 83.81 338 GLU A O 1
ATOM 2651 N N . GLN A 1 339 ? 1.798 21.882 16.816 1.00 85.81 339 GLN A N 1
ATOM 2652 C CA . GLN A 1 339 ? 1.703 23.100 16.009 1.00 85.81 339 GLN A CA 1
ATOM 2653 C C . GLN A 1 339 ? 0.859 22.869 14.753 1.00 85.81 339 GLN A C 1
ATOM 2655 O O . GLN A 1 339 ? -0.062 23.641 14.492 1.00 85.81 339 GLN A O 1
ATOM 2660 N N . VAL A 1 340 ? 1.103 21.777 14.018 1.00 85.94 340 VAL A N 1
ATOM 2661 C CA . VAL A 1 340 ? 0.293 21.393 12.848 1.00 85.94 340 VAL A CA 1
ATOM 2662 C C . VAL A 1 340 ? -1.181 21.226 13.226 1.00 85.94 340 VAL A C 1
ATOM 2664 O O . VAL A 1 340 ? -2.058 21.718 12.515 1.00 85.94 340 VAL A O 1
ATOM 2667 N N . ALA A 1 341 ? -1.470 20.578 14.357 1.00 85.75 341 ALA A N 1
ATOM 2668 C CA . ALA A 1 341 ? -2.833 20.333 14.813 1.00 85.75 341 ALA A CA 1
ATOM 2669 C C . ALA A 1 341 ? -3.607 21.630 15.088 1.00 85.75 341 ALA A C 1
ATOM 2671 O O . ALA A 1 341 ? -4.813 21.675 14.859 1.00 85.75 341 ALA A O 1
ATOM 2672 N N . THR A 1 342 ? -2.939 22.697 15.538 1.00 86.88 342 THR A N 1
ATOM 2673 C CA . THR A 1 342 ? -3.599 23.994 15.777 1.00 86.88 342 THR A CA 1
ATOM 2674 C C . THR A 1 342 ? -4.033 24.719 14.501 1.00 86.88 342 THR A C 1
ATOM 2676 O O . THR A 1 342 ? -4.896 25.594 14.571 1.00 86.88 342 THR A O 1
ATOM 2679 N N . LEU A 1 343 ? -3.482 24.351 13.340 1.00 87.44 343 LEU A N 1
ATOM 2680 C CA . LEU A 1 343 ? -3.760 25.018 12.065 1.00 87.44 343 LEU A CA 1
ATOM 2681 C C . LEU A 1 343 ? -5.097 24.594 11.437 1.00 87.44 343 LEU A C 1
ATOM 2683 O O . LEU A 1 343 ? -5.680 25.376 10.690 1.00 87.44 343 LEU A O 1
ATOM 2687 N N . SER A 1 344 ? -5.599 23.392 11.747 1.00 87.00 344 SER A N 1
ATOM 2688 C CA . SER A 1 344 ? -6.860 22.853 11.211 1.00 87.00 344 SER A CA 1
ATOM 2689 C C . SER A 1 344 ? -7.803 22.411 12.340 1.00 87.00 344 SER A C 1
ATOM 2691 O O . SER A 1 344 ? -7.374 21.737 13.281 1.00 87.00 344 SER A O 1
ATOM 2693 N N . PRO A 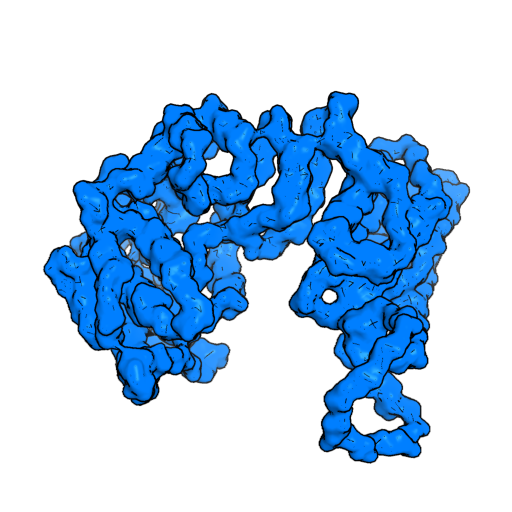1 345 ? -9.111 22.726 12.264 1.00 85.81 345 PRO A N 1
ATOM 2694 C CA . PRO A 1 345 ? -10.073 22.300 13.279 1.00 85.81 345 PRO A CA 1
ATOM 2695 C C . PRO A 1 345 ? -10.255 20.773 13.332 1.00 85.81 345 PRO A C 1
ATOM 2697 O O . PRO A 1 345 ? -10.489 20.225 14.412 1.00 85.81 345 PRO A O 1
ATOM 2700 N N . GLU A 1 346 ? -10.134 20.072 12.202 1.00 85.75 346 GLU A N 1
ATOM 2701 C CA . GLU A 1 346 ? -10.173 18.606 12.124 1.00 85.75 346 GLU A CA 1
ATOM 2702 C C . GLU A 1 346 ? -8.946 17.994 12.805 1.00 85.75 346 GLU A C 1
ATOM 2704 O O . GLU A 1 346 ? -9.091 17.114 13.655 1.00 85.75 346 GLU A O 1
ATOM 2709 N N . ALA A 1 347 ? -7.753 18.505 12.483 1.00 86.88 347 ALA A N 1
ATOM 2710 C CA . ALA A 1 347 ? -6.497 18.070 13.088 1.00 86.88 347 ALA A CA 1
ATOM 2711 C C . ALA A 1 347 ? -6.504 18.308 14.608 1.00 86.88 347 ALA A C 1
ATOM 2713 O O . ALA A 1 347 ? -6.195 17.404 15.384 1.00 86.88 347 ALA A O 1
ATOM 2714 N N . SER A 1 348 ? -6.961 19.485 15.048 1.00 87.50 348 SER A N 1
ATOM 2715 C CA . SER A 1 348 ? -7.104 19.827 16.466 1.00 87.50 348 SER A CA 1
ATOM 2716 C C . SER A 1 348 ? -8.053 18.879 17.201 1.00 87.50 348 SER A C 1
ATOM 2718 O O . SER A 1 348 ? -7.788 18.503 18.342 1.00 87.50 348 SER A O 1
ATOM 2720 N N . ARG A 1 349 ? -9.159 18.459 16.568 1.00 86.75 349 ARG A N 1
ATOM 2721 C CA . ARG A 1 349 ? -10.091 17.503 17.183 1.00 86.75 349 ARG A CA 1
ATOM 2722 C C . ARG A 1 349 ? -9.436 16.143 17.386 1.00 86.75 349 ARG A C 1
ATOM 2724 O O . ARG A 1 349 ? -9.525 15.605 18.482 1.00 86.75 349 ARG A O 1
ATOM 2731 N N . VAL A 1 350 ? -8.777 15.616 16.356 1.00 88.81 350 VAL A N 1
ATOM 2732 C CA . VAL A 1 350 ? -8.069 14.329 16.427 1.00 88.81 350 VAL A CA 1
ATOM 2733 C C . VAL A 1 350 ? -6.995 14.366 17.512 1.00 88.81 350 VAL A C 1
ATOM 2735 O O . VAL A 1 350 ? -6.935 13.457 18.336 1.00 88.81 350 VAL A O 1
ATOM 2738 N N . TRP A 1 351 ? -6.205 15.442 17.557 1.00 87.94 351 TRP A N 1
ATOM 2739 C CA . TRP A 1 351 ? -5.174 15.654 18.572 1.00 87.94 351 TRP A CA 1
ATOM 2740 C C . TRP A 1 351 ? -5.752 15.622 19.993 1.00 87.94 351 TRP A C 1
ATOM 2742 O O . TRP A 1 351 ? -5.322 14.824 20.825 1.00 87.94 351 TRP A O 1
ATOM 2752 N N . LYS A 1 352 ? -6.818 16.391 20.251 1.00 86.19 352 LYS A N 1
ATOM 2753 C CA . LYS A 1 352 ? -7.517 16.386 21.550 1.00 86.19 352 LYS A CA 1
ATOM 2754 C C . LYS A 1 352 ? -8.071 15.011 21.915 1.00 86.19 352 LYS A C 1
ATOM 2756 O O . LYS A 1 352 ? -8.050 14.636 23.084 1.00 86.19 352 LYS A O 1
ATOM 2761 N N . SER A 1 353 ? -8.543 14.242 20.936 1.00 85.88 353 SER A N 1
ATOM 2762 C CA . SER A 1 353 ? -9.032 12.879 21.161 1.00 85.88 353 SER A CA 1
ATOM 2763 C C . SER A 1 353 ? -7.921 11.886 21.521 1.00 85.88 353 SER A C 1
ATOM 2765 O O . SER A 1 353 ? -8.220 10.857 22.125 1.00 85.88 353 SER A O 1
ATOM 2767 N N . PHE A 1 354 ? -6.655 12.185 21.212 1.00 82.75 354 PHE A N 1
ATOM 2768 C CA . PHE A 1 354 ? -5.501 11.423 21.697 1.00 82.75 354 PHE A CA 1
ATOM 2769 C C . PHE A 1 354 ? -5.058 11.834 23.111 1.00 82.75 354 PHE A C 1
ATOM 2771 O O . PHE A 1 354 ? -4.722 10.958 23.908 1.00 82.75 354 PHE A O 1
ATOM 2778 N N . GLU A 1 355 ? -5.061 13.132 23.430 1.00 73.25 355 GLU A N 1
ATOM 2779 C CA . GLU A 1 355 ? -4.559 13.667 24.708 1.00 73.25 355 GLU A CA 1
ATOM 2780 C C . GLU A 1 355 ? -5.565 13.573 25.869 1.00 73.25 355 GLU A C 1
ATOM 2782 O O . GLU A 1 355 ? -5.192 13.298 27.012 1.00 73.25 355 GLU A O 1
ATOM 2787 N N . GLU A 1 356 ? -6.855 13.802 25.609 1.00 60.34 356 GLU A N 1
ATOM 2788 C CA . GLU A 1 356 ? -7.852 14.026 26.657 1.00 60.34 356 GLU A CA 1
ATOM 2789 C C . GLU A 1 356 ? -8.638 12.756 27.014 1.00 60.34 356 GLU A C 1
ATOM 2791 O O . GLU A 1 356 ? -9.810 12.594 26.656 1.00 60.34 356 GLU A O 1
ATOM 2796 N N . SER A 1 357 ? -8.043 11.886 27.828 1.00 54.62 357 SER A N 1
ATOM 2797 C CA . SER A 1 357 ? -8.837 10.980 28.661 1.00 54.62 357 SER A CA 1
ATOM 2798 C C . SER A 1 357 ? -9.128 11.635 30.003 1.00 54.62 357 SER A C 1
ATOM 2800 O O . SER A 1 357 ? -8.203 12.042 30.703 1.00 54.62 357 SER A O 1
ATOM 2802 N N . GLU A 1 358 ? -10.392 11.613 30.423 1.00 52.62 358 GLU A N 1
ATOM 2803 C CA . GLU A 1 358 ? -10.843 11.962 31.773 1.00 52.62 358 GLU A CA 1
ATOM 2804 C C . GLU A 1 358 ? -9.834 11.517 32.856 1.00 52.62 358 GLU A C 1
ATOM 2806 O O . GLU A 1 358 ? -9.647 10.325 33.119 1.00 52.62 358 GLU A O 1
ATOM 2811 N N . ALA A 1 359 ? -9.112 12.492 33.422 1.00 55.72 359 ALA A N 1
ATOM 2812 C CA . ALA A 1 359 ? -8.118 12.339 34.490 1.00 55.72 359 ALA A CA 1
ATOM 2813 C C . ALA A 1 359 ? -7.011 11.274 34.270 1.00 55.72 359 ALA A C 1
ATOM 2815 O O . ALA A 1 359 ? -6.500 10.721 35.243 1.00 55.72 359 ALA A O 1
ATOM 2816 N N . GLY A 1 360 ? -6.658 10.936 33.021 1.00 64.81 360 GLY A N 1
ATOM 2817 C CA . GLY A 1 360 ? -5.639 9.916 32.710 1.00 64.81 360 GLY A CA 1
ATOM 2818 C C . GLY A 1 360 ? -6.034 8.473 33.065 1.00 64.81 360 GLY A C 1
ATOM 2819 O O . GLY A 1 360 ? -5.187 7.578 33.032 1.00 64.81 360 GLY A O 1
ATOM 2820 N N . LYS A 1 361 ? -7.309 8.238 33.413 1.00 80.69 361 LYS A N 1
ATOM 2821 C CA . LYS A 1 361 ? -7.828 6.925 33.835 1.00 80.69 361 LYS A CA 1
ATOM 2822 C C . LYS A 1 361 ? -8.158 5.994 32.670 1.00 80.69 361 LYS A C 1
ATOM 2824 O O . LYS A 1 361 ? -8.086 4.779 32.839 1.00 80.69 361 LYS A O 1
ATOM 2829 N N . PHE A 1 362 ? -8.517 6.544 31.517 1.00 84.88 362 PHE A N 1
ATOM 2830 C CA . PHE A 1 362 ? -8.804 5.809 30.290 1.00 84.88 362 PHE A CA 1
ATOM 2831 C C . PHE A 1 362 ? -7.748 6.139 29.232 1.00 84.88 362 PHE A C 1
ATOM 2833 O O . PHE A 1 362 ? -6.957 7.070 29.364 1.00 84.88 362 PHE A O 1
ATOM 2840 N N . LEU A 1 363 ? -7.688 5.331 28.189 1.00 88.31 363 LEU A N 1
ATOM 2841 C CA . LEU A 1 363 ? -6.854 5.554 27.025 1.00 88.31 363 LEU A CA 1
ATOM 2842 C C . LEU A 1 363 ? -7.687 5.242 25.785 1.00 88.31 363 LEU A C 1
ATOM 2844 O O . LEU A 1 363 ? -8.404 4.235 25.791 1.00 88.31 363 LEU A O 1
ATOM 2848 N N . PRO A 1 364 ? -7.598 6.057 24.722 1.00 90.44 364 PRO A N 1
ATOM 2849 C CA . PRO A 1 364 ? -8.204 5.713 23.445 1.00 90.44 364 PRO A CA 1
ATOM 2850 C C . PRO A 1 364 ? -7.726 4.333 22.985 1.00 90.44 364 PRO A C 1
ATOM 2852 O O . PRO A 1 364 ? -6.549 3.998 23.149 1.00 90.44 364 PRO A O 1
ATOM 2855 N N . LEU A 1 365 ? -8.620 3.535 22.400 1.00 91.06 365 LEU A N 1
ATOM 2856 C CA . LEU A 1 365 ? -8.348 2.146 22.026 1.00 91.06 365 LEU A CA 1
ATOM 2857 C C . LEU A 1 365 ? -7.053 1.986 21.198 1.00 91.06 365 LEU A C 1
ATOM 2859 O O . LEU A 1 365 ? -6.265 1.097 21.529 1.00 91.06 365 LEU A O 1
ATOM 2863 N N . PRO A 1 366 ? -6.750 2.851 20.202 1.00 90.62 366 PRO A N 1
ATOM 2864 C CA . PRO A 1 366 ? -5.495 2.757 19.459 1.00 90.62 366 PRO A CA 1
ATOM 2865 C C . PRO A 1 366 ? -4.243 2.955 20.309 1.00 90.62 366 PRO A C 1
ATOM 2867 O O . PRO A 1 366 ? -3.248 2.249 20.130 1.00 90.62 366 PRO A O 1
ATOM 2870 N N . VAL A 1 367 ? -4.295 3.891 21.259 1.00 88.44 367 VAL A N 1
ATOM 2871 C CA . VAL A 1 367 ? -3.191 4.181 22.182 1.00 88.44 367 VAL A CA 1
ATOM 2872 C C . VAL A 1 367 ? -3.002 3.009 23.139 1.00 88.44 367 VAL A C 1
ATOM 2874 O O . VAL A 1 367 ? -1.886 2.516 23.289 1.00 88.44 367 VAL A O 1
ATOM 2877 N N . TRP A 1 368 ? -4.100 2.518 23.720 1.00 88.50 368 TRP A N 1
ATOM 2878 C CA . TRP A 1 368 ? -4.105 1.379 24.634 1.00 88.50 368 TRP A CA 1
ATOM 2879 C C . TRP A 1 368 ? -3.502 0.125 23.988 1.00 88.50 368 TRP A C 1
ATOM 2881 O O . TRP A 1 368 ? -2.563 -0.461 24.524 1.00 88.50 368 TRP A O 1
ATOM 2891 N N . ALA A 1 369 ? -3.968 -0.243 22.792 1.00 88.94 369 ALA A N 1
ATOM 2892 C CA . ALA A 1 369 ? -3.474 -1.421 22.084 1.00 88.94 369 ALA A CA 1
ATOM 2893 C C . ALA A 1 369 ? -1.999 -1.268 21.673 1.00 88.94 369 ALA A C 1
ATOM 2895 O O . ALA A 1 369 ? -1.212 -2.196 21.852 1.00 88.94 369 ALA A O 1
ATOM 2896 N N . THR A 1 370 ? -1.591 -0.076 21.214 1.00 86.62 370 THR A N 1
ATOM 2897 C CA . THR A 1 370 ? -0.191 0.199 20.845 1.00 86.62 370 THR A CA 1
ATOM 2898 C C . THR A 1 370 ? 0.754 0.114 22.042 1.00 86.62 370 THR A C 1
ATOM 2900 O O . THR A 1 370 ? 1.881 -0.361 21.893 1.00 86.62 370 THR A O 1
ATOM 2903 N N . MET A 1 371 ? 0.321 0.541 23.231 1.00 85.62 371 MET A N 1
ATOM 2904 C CA . MET A 1 371 ? 1.116 0.390 24.452 1.00 85.62 371 MET A CA 1
ATOM 2905 C C . MET A 1 371 ? 1.374 -1.084 24.770 1.00 85.62 371 MET A C 1
ATOM 2907 O O . MET A 1 371 ? 2.517 -1.445 25.039 1.00 85.62 371 MET A O 1
ATOM 2911 N N . ILE A 1 372 ? 0.358 -1.943 24.646 1.00 82.62 372 ILE A N 1
ATOM 2912 C CA . ILE A 1 372 ? 0.521 -3.383 24.886 1.00 82.62 372 ILE A CA 1
ATOM 2913 C C . ILE A 1 372 ? 1.404 -4.025 23.803 1.00 82.62 372 ILE A C 1
ATOM 2915 O O . ILE A 1 372 ? 2.294 -4.813 24.129 1.00 82.62 372 ILE A O 1
ATOM 2919 N N . TRP A 1 373 ? 1.242 -3.638 22.528 1.00 82.69 373 TRP A N 1
ATOM 2920 C CA . TRP A 1 373 ? 2.117 -4.090 21.433 1.00 82.69 373 TRP A CA 1
ATOM 2921 C C . TRP A 1 373 ? 3.589 -3.754 21.688 1.00 82.69 373 TRP A C 1
ATOM 2923 O O . TRP A 1 373 ? 4.453 -4.595 21.454 1.00 82.69 373 TRP A O 1
ATOM 2933 N N . LYS A 1 374 ? 3.878 -2.545 22.188 1.00 77.75 374 LYS A N 1
ATOM 2934 C CA . LYS A 1 374 ? 5.244 -2.089 22.493 1.00 77.75 374 LYS A CA 1
ATOM 2935 C C . LYS A 1 374 ? 5.808 -2.683 23.785 1.00 77.75 374 LYS A C 1
ATOM 2937 O O . LYS A 1 374 ? 7.019 -2.840 23.882 1.00 77.75 374 LYS A O 1
ATOM 2942 N N . SER A 1 375 ? 4.963 -3.019 24.763 1.00 69.31 375 SER A N 1
ATOM 2943 C CA . SER A 1 375 ? 5.396 -3.622 26.034 1.00 69.31 375 SER A CA 1
ATOM 2944 C C . SER A 1 375 ? 5.771 -5.104 25.931 1.00 69.31 375 SER A C 1
ATOM 2946 O O . SER A 1 375 ? 6.205 -5.690 26.919 1.00 69.31 375 SER A O 1
ATOM 2948 N N . CYS A 1 376 ? 5.584 -5.727 24.765 1.00 57.56 376 CYS A N 1
ATOM 2949 C CA . CYS A 1 376 ? 5.916 -7.131 24.556 1.00 57.56 376 CYS A CA 1
ATOM 2950 C C . CYS A 1 376 ? 7.439 -7.349 24.625 1.00 57.56 376 CYS A C 1
ATOM 2952 O O . CYS A 1 376 ? 8.172 -6.977 23.709 1.00 57.56 376 CYS A O 1
ATOM 2954 N N . ASP A 1 377 ? 7.911 -7.991 25.699 1.00 52.53 377 ASP A N 1
ATOM 2955 C CA . ASP A 1 377 ? 9.252 -8.581 25.752 1.00 52.53 377 ASP A CA 1
ATOM 2956 C C . ASP A 1 377 ? 9.346 -9.651 24.644 1.00 52.53 377 ASP A C 1
ATOM 2958 O O . ASP A 1 377 ? 8.484 -10.532 24.595 1.00 52.53 377 ASP A O 1
ATOM 2962 N N . PRO A 1 378 ? 10.367 -9.637 23.765 1.00 51.84 378 PRO A N 1
ATOM 2963 C CA . PRO A 1 378 ? 10.564 -10.670 22.743 1.00 51.84 378 PRO A CA 1
ATOM 2964 C C . PRO A 1 378 ? 10.673 -12.104 23.299 1.00 51.84 378 PRO A C 1
ATOM 2966 O O . PRO A 1 378 ? 10.611 -13.063 22.530 1.00 51.84 378 PRO A O 1
ATOM 2969 N N . ARG A 1 379 ? 10.823 -12.280 24.619 1.00 40.16 379 ARG A N 1
ATOM 2970 C CA . ARG A 1 379 ? 10.773 -13.580 25.312 1.00 40.16 379 ARG A CA 1
ATOM 2971 C C . ARG A 1 379 ? 9.354 -14.066 25.634 1.00 40.16 379 ARG A C 1
ATOM 2973 O O . ARG A 1 379 ? 9.182 -15.252 25.908 1.00 40.16 379 ARG A O 1
ATOM 2980 N N . ILE A 1 380 ? 8.350 -13.188 25.619 1.00 49.12 380 ILE A N 1
ATOM 2981 C CA . ILE A 1 380 ? 6.940 -13.526 25.852 1.00 49.12 380 ILE A CA 1
ATOM 2982 C C . ILE A 1 380 ? 6.299 -13.818 24.495 1.00 49.12 380 ILE A C 1
ATOM 2984 O O . ILE A 1 380 ? 5.949 -12.922 23.733 1.00 49.12 380 ILE A O 1
ATOM 2988 N N . THR A 1 381 ? 6.154 -15.102 24.176 1.00 45.41 381 THR A N 1
ATOM 2989 C CA . THR A 1 381 ? 5.650 -15.559 22.872 1.00 45.41 381 THR A CA 1
ATOM 2990 C C . THR A 1 381 ? 4.121 -15.531 22.754 1.00 45.41 381 THR A C 1
ATOM 2992 O O . THR A 1 381 ? 3.601 -15.585 21.641 1.00 45.41 381 THR A O 1
ATOM 2995 N N . THR A 1 382 ? 3.385 -15.399 23.865 1.00 54.50 382 THR A N 1
ATOM 2996 C CA . THR A 1 382 ? 1.910 -15.398 23.896 1.00 54.50 382 THR A CA 1
ATOM 2997 C C . THR A 1 382 ? 1.367 -14.386 24.911 1.00 54.50 382 THR A C 1
ATOM 2999 O O . THR A 1 382 ? 1.233 -14.693 26.095 1.00 54.50 382 THR A O 1
ATOM 3002 N N . GLU A 1 383 ? 1.046 -13.180 24.441 1.00 65.25 383 GLU A N 1
ATOM 3003 C CA . GLU A 1 383 ? 0.381 -12.121 25.214 1.00 65.25 383 GLU A CA 1
ATOM 3004 C C . GLU A 1 383 ? -1.146 -12.228 25.048 1.00 65.25 383 GLU A C 1
ATOM 3006 O O . GLU A 1 383 ? -1.696 -11.897 23.996 1.00 65.25 383 GLU A O 1
ATOM 3011 N N . TRP A 1 384 ? -1.849 -12.715 26.075 1.00 71.25 384 TRP A N 1
ATOM 3012 C CA . TRP A 1 384 ? -3.298 -12.962 26.025 1.00 71.25 384 TRP A CA 1
ATOM 3013 C C . TRP A 1 384 ? -4.140 -11.680 26.071 1.00 71.25 384 TRP A C 1
ATOM 3015 O O . TRP A 1 384 ? -5.283 -11.685 25.598 1.00 71.25 384 TRP A O 1
ATOM 3025 N N . ARG A 1 385 ? -3.580 -10.552 26.541 1.00 74.50 385 ARG A N 1
ATOM 3026 C CA . ARG A 1 385 ? -4.245 -9.231 26.519 1.00 74.50 385 ARG A CA 1
ATOM 3027 C C . ARG A 1 385 ? -4.584 -8.750 25.110 1.00 74.50 385 ARG A C 1
ATOM 3029 O O . ARG A 1 385 ? -5.389 -7.842 24.948 1.00 74.50 385 ARG A O 1
ATOM 3036 N N . LEU A 1 386 ? -3.994 -9.377 24.097 1.00 71.81 386 LEU A N 1
ATOM 3037 C CA . LEU A 1 386 ? -4.270 -9.145 22.682 1.00 71.81 386 LEU A CA 1
ATOM 3038 C C . LEU A 1 386 ? -4.469 -10.460 21.918 1.00 71.81 386 LEU A C 1
ATOM 3040 O O . LEU A 1 386 ? -4.236 -10.531 20.712 1.00 71.81 386 LEU A O 1
ATOM 3044 N N . GLY A 1 387 ? -4.882 -11.514 22.624 1.00 79.19 387 GLY A N 1
ATOM 3045 C CA . GLY A 1 387 ? -5.346 -12.739 21.988 1.00 79.19 387 GLY A CA 1
ATOM 3046 C C . GLY A 1 387 ? -6.598 -12.480 21.153 1.00 79.19 387 GLY A C 1
ATOM 3047 O O . GLY A 1 387 ? -7.304 -11.484 21.341 1.00 79.19 387 GLY A O 1
ATOM 3048 N N . GLU A 1 388 ? -6.900 -13.409 20.253 1.00 83.56 388 GLU A N 1
ATOM 3049 C CA . GLU A 1 388 ? -8.075 -13.336 19.383 1.00 83.56 388 GLU A CA 1
ATOM 3050 C C . GLU A 1 388 ? -9.367 -13.153 20.197 1.00 83.56 388 GLU A C 1
ATOM 3052 O O . GLU A 1 388 ? -10.172 -12.278 19.885 1.00 83.56 388 GLU A O 1
ATOM 3057 N N . TRP A 1 389 ? -9.510 -13.882 21.311 1.00 87.69 389 TRP A N 1
ATOM 3058 C CA . TRP A 1 389 ? -10.653 -13.737 22.219 1.00 87.69 389 TRP A CA 1
ATOM 3059 C C . TRP A 1 389 ? -10.799 -12.311 22.779 1.00 87.69 389 TRP A C 1
ATOM 3061 O O . TRP A 1 389 ? -11.908 -11.782 22.840 1.00 87.69 389 TRP A O 1
ATOM 3071 N N . THR A 1 390 ? -9.688 -11.669 23.161 1.00 87.94 390 THR A N 1
ATOM 3072 C CA . THR A 1 390 ? -9.702 -10.305 23.716 1.00 87.94 390 THR A CA 1
ATOM 3073 C C . THR A 1 390 ? -10.079 -9.283 22.647 1.00 87.94 390 THR A C 1
ATOM 3075 O O . THR A 1 390 ? -10.868 -8.378 22.912 1.00 87.94 390 THR A O 1
ATOM 3078 N N . CYS A 1 391 ? -9.576 -9.451 21.421 1.00 89.94 391 CYS A N 1
ATOM 3079 C CA . CYS A 1 391 ? -9.946 -8.599 20.289 1.00 89.94 391 CYS A CA 1
ATOM 3080 C C . CYS A 1 391 ? -11.450 -8.700 19.991 1.00 89.94 391 CYS A C 1
ATOM 3082 O O . CYS A 1 391 ? -12.118 -7.678 19.831 1.00 89.94 391 CYS A O 1
ATOM 3084 N N . LEU A 1 392 ? -11.989 -9.923 19.992 1.00 91.56 392 LEU A N 1
ATOM 3085 C CA . LEU A 1 392 ? -13.422 -10.178 19.861 1.00 91.56 392 LEU A CA 1
ATOM 3086 C C . LEU A 1 392 ? -14.222 -9.536 21.004 1.00 91.56 392 LEU A C 1
ATOM 3088 O O . LEU A 1 392 ? -15.236 -8.897 20.744 1.00 91.56 392 LEU A O 1
ATOM 3092 N N . GLU A 1 393 ? -13.761 -9.632 22.254 1.00 92.62 393 GLU A N 1
ATOM 3093 C CA . GLU A 1 393 ? -14.467 -9.048 23.405 1.00 92.62 393 GLU A CA 1
ATOM 3094 C C . GLU A 1 393 ? -14.547 -7.520 23.324 1.00 92.62 393 GLU A C 1
ATOM 3096 O O . GLU A 1 393 ? -15.613 -6.956 23.565 1.00 92.62 393 GLU A O 1
ATOM 3101 N N . ILE A 1 394 ? -13.461 -6.850 22.928 1.00 93.00 394 ILE A N 1
ATOM 3102 C CA . ILE A 1 394 ? -13.445 -5.393 22.732 1.00 93.00 394 ILE A CA 1
ATOM 3103 C C . ILE A 1 394 ? -14.485 -4.990 21.681 1.00 93.00 394 ILE A C 1
ATOM 3105 O O . ILE A 1 394 ? -15.285 -4.082 21.907 1.00 93.00 394 ILE A O 1
ATOM 3109 N N . VAL A 1 395 ? -14.514 -5.687 20.544 1.00 93.88 395 VAL A N 1
ATOM 3110 C CA . VAL A 1 395 ? -15.447 -5.385 19.449 1.00 93.88 395 VAL A CA 1
ATOM 3111 C C . VAL A 1 395 ? -16.887 -5.722 19.835 1.00 93.88 395 VAL A C 1
ATOM 3113 O O . VAL A 1 395 ? -17.793 -4.963 19.504 1.00 93.88 395 VAL A O 1
ATOM 3116 N N . ARG A 1 396 ? -17.112 -6.789 20.609 1.00 93.62 396 ARG A N 1
ATOM 3117 C CA . ARG A 1 396 ? -18.426 -7.133 21.170 1.00 93.62 396 ARG A CA 1
ATOM 3118 C C . ARG A 1 396 ? -18.951 -6.024 22.078 1.00 93.62 396 ARG A C 1
ATOM 3120 O O . ARG A 1 396 ? -20.103 -5.625 21.946 1.00 93.62 396 ARG A O 1
ATOM 3127 N N . GLN A 1 397 ? -18.119 -5.505 22.982 1.00 92.56 397 GLN A N 1
ATOM 3128 C CA . GLN A 1 397 ? -18.500 -4.390 23.852 1.00 92.56 397 GLN A CA 1
ATOM 3129 C C . GLN A 1 397 ? -18.780 -3.119 23.042 1.00 92.56 397 GLN A C 1
ATOM 3131 O O . GLN A 1 397 ? -19.777 -2.449 23.295 1.00 92.56 397 GLN A O 1
ATOM 3136 N N . ALA A 1 398 ? -17.968 -2.823 22.023 1.00 91.50 398 ALA A N 1
ATOM 3137 C CA . ALA A 1 398 ? -18.205 -1.704 21.110 1.00 91.50 398 ALA A CA 1
ATOM 3138 C C . ALA A 1 398 ? -19.540 -1.839 20.357 1.00 91.50 398 ALA A C 1
ATOM 3140 O O . ALA A 1 398 ? -20.294 -0.873 20.252 1.00 91.50 398 ALA A O 1
ATOM 3141 N N . ALA A 1 399 ? -19.861 -3.046 19.891 1.00 90.50 399 ALA A N 1
ATOM 3142 C CA . ALA A 1 399 ? -21.123 -3.357 19.236 1.00 90.50 399 ALA A CA 1
ATOM 3143 C C . ALA A 1 399 ? -22.319 -3.129 20.172 1.00 90.50 399 ALA A C 1
ATOM 3145 O O . ALA A 1 399 ? -23.301 -2.506 19.776 1.00 90.50 399 ALA A O 1
ATOM 3146 N N . LEU A 1 400 ? -22.216 -3.545 21.438 1.00 89.69 400 LEU A N 1
ATOM 3147 C CA . LEU A 1 400 ? -23.250 -3.301 22.448 1.00 89.69 400 LEU A CA 1
ATOM 3148 C C . LEU A 1 400 ? -23.430 -1.809 22.767 1.00 89.69 400 LEU A C 1
ATOM 3150 O O . LEU A 1 400 ? -24.563 -1.370 22.918 1.00 89.69 400 LEU A O 1
ATOM 3154 N N . LEU A 1 401 ? -22.351 -1.019 22.820 1.00 87.81 401 LEU A N 1
ATOM 3155 C CA . LEU A 1 401 ? -22.432 0.436 23.041 1.00 87.81 401 LEU A CA 1
ATOM 3156 C C . LEU A 1 401 ? -23.138 1.174 21.899 1.00 87.81 401 LEU A C 1
ATOM 3158 O O . LEU A 1 401 ? -23.814 2.171 22.133 1.00 87.81 401 LEU A O 1
ATOM 3162 N N . LEU A 1 402 ? -22.963 0.698 20.666 1.00 84.00 402 LEU A N 1
ATOM 3163 C CA . LEU A 1 402 ? -23.589 1.278 19.477 1.00 84.00 402 LEU A CA 1
ATOM 3164 C C . LEU A 1 402 ? -25.014 0.758 19.232 1.00 84.00 402 LEU A C 1
ATOM 3166 O O . LEU A 1 402 ? -25.730 1.305 18.392 1.00 84.00 402 LEU A O 1
ATOM 3170 N N . SER A 1 403 ? -25.437 -0.271 19.969 1.00 79.62 403 SER A N 1
ATOM 3171 C CA . SER A 1 403 ? -26.763 -0.870 19.842 1.00 79.62 403 SER A CA 1
ATOM 3172 C C . SER A 1 403 ? -27.789 -0.049 20.619 1.00 79.62 403 SER A C 1
ATOM 3174 O O . SER A 1 403 ? -27.814 -0.070 21.845 1.00 79.62 403 SER A O 1
ATOM 3176 N N . SER A 1 404 ? -28.660 0.672 19.911 1.00 63.38 404 SER A N 1
ATOM 3177 C CA . SER A 1 404 ? -29.757 1.427 20.532 1.00 63.38 404 SER A CA 1
ATOM 3178 C C . SER A 1 404 ? -31.071 0.640 20.605 1.00 63.38 404 SER A C 1
ATOM 3180 O O . SER A 1 404 ? -31.843 0.834 21.541 1.00 63.38 404 SER A O 1
ATOM 3182 N N . THR A 1 405 ? -31.347 -0.254 19.647 1.00 61.31 405 THR A N 1
ATOM 3183 C CA . THR A 1 405 ? -32.523 -1.153 19.613 1.00 61.31 405 THR A CA 1
ATOM 3184 C C . THR A 1 405 ? -32.284 -2.264 18.586 1.00 61.31 405 THR A C 1
ATOM 3186 O O . THR A 1 405 ? -31.829 -1.954 17.484 1.00 61.31 405 THR A O 1
ATOM 3189 N N . THR A 1 406 ? -32.603 -3.519 18.925 1.00 60.44 406 THR A N 1
ATOM 3190 C CA . THR A 1 406 ? -32.503 -4.666 18.005 1.00 60.44 406 THR A CA 1
ATOM 3191 C C . THR A 1 406 ? -33.468 -4.492 16.832 1.00 60.44 406 THR A C 1
ATOM 3193 O O . THR A 1 406 ? -34.662 -4.267 17.045 1.00 60.44 406 THR A O 1
ATOM 3196 N N . GLN A 1 407 ? -32.970 -4.568 15.602 1.00 64.94 407 GLN A N 1
ATOM 3197 C CA . GLN A 1 407 ? -33.770 -4.436 14.387 1.00 64.94 407 GLN A CA 1
ATOM 3198 C C . GLN A 1 407 ? -34.226 -5.800 13.864 1.00 64.94 407 GLN A C 1
ATOM 3200 O O . GLN A 1 407 ? -33.482 -6.774 13.883 1.00 64.94 407 GLN A O 1
ATOM 3205 N N . THR A 1 408 ? -35.455 -5.856 13.355 1.00 68.56 408 THR A N 1
ATOM 3206 C CA . THR A 1 408 ? -36.016 -7.022 12.664 1.00 68.56 408 THR A CA 1
ATOM 3207 C C . THR A 1 408 ? -36.231 -6.694 11.190 1.00 68.56 408 THR A C 1
ATOM 3209 O O . THR A 1 408 ? -36.687 -5.599 10.859 1.00 68.56 408 THR A O 1
ATOM 3212 N N . LEU A 1 409 ? -35.912 -7.632 10.292 1.00 65.12 409 LEU A N 1
ATOM 3213 C CA . LEU A 1 409 ? -36.243 -7.512 8.868 1.00 65.12 409 LEU A CA 1
ATOM 3214 C C . LEU A 1 409 ? -37.726 -7.856 8.674 1.00 65.12 409 LEU A C 1
ATOM 3216 O O . LEU A 1 409 ? -38.093 -9.013 8.500 1.00 65.12 409 LEU A O 1
ATOM 3220 N N . ASP A 1 410 ? -38.582 -6.845 8.759 1.00 69.94 410 ASP A N 1
ATOM 3221 C CA . ASP A 1 410 ? -40.024 -6.932 8.518 1.00 69.94 410 ASP A CA 1
ATOM 3222 C C . ASP A 1 410 ? -40.466 -5.877 7.483 1.00 69.94 410 ASP A C 1
ATOM 3224 O O . ASP A 1 410 ? -39.647 -5.129 6.943 1.00 69.94 410 ASP A O 1
ATOM 3228 N N . GLN A 1 411 ? -41.766 -5.823 7.172 1.00 66.94 411 GLN A N 1
ATOM 3229 C CA . GLN A 1 411 ? -42.323 -4.871 6.197 1.00 66.94 411 GLN A CA 1
ATOM 3230 C C . GLN A 1 411 ? -42.046 -3.400 6.557 1.00 66.94 411 GLN A C 1
ATOM 3232 O O . GLN A 1 411 ? -41.877 -2.577 5.661 1.00 66.94 411 GLN A O 1
ATOM 3237 N N . ASP A 1 412 ? -41.885 -3.093 7.845 1.00 70.06 412 ASP A N 1
ATOM 3238 C CA . ASP A 1 412 ? -41.673 -1.736 8.352 1.00 70.06 412 ASP A CA 1
ATOM 3239 C C . ASP A 1 412 ? -40.181 -1.386 8.516 1.00 70.06 412 ASP A C 1
ATOM 3241 O O . ASP A 1 412 ? -39.838 -0.287 8.963 1.00 70.06 412 ASP A O 1
ATOM 3245 N N . TYR A 1 413 ? -39.261 -2.301 8.179 1.00 69.81 413 TYR A N 1
ATOM 3246 C CA . TYR A 1 413 ? -37.819 -2.106 8.356 1.00 69.81 413 TYR A CA 1
ATOM 3247 C C . TYR A 1 413 ? -37.314 -0.844 7.651 1.00 69.81 413 TYR A C 1
ATOM 3249 O O . TYR A 1 413 ? -36.588 -0.055 8.257 1.00 69.81 413 TYR A O 1
ATOM 3257 N N . LEU A 1 414 ? -37.740 -0.619 6.403 1.00 68.25 414 LEU A N 1
ATOM 3258 C CA . LEU A 1 414 ? -37.365 0.570 5.634 1.00 68.25 414 LEU A CA 1
ATOM 3259 C C . LEU A 1 414 ? -37.864 1.856 6.293 1.00 68.25 414 LEU A C 1
ATOM 3261 O O . LEU A 1 414 ? -37.101 2.806 6.432 1.00 68.25 414 LEU A O 1
ATOM 3265 N N . GLU A 1 415 ? -39.101 1.871 6.795 1.00 68.25 415 GLU A N 1
ATOM 3266 C CA . GLU A 1 415 ? -39.635 3.036 7.505 1.00 68.25 415 GLU A CA 1
ATOM 3267 C C . GLU A 1 415 ? -38.891 3.325 8.813 1.00 68.25 415 GLU A C 1
ATOM 3269 O O . GLU A 1 415 ? -38.725 4.479 9.206 1.00 68.25 415 GLU A O 1
ATOM 3274 N N . ARG A 1 416 ? -38.425 2.292 9.519 1.00 69.38 416 ARG A N 1
ATOM 3275 C CA . ARG A 1 416 ? -37.616 2.473 10.734 1.00 69.38 416 ARG A CA 1
ATOM 3276 C C . ARG A 1 416 ? -36.183 2.888 10.414 1.00 69.38 416 ARG A C 1
ATOM 3278 O O . ARG A 1 416 ? -35.594 3.651 11.178 1.00 69.38 416 ARG A O 1
ATOM 3285 N N . ALA A 1 417 ? -35.626 2.402 9.307 1.00 63.38 417 ALA A N 1
ATOM 3286 C CA . ALA A 1 417 ? -34.305 2.782 8.824 1.00 63.38 417 ALA A CA 1
ATOM 3287 C C . ALA A 1 417 ? -34.281 4.232 8.306 1.00 63.38 417 ALA A C 1
ATOM 3289 O O . ALA A 1 417 ? -33.312 4.942 8.561 1.00 63.38 417 ALA A O 1
ATOM 3290 N N . SER A 1 418 ? -35.360 4.697 7.667 1.00 61.81 418 SER A N 1
ATOM 3291 C CA . SER A 1 418 ? -35.504 6.068 7.158 1.00 61.81 418 SER A CA 1
ATOM 3292 C C . SER A 1 418 ? -35.690 7.120 8.255 1.00 61.81 418 SER A C 1
ATOM 3294 O O . SER A 1 418 ? -35.243 8.256 8.113 1.00 61.81 418 SER A O 1
ATOM 3296 N N . ARG A 1 419 ? -36.322 6.744 9.378 1.00 62.28 419 ARG A N 1
ATOM 3297 C CA . ARG A 1 419 ? -36.559 7.623 10.540 1.00 62.28 419 ARG A CA 1
ATOM 3298 C C . ARG A 1 419 ? -35.342 7.797 11.453 1.00 62.28 419 ARG A C 1
ATOM 3300 O O . ARG A 1 419 ? -35.390 8.647 12.341 1.00 62.28 419 ARG A O 1
ATOM 3307 N N . LYS A 1 420 ? -34.274 7.004 11.292 1.00 59.31 420 LYS A N 1
ATOM 3308 C CA . LYS A 1 420 ? -33.028 7.214 12.045 1.00 59.31 420 LYS A CA 1
ATOM 3309 C C . LYS A 1 420 ? -32.373 8.500 11.549 1.00 59.31 420 LYS A C 1
ATOM 3311 O O . LYS A 1 420 ? -32.051 8.626 10.373 1.00 59.31 420 LYS A O 1
ATOM 3316 N N . ASP A 1 421 ? -32.213 9.446 12.471 1.00 49.81 421 ASP A N 1
ATOM 3317 C CA . ASP A 1 421 ? -31.671 10.775 12.209 1.00 49.81 421 ASP A CA 1
ATOM 3318 C C . ASP A 1 421 ? -30.370 10.683 11.395 1.00 49.81 421 ASP A C 1
ATOM 3320 O O . ASP A 1 421 ? -29.432 9.974 11.768 1.00 49.81 421 ASP A O 1
ATOM 3324 N N . ILE A 1 422 ? -30.305 11.421 10.285 1.00 51.38 422 ILE A N 1
ATOM 3325 C CA . ILE A 1 422 ? -29.188 11.441 9.318 1.00 51.38 422 ILE A CA 1
ATOM 3326 C C . ILE A 1 422 ? -27.983 12.203 9.908 1.00 51.38 422 ILE A C 1
ATOM 3328 O O . ILE A 1 422 ? -27.144 12.747 9.186 1.00 51.38 422 ILE A O 1
ATOM 3332 N N . ASP A 1 423 ? -27.849 12.277 11.234 1.00 51.84 423 ASP A N 1
ATOM 3333 C CA . ASP A 1 423 ? -26.644 12.813 11.849 1.00 51.84 423 ASP A CA 1
ATOM 3334 C C . ASP A 1 423 ? -25.536 11.757 11.752 1.00 51.84 423 ASP A C 1
ATOM 3336 O O . ASP A 1 423 ? -25.222 11.026 12.687 1.00 51.84 423 ASP A O 1
ATOM 3340 N N . THR A 1 424 ? -24.953 11.667 10.553 1.00 53.22 424 THR A N 1
ATOM 3341 C CA . THR A 1 424 ? -23.882 10.752 10.107 1.00 53.22 424 THR A CA 1
ATOM 3342 C C . THR A 1 424 ? -22.710 10.575 11.083 1.00 53.22 424 THR A C 1
ATOM 3344 O O . THR A 1 424 ? -21.926 9.636 10.940 1.00 53.22 424 THR A O 1
ATOM 3347 N N . ARG A 1 425 ? -22.573 11.453 12.083 1.00 53.22 425 ARG A N 1
ATOM 3348 C CA . ARG A 1 425 ? -21.535 11.401 13.116 1.00 53.22 425 ARG A CA 1
ATOM 3349 C C . ARG A 1 425 ? -21.846 10.458 14.280 1.00 53.22 425 ARG A C 1
ATOM 3351 O O . ARG A 1 425 ? -20.902 9.907 14.835 1.00 53.22 425 ARG A O 1
ATOM 3358 N N . SER A 1 426 ? -23.110 10.245 14.647 1.00 53.22 426 SER A N 1
ATOM 3359 C CA . SER A 1 426 ? -23.488 9.490 15.861 1.00 53.22 426 SER A CA 1
ATOM 3360 C C . SER A 1 426 ? -23.212 7.981 15.771 1.00 53.22 426 SER A C 1
ATOM 3362 O O . SER A 1 426 ? -23.111 7.304 16.793 1.00 53.22 426 SER A O 1
ATOM 3364 N N . HIS A 1 427 ? -23.032 7.458 14.555 1.00 63.78 427 HIS A N 1
ATOM 3365 C CA . HIS A 1 427 ? -22.906 6.025 14.271 1.00 63.78 427 HIS A CA 1
ATOM 3366 C C . HIS A 1 427 ? -21.518 5.609 13.740 1.00 63.78 427 HIS A C 1
ATOM 3368 O O . HIS A 1 427 ? -21.339 4.489 13.264 1.00 63.78 427 HIS A O 1
ATOM 3374 N N . CYS A 1 428 ? -20.506 6.482 13.809 1.00 74.94 428 CYS A N 1
ATOM 3375 C CA . CYS A 1 428 ? -19.168 6.168 13.300 1.00 74.94 428 CYS A CA 1
ATOM 3376 C C . CYS A 1 428 ? -18.381 5.265 14.270 1.00 74.94 428 CYS A C 1
ATOM 3378 O O . CYS A 1 428 ? -17.874 5.722 15.298 1.00 74.94 428 CYS A O 1
ATOM 3380 N N . ALA A 1 429 ? -18.212 3.990 13.905 1.00 85.50 429 ALA A N 1
ATOM 3381 C CA . ALA A 1 429 ? -17.441 2.994 14.654 1.00 85.50 429 ALA A CA 1
ATOM 3382 C C . ALA A 1 429 ? -15.920 3.100 14.407 1.00 85.50 429 ALA A C 1
ATOM 3384 O O . ALA A 1 429 ? -15.260 2.114 14.088 1.00 85.50 429 ALA A O 1
ATOM 3385 N N . HIS A 1 430 ? -15.360 4.307 14.515 1.00 89.38 430 HIS A N 1
ATOM 3386 C CA . HIS A 1 430 ? -13.916 4.520 14.405 1.00 89.38 430 HIS A CA 1
ATOM 3387 C C . HIS A 1 430 ? -13.203 4.112 15.715 1.00 89.38 430 HIS A C 1
ATOM 3389 O O . HIS A 1 430 ? -13.694 4.465 16.788 1.00 89.38 430 HIS A O 1
ATOM 3395 N N . PRO A 1 431 ? -12.020 3.462 15.680 1.00 90.88 431 PRO A N 1
ATOM 3396 C CA . PRO A 1 431 ? -11.293 3.024 16.877 1.00 90.88 431 PRO A CA 1
ATOM 3397 C C . PRO A 1 431 ? -11.061 4.122 17.926 1.00 90.88 431 PRO A C 1
ATOM 3399 O O . PRO A 1 431 ? -11.191 3.879 19.121 1.00 90.88 431 PRO A O 1
ATOM 3402 N N . LEU A 1 432 ? -10.746 5.347 17.487 1.00 90.44 432 LEU A N 1
ATOM 3403 C CA . LEU A 1 432 ? -10.521 6.506 18.367 1.00 90.44 432 LEU A CA 1
ATOM 3404 C C . LEU A 1 432 ? -11.785 6.956 19.129 1.00 90.44 432 LEU A C 1
ATOM 3406 O O . LEU A 1 432 ? -11.679 7.684 20.109 1.00 90.44 432 LEU A O 1
ATOM 3410 N N . ASN A 1 433 ? -12.975 6.509 18.714 1.00 91.00 433 ASN A N 1
ATOM 3411 C CA . ASN A 1 433 ? -14.234 6.815 19.397 1.00 91.00 433 ASN A CA 1
ATOM 3412 C C . ASN A 1 433 ? -14.490 5.891 20.599 1.00 91.00 433 ASN A C 1
ATOM 3414 O O . ASN A 1 433 ? -15.503 6.055 21.282 1.00 91.00 433 ASN A O 1
ATOM 3418 N N . PHE A 1 434 ? -13.578 4.956 20.882 1.00 91.38 434 PHE A N 1
ATOM 3419 C CA . PHE A 1 434 ? -13.645 4.040 22.015 1.00 91.38 434 PHE A CA 1
ATOM 3420 C C . PHE A 1 434 ? -12.422 4.182 22.922 1.00 91.38 434 PHE A C 1
ATOM 3422 O O . PHE A 1 434 ? -11.313 4.447 22.456 1.00 91.38 434 PHE A O 1
ATOM 3429 N N . ALA A 1 435 ? -12.610 3.967 24.222 1.00 90.31 435 ALA A N 1
ATOM 3430 C CA . ALA A 1 435 ? -11.551 4.052 25.218 1.00 90.31 435 ALA A CA 1
ATOM 3431 C C . ALA A 1 435 ? -11.623 2.908 26.238 1.00 90.31 435 ALA A C 1
ATOM 3433 O O . ALA A 1 435 ? -12.709 2.516 26.673 1.00 90.31 435 ALA A O 1
ATOM 3434 N N . LEU A 1 436 ? -10.452 2.409 26.638 1.00 90.00 436 LEU A N 1
ATOM 3435 C CA . LEU A 1 436 ? -10.280 1.377 27.661 1.00 90.00 436 LEU A CA 1
ATOM 3436 C C . LEU A 1 436 ? -9.586 1.941 28.907 1.00 90.00 436 LEU A C 1
ATOM 3438 O O . LEU A 1 436 ? -8.783 2.869 28.801 1.00 90.00 436 LEU A O 1
ATOM 3442 N N . PRO A 1 437 ? -9.851 1.387 30.098 1.00 88.88 437 PRO A N 1
ATOM 3443 C CA . PRO A 1 437 ? -9.155 1.777 31.319 1.00 88.88 437 PRO A CA 1
ATOM 3444 C C . PRO A 1 437 ? -7.638 1.537 31.243 1.00 88.88 437 PRO A C 1
ATOM 3446 O O . PRO A 1 437 ? -7.174 0.458 30.869 1.00 88.88 437 PRO A O 1
ATOM 3449 N N . ARG A 1 438 ? -6.849 2.536 31.655 1.00 86.19 438 ARG A N 1
ATOM 3450 C CA . ARG A 1 438 ? -5.377 2.499 31.629 1.00 86.19 438 ARG A CA 1
ATOM 3451 C C . ARG A 1 438 ? -4.802 1.395 32.515 1.00 86.19 438 ARG A C 1
ATOM 3453 O O . ARG A 1 438 ? -3.856 0.728 32.117 1.00 86.19 438 ARG A O 1
ATOM 3460 N N . HIS A 1 439 ? -5.400 1.176 33.684 1.00 85.00 439 HIS A N 1
ATOM 3461 C CA . HIS A 1 439 ? -4.909 0.209 34.669 1.00 85.00 439 HIS A CA 1
ATOM 3462 C C . HIS A 1 439 ? -4.877 -1.242 34.148 1.00 85.00 439 HIS A C 1
ATOM 3464 O O . HIS A 1 439 ? -4.119 -2.054 34.673 1.00 85.00 439 HIS A O 1
ATOM 3470 N N . LEU A 1 440 ? -5.644 -1.571 33.096 1.00 83.06 440 LEU A N 1
ATOM 3471 C CA . LEU A 1 440 ? -5.596 -2.884 32.438 1.00 83.06 440 LEU A CA 1
ATOM 3472 C C . LEU A 1 440 ? -4.225 -3.184 31.811 1.00 83.06 440 LEU A C 1
ATOM 3474 O O . LEU A 1 440 ? -3.849 -4.348 31.691 1.00 83.06 440 LEU A O 1
ATOM 3478 N N . ILE A 1 441 ? -3.468 -2.149 31.429 1.00 80.56 441 ILE A N 1
ATOM 3479 C CA . ILE A 1 441 ? -2.105 -2.291 30.894 1.00 80.56 441 ILE A CA 1
ATOM 3480 C C . ILE A 1 441 ? -1.147 -2.719 32.009 1.00 80.56 441 ILE A C 1
ATOM 3482 O O . ILE A 1 441 ? -0.345 -3.632 31.822 1.00 80.56 441 ILE A O 1
ATOM 3486 N N . ASP A 1 442 ? -1.280 -2.100 33.181 1.00 76.00 442 ASP A N 1
ATOM 3487 C CA . ASP A 1 442 ? -0.386 -2.294 34.328 1.00 76.00 442 ASP A CA 1
ATOM 3488 C C . ASP A 1 442 ? -0.779 -3.500 35.198 1.00 76.00 442 ASP A C 1
ATOM 3490 O O . ASP A 1 442 ? -0.134 -3.796 36.205 1.00 76.00 442 ASP A O 1
ATOM 3494 N N . THR A 1 443 ? -1.851 -4.212 34.836 1.00 71.94 443 THR A N 1
ATOM 3495 C CA . THR A 1 443 ? -2.333 -5.350 35.617 1.00 71.94 443 THR A CA 1
ATOM 3496 C C . THR A 1 443 ? -1.332 -6.511 35.519 1.00 71.94 443 THR A C 1
ATOM 3498 O O . THR A 1 443 ? -1.130 -7.086 34.449 1.00 71.94 443 THR A O 1
ATOM 3501 N N . THR A 1 444 ? -0.694 -6.853 36.642 1.00 63.44 444 THR A N 1
ATOM 3502 C CA . THR A 1 444 ? 0.335 -7.901 36.748 1.00 63.44 444 THR A CA 1
ATOM 3503 C C . THR A 1 444 ? -0.221 -9.295 36.464 1.00 63.44 444 THR A C 1
ATOM 3505 O O . THR A 1 444 ? -1.339 -9.583 36.872 1.00 63.44 444 THR A O 1
ATOM 3508 N N . ALA A 1 445 ? 0.576 -10.132 35.778 1.00 57.88 445 ALA A N 1
ATOM 3509 C CA . ALA A 1 445 ? 0.302 -11.503 35.313 1.00 57.88 445 ALA A CA 1
ATOM 3510 C C . ALA A 1 445 ? -0.923 -12.181 35.955 1.00 57.88 445 ALA A C 1
ATOM 3512 O O . ALA A 1 445 ? -0.830 -12.894 36.952 1.00 57.88 445 ALA A O 1
ATOM 3513 N N . VAL A 1 446 ? -2.069 -11.926 35.335 1.00 64.50 446 VAL A N 1
ATOM 3514 C CA . VAL A 1 446 ? -3.372 -12.481 35.679 1.00 64.50 446 VAL A CA 1
ATOM 3515 C C . VAL A 1 446 ? -3.564 -13.763 34.867 1.00 64.50 446 VAL A C 1
ATOM 3517 O O . VAL A 1 446 ? -3.093 -13.851 33.732 1.00 64.50 446 VAL A O 1
ATOM 3520 N N . SER A 1 447 ? -4.239 -14.775 35.404 1.00 72.12 447 SER A N 1
ATOM 3521 C CA . SER A 1 447 ? -4.637 -15.918 34.574 1.00 72.12 447 SER A CA 1
ATOM 3522 C C . SER A 1 447 ? -5.595 -15.467 33.458 1.00 72.12 447 SER A C 1
ATOM 3524 O O . SER A 1 447 ? -6.314 -14.478 33.599 1.00 72.12 447 SER A O 1
ATOM 3526 N N . TRP A 1 448 ? -5.660 -16.196 32.338 1.00 74.75 448 TRP A N 1
ATOM 3527 C CA . TRP A 1 448 ? -6.579 -15.855 31.238 1.00 74.75 448 TRP A CA 1
ATOM 3528 C C . TRP A 1 448 ? -8.051 -15.751 31.700 1.00 74.75 448 TRP A C 1
ATOM 3530 O O . TRP A 1 448 ? -8.791 -14.881 31.242 1.00 74.75 448 TRP A O 1
ATOM 3540 N N . GLN A 1 449 ? -8.470 -16.590 32.655 1.00 78.75 449 GLN A N 1
ATOM 3541 C CA . GLN A 1 449 ? -9.828 -16.567 33.212 1.00 78.75 449 GLN A CA 1
ATOM 3542 C C . GLN A 1 449 ? -10.103 -15.302 34.029 1.00 78.75 449 GLN A C 1
ATOM 3544 O O . GLN A 1 449 ? -11.126 -14.643 33.838 1.00 78.75 449 GLN A O 1
ATOM 3549 N N . GLU A 1 450 ? -9.177 -14.932 34.908 1.00 79.06 450 GLU A N 1
ATOM 3550 C CA . GLU A 1 450 ? -9.276 -13.699 35.684 1.00 79.06 450 GLU A CA 1
ATOM 3551 C C . GLU A 1 450 ? -9.192 -12.460 34.772 1.00 79.06 450 GLU A C 1
ATOM 3553 O O . GLU A 1 450 ? -9.862 -11.464 35.034 1.00 79.06 450 GLU A O 1
ATOM 3558 N N . TRP A 1 451 ? -8.436 -12.507 33.665 1.00 82.31 451 TRP A N 1
ATOM 3559 C CA . TRP A 1 451 ? -8.454 -11.442 32.656 1.00 82.31 451 TRP A CA 1
ATOM 3560 C C . TRP A 1 451 ? -9.820 -11.294 32.005 1.00 82.31 451 TRP A C 1
ATOM 3562 O O . TRP A 1 451 ? -10.357 -10.190 31.947 1.00 82.31 451 TRP A O 1
ATOM 3572 N N . LYS A 1 452 ? -10.400 -12.405 31.545 1.00 85.44 452 LYS A N 1
ATOM 3573 C CA . LYS A 1 452 ? -11.749 -12.430 30.978 1.00 85.44 452 LYS A CA 1
ATOM 3574 C C . LYS A 1 452 ? -12.764 -11.829 31.951 1.00 85.44 452 LYS A C 1
ATOM 3576 O O . LYS A 1 452 ? -13.614 -11.043 31.533 1.00 85.44 452 LYS A O 1
ATOM 3581 N N . GLN A 1 453 ? -12.671 -12.175 33.236 1.00 85.31 453 GLN A N 1
ATOM 3582 C CA . GLN A 1 453 ? -13.543 -11.622 34.268 1.00 85.31 453 GLN A CA 1
ATOM 3583 C C . GLN A 1 453 ? -13.331 -10.113 34.429 1.00 85.31 453 GLN A C 1
ATOM 3585 O O . GLN A 1 453 ? -14.303 -9.365 34.364 1.00 85.31 453 GLN A O 1
ATOM 3590 N N . LYS A 1 454 ? -12.079 -9.656 34.547 1.00 85.50 454 LYS A N 1
ATOM 3591 C CA . LYS A 1 454 ? -11.739 -8.230 34.667 1.00 85.50 454 LYS A CA 1
ATOM 3592 C C . LYS A 1 454 ? -12.214 -7.415 33.471 1.00 85.50 454 LYS A C 1
ATOM 3594 O O . LYS A 1 454 ? -12.767 -6.341 33.664 1.00 85.50 454 LYS A O 1
ATOM 3599 N N . LEU A 1 455 ? -12.054 -7.929 32.250 1.00 86.12 455 LEU A N 1
ATOM 3600 C CA . LEU A 1 455 ? -12.458 -7.233 31.025 1.00 86.12 455 LEU A CA 1
ATOM 3601 C C . LEU A 1 455 ? -13.986 -7.078 30.909 1.00 86.12 455 LEU A C 1
ATOM 3603 O O . LEU A 1 455 ? -14.464 -6.134 30.285 1.00 86.12 455 LEU A O 1
ATOM 3607 N N . ARG A 1 456 ? -14.758 -7.982 31.526 1.00 86.56 456 ARG A N 1
ATOM 3608 C CA . ARG A 1 456 ? -16.230 -7.928 31.577 1.00 86.56 456 ARG A CA 1
ATOM 3609 C C . ARG A 1 456 ? -16.776 -7.212 32.816 1.00 86.56 456 ARG A C 1
ATOM 3611 O O . ARG A 1 456 ? -17.966 -6.909 32.854 1.00 86.56 456 ARG A O 1
ATOM 3618 N N . GLU A 1 457 ? -15.945 -6.949 33.821 1.00 84.88 457 GLU A N 1
ATOM 3619 C CA . GLU A 1 457 ? -16.376 -6.367 35.091 1.00 84.88 457 GLU A CA 1
ATOM 3620 C C . GLU A 1 457 ? -16.758 -4.878 34.934 1.00 84.88 457 GLU A C 1
ATOM 3622 O O . GLU A 1 457 ? -15.940 -4.074 34.458 1.00 84.88 457 GLU A O 1
ATOM 3627 N N . PRO A 1 458 ? -17.978 -4.476 35.352 1.00 77.69 458 PRO A N 1
ATOM 3628 C CA . PRO A 1 458 ? -18.433 -3.091 35.290 1.00 77.69 458 PRO A CA 1
ATOM 3629 C C . PRO A 1 458 ? -17.491 -2.133 36.026 1.00 77.69 458 PRO A C 1
ATOM 3631 O O . PRO A 1 458 ? -17.196 -2.312 37.201 1.00 77.69 458 PRO A O 1
ATOM 3634 N N . GLY A 1 459 ? -17.037 -1.083 35.339 1.00 69.25 459 GLY A N 1
ATOM 3635 C CA . GLY A 1 459 ? -16.148 -0.064 35.913 1.00 69.25 459 GLY A CA 1
ATOM 3636 C C . GLY A 1 459 ? -14.653 -0.405 35.877 1.00 69.25 459 GLY A C 1
ATOM 3637 O O . GLY A 1 459 ? -13.847 0.527 35.861 1.00 69.25 459 GLY A O 1
ATOM 3638 N N . THR A 1 460 ? -14.290 -1.687 35.777 1.00 74.06 460 THR A N 1
ATOM 3639 C CA . THR A 1 460 ? -12.893 -2.157 35.707 1.00 74.06 460 THR A CA 1
ATOM 3640 C C . THR A 1 460 ? -12.437 -2.387 34.268 1.00 74.06 460 THR A C 1
ATOM 3642 O O . THR A 1 460 ? -11.397 -1.878 33.870 1.00 74.06 460 THR A O 1
ATOM 3645 N N . GLY A 1 461 ? -13.209 -3.129 33.468 1.00 76.44 461 GLY A N 1
ATOM 3646 C CA . GLY A 1 461 ? -12.799 -3.550 32.121 1.00 76.44 461 GLY A CA 1
ATOM 3647 C C . GLY A 1 461 ? -13.599 -2.959 30.968 1.00 76.44 461 GLY A C 1
ATOM 3648 O O . GLY A 1 461 ? -13.165 -3.030 29.822 1.00 76.44 461 GLY A O 1
ATOM 3649 N N . VAL A 1 462 ? -14.765 -2.385 31.272 1.00 83.94 462 VAL A N 1
ATOM 3650 C CA . VAL A 1 462 ? -15.766 -2.028 30.262 1.00 83.94 462 VAL A CA 1
ATOM 3651 C C . VAL A 1 462 ? -15.273 -0.909 29.346 1.00 83.94 462 VAL A C 1
ATOM 3653 O O . VAL A 1 462 ? -14.916 0.184 29.800 1.00 83.94 462 VAL A O 1
ATOM 3656 N N . LEU A 1 463 ? -15.316 -1.190 28.044 1.00 88.00 463 LEU A N 1
ATOM 3657 C CA . LEU A 1 463 ? -15.099 -0.229 26.974 1.00 88.00 463 LEU A CA 1
ATOM 3658 C C . LEU A 1 463 ? -16.082 0.938 27.109 1.00 88.00 463 LEU A C 1
ATOM 3660 O O . LEU A 1 463 ? -17.265 0.745 27.387 1.00 88.00 463 LEU A O 1
ATOM 3664 N N . ARG A 1 464 ? -15.607 2.161 26.883 1.00 88.50 464 ARG A N 1
ATOM 3665 C CA . ARG A 1 464 ? -16.450 3.360 26.873 1.00 88.50 464 ARG A CA 1
ATOM 3666 C C . ARG A 1 464 ? -16.424 4.034 25.517 1.00 88.50 464 ARG A C 1
ATOM 3668 O O . ARG A 1 464 ? -15.393 4.047 24.847 1.00 88.50 464 ARG A O 1
ATOM 3675 N N . GLN A 1 465 ? -17.545 4.643 25.153 1.00 86.25 465 GLN A N 1
ATOM 3676 C CA . GLN A 1 465 ? -17.610 5.532 24.005 1.00 86.25 465 GLN A CA 1
ATOM 3677 C C . GLN A 1 465 ? -17.154 6.936 24.418 1.00 86.25 465 GLN A C 1
ATOM 3679 O O . GLN A 1 465 ? -17.545 7.454 25.465 1.00 86.25 465 GLN A O 1
ATOM 3684 N N . VAL A 1 466 ? -16.316 7.552 23.590 1.00 84.75 466 VAL A N 1
ATOM 3685 C CA . VAL A 1 466 ? -15.851 8.930 23.771 1.00 84.75 466 VAL A CA 1
ATOM 3686 C C . VAL A 1 466 ? -17.038 9.896 23.589 1.00 84.75 466 VAL A C 1
ATOM 3688 O O . VAL A 1 466 ? -17.891 9.641 22.733 1.00 84.75 466 VAL A O 1
ATOM 3691 N N . PRO A 1 467 ? -17.125 11.013 24.344 1.00 82.25 467 PRO A N 1
ATOM 3692 C CA . PRO A 1 467 ? -18.213 11.982 24.199 1.00 82.25 467 PRO A CA 1
ATOM 3693 C C . PRO A 1 467 ? -18.372 12.486 22.759 1.00 82.25 467 PRO A C 1
ATOM 3695 O O . PRO A 1 467 ? -17.379 12.779 22.096 1.00 82.25 467 PRO A O 1
ATOM 3698 N N . GLN A 1 468 ? -19.614 12.675 22.298 1.00 78.31 468 GLN A N 1
ATOM 3699 C CA . GLN A 1 468 ? -19.941 12.999 20.896 1.00 78.31 468 GLN A CA 1
ATOM 3700 C C . GLN A 1 468 ? -19.159 14.195 20.323 1.00 78.31 468 GLN A C 1
ATOM 3702 O O . GLN A 1 468 ? -18.759 14.183 19.165 1.00 78.31 468 GLN A O 1
ATOM 3707 N N . ARG A 1 469 ? -18.859 15.213 21.142 1.00 78.56 469 ARG A N 1
ATOM 3708 C CA . ARG A 1 469 ? -18.078 16.399 20.728 1.00 78.56 469 ARG A CA 1
ATOM 3709 C C . ARG A 1 469 ? -16.620 16.092 20.353 1.00 78.56 469 ARG A C 1
ATOM 3711 O O . ARG A 1 469 ? -16.003 16.883 19.646 1.00 78.56 469 ARG A O 1
ATOM 3718 N N . ARG A 1 470 ? -16.075 14.982 20.851 1.00 79.94 470 ARG A N 1
ATOM 3719 C CA . ARG A 1 470 ? -14.708 14.496 20.599 1.00 79.94 470 ARG A CA 1
ATOM 3720 C C . ARG A 1 470 ? -14.672 13.322 19.622 1.00 79.94 470 ARG A C 1
ATOM 3722 O O . ARG A 1 470 ? -13.591 12.891 19.228 1.00 79.94 470 ARG A O 1
ATOM 3729 N N . GLN A 1 471 ? -15.827 12.791 19.235 1.00 85.12 471 GLN A N 1
ATOM 3730 C CA . GLN A 1 471 ? -15.868 11.724 18.249 1.00 85.12 471 GLN A CA 1
ATOM 3731 C C . GLN A 1 471 ? -15.367 12.240 16.907 1.00 85.12 471 GLN A C 1
ATOM 3733 O O . GLN A 1 471 ? -15.652 13.375 16.504 1.00 85.12 471 GLN A O 1
ATOM 3738 N N . ILE A 1 472 ? -14.614 11.376 16.240 1.00 86.00 472 ILE A N 1
ATOM 3739 C CA . ILE A 1 472 ? -14.115 11.625 14.905 1.00 86.00 472 ILE A CA 1
ATOM 3740 C C . ILE A 1 472 ? -14.896 10.817 13.876 1.00 86.00 472 ILE A C 1
ATOM 3742 O O . ILE A 1 472 ? -15.374 9.707 14.135 1.00 86.00 472 ILE A O 1
ATOM 3746 N N . TYR A 1 473 ? -15.017 11.403 12.699 1.00 83.50 473 TYR A N 1
ATOM 3747 C CA . TYR A 1 473 ? -15.653 10.840 11.534 1.00 83.50 473 TYR A CA 1
ATOM 3748 C C . TYR A 1 473 ? -14.594 10.425 10.514 1.00 83.50 473 TYR A C 1
ATOM 3750 O O . TYR A 1 473 ? -13.797 11.234 10.035 1.00 83.50 473 TYR A O 1
ATOM 3758 N N . ASP A 1 474 ? -14.622 9.152 10.141 1.00 82.62 474 ASP A N 1
ATOM 3759 C CA . ASP A 1 474 ? -13.804 8.619 9.065 1.00 82.62 474 ASP A CA 1
ATOM 3760 C C . ASP A 1 474 ? -14.698 7.900 8.057 1.00 82.62 474 ASP A C 1
ATOM 3762 O O . ASP A 1 474 ? -15.301 6.865 8.346 1.00 82.62 474 ASP A O 1
ATOM 3766 N N . ARG A 1 475 ? -14.731 8.433 6.836 1.00 77.50 475 ARG A N 1
ATOM 3767 C CA . ARG A 1 475 ? -15.447 7.851 5.695 1.00 77.50 475 ARG A CA 1
ATOM 3768 C C . ARG A 1 475 ? -15.042 6.407 5.382 1.00 77.50 475 ARG A C 1
ATOM 3770 O O . ARG A 1 475 ? -15.823 5.679 4.784 1.00 77.50 475 ARG A O 1
ATOM 3777 N N . ARG A 1 476 ? -13.834 5.979 5.767 1.00 78.69 476 ARG A N 1
ATOM 3778 C CA . ARG A 1 476 ? -13.365 4.595 5.580 1.00 78.69 476 ARG A CA 1
ATOM 3779 C C . ARG A 1 476 ? -14.109 3.625 6.501 1.00 78.69 476 ARG A C 1
ATOM 3781 O O . ARG A 1 476 ? -14.352 2.488 6.108 1.00 78.69 476 ARG A O 1
ATOM 3788 N N . TYR A 1 477 ? -14.499 4.092 7.689 1.00 80.00 477 TYR A N 1
ATOM 3789 C CA . TYR A 1 477 ? -15.249 3.329 8.693 1.00 80.00 477 TYR A CA 1
ATOM 3790 C C . TYR A 1 477 ? -16.765 3.530 8.582 1.00 80.00 477 TYR A C 1
ATOM 3792 O O . TYR A 1 477 ? -17.519 2.642 8.963 1.00 80.00 477 TYR A O 1
ATOM 3800 N N . ALA A 1 478 ? -17.211 4.662 8.037 1.00 74.12 478 ALA A N 1
ATOM 3801 C CA . ALA A 1 478 ? -18.615 4.980 7.798 1.00 74.12 478 ALA A CA 1
ATOM 3802 C C . ALA A 1 478 ? -18.782 5.578 6.388 1.00 74.12 478 ALA A C 1
ATOM 3804 O O . ALA A 1 478 ? -18.895 6.803 6.250 1.00 74.12 478 ALA A O 1
ATOM 3805 N N . PRO A 1 479 ? -18.745 4.747 5.329 1.00 63.88 479 PRO A N 1
ATOM 3806 C CA . PRO A 1 479 ? -18.902 5.225 3.962 1.00 63.88 479 PRO A CA 1
ATOM 3807 C C . PRO A 1 479 ? -20.266 5.898 3.827 1.00 63.88 479 PRO A C 1
ATOM 3809 O O . PRO A 1 479 ? -21.262 5.429 4.378 1.00 63.88 479 PRO A O 1
ATOM 3812 N N . LEU A 1 480 ? -20.308 7.016 3.106 1.00 50.84 480 LEU A N 1
ATOM 3813 C CA . LEU A 1 480 ? -21.508 7.820 2.862 1.00 50.84 480 LEU A CA 1
ATOM 3814 C C . LEU A 1 480 ? -22.469 7.086 1.909 1.00 50.84 480 LEU A C 1
ATOM 3816 O O . LEU A 1 480 ? -22.811 7.585 0.842 1.00 50.84 480 LEU A O 1
ATOM 3820 N N . VAL A 1 481 ? -22.883 5.867 2.252 1.00 52.81 481 VAL A N 1
ATOM 3821 C CA . VAL A 1 481 ? -23.943 5.167 1.539 1.00 52.81 481 VAL A CA 1
ATOM 3822 C C . VAL A 1 481 ? -25.254 5.823 1.959 1.00 52.81 481 VAL A C 1
ATOM 3824 O O . VAL A 1 481 ? -25.779 5.564 3.036 1.00 52.81 481 VAL A O 1
ATOM 3827 N N . VAL A 1 482 ? -25.767 6.694 1.088 1.00 52.22 482 VAL A N 1
ATOM 3828 C CA . VAL A 1 482 ? -27.015 7.475 1.230 1.00 52.22 482 VAL A CA 1
ATOM 3829 C C . VAL A 1 482 ? -28.269 6.595 1.045 1.00 52.22 482 VAL A C 1
ATOM 3831 O O . VAL A 1 482 ? -29.315 7.065 0.617 1.00 52.22 482 VAL A O 1
ATOM 3834 N N . SER A 1 483 ? -28.178 5.292 1.322 1.00 57.81 483 SER A N 1
ATOM 3835 C CA . SER A 1 483 ? -29.345 4.403 1.356 1.00 57.81 483 SER A CA 1
ATOM 3836 C C . SER A 1 483 ? -29.709 4.115 2.806 1.00 57.81 483 SER A C 1
ATOM 3838 O O . SER A 1 483 ? -28.816 3.830 3.606 1.00 57.81 483 SER A O 1
ATOM 3840 N N . GLU A 1 484 ? -31.000 4.123 3.122 1.00 58.62 484 GLU A N 1
ATOM 3841 C CA . GLU A 1 484 ? -31.541 3.901 4.471 1.00 58.62 484 GLU A CA 1
ATOM 3842 C C . GLU A 1 484 ? -31.018 2.592 5.090 1.00 58.62 484 GLU A C 1
ATOM 3844 O O . GLU A 1 484 ? -30.595 2.574 6.244 1.00 58.62 484 GLU A O 1
ATOM 3849 N N . ILE A 1 485 ? -30.901 1.532 4.283 1.00 60.47 485 ILE A N 1
ATOM 3850 C CA . ILE A 1 485 ? -30.365 0.217 4.680 1.00 60.47 485 ILE A CA 1
ATOM 3851 C C . ILE A 1 485 ? -28.851 0.271 4.951 1.00 60.47 485 ILE A C 1
ATOM 3853 O O . ILE A 1 485 ? -28.357 -0.290 5.928 1.00 60.47 485 ILE A O 1
ATOM 3857 N N . GLY A 1 486 ? -28.100 0.999 4.120 1.00 62.66 486 GLY A N 1
ATOM 3858 C CA . GLY A 1 486 ? -26.653 1.180 4.281 1.00 62.66 486 GLY A CA 1
ATOM 3859 C C . GLY A 1 486 ? -26.263 1.866 5.596 1.00 62.66 486 GLY A C 1
ATOM 3860 O O . GLY A 1 486 ? -25.191 1.593 6.135 1.00 62.66 486 GLY A O 1
ATOM 3861 N N . SER A 1 487 ? -27.145 2.698 6.159 1.00 65.62 487 SER A N 1
ATOM 3862 C CA . SER A 1 487 ? -26.891 3.400 7.422 1.00 65.62 487 SER A CA 1
ATOM 3863 C C . SER A 1 487 ? -26.739 2.452 8.622 1.00 65.62 487 SER A C 1
ATOM 3865 O O . SER A 1 487 ? -25.848 2.657 9.447 1.00 65.62 487 SER A O 1
ATOM 3867 N N . ALA A 1 488 ? -27.538 1.379 8.686 1.00 67.62 488 ALA A N 1
ATOM 3868 C CA . ALA A 1 488 ? -27.485 0.373 9.752 1.00 67.62 488 ALA A CA 1
ATOM 3869 C C . ALA A 1 488 ? -26.250 -0.538 9.643 1.00 67.62 488 ALA A C 1
ATOM 3871 O O . ALA A 1 488 ? -25.730 -1.013 10.651 1.00 67.62 488 ALA A O 1
ATOM 3872 N N . GLN A 1 489 ? -25.740 -0.722 8.423 1.00 75.00 489 GLN A N 1
ATOM 3873 C CA . GLN A 1 489 ? -24.569 -1.549 8.121 1.00 75.00 489 GLN A CA 1
ATOM 3874 C C . GLN A 1 489 ? -23.236 -0.827 8.364 1.00 75.00 489 GLN A C 1
ATOM 3876 O O . GLN A 1 489 ? -22.206 -1.463 8.595 1.00 75.00 489 GLN A O 1
ATOM 3881 N N . ASN A 1 490 ? -23.231 0.509 8.341 1.00 77.38 490 ASN A N 1
ATOM 3882 C CA . ASN A 1 490 ? -22.019 1.312 8.519 1.00 77.38 490 ASN A CA 1
ATOM 3883 C C . ASN A 1 490 ? -21.271 1.013 9.837 1.00 77.38 490 ASN A C 1
ATOM 3885 O O . ASN A 1 490 ? -20.064 0.762 9.780 1.00 77.38 490 ASN A O 1
ATOM 3889 N N . PRO A 1 491 ? -21.933 0.963 11.012 1.00 82.88 491 PRO A N 1
ATOM 3890 C CA . PRO A 1 491 ? -21.275 0.580 12.258 1.00 82.88 491 PRO A CA 1
ATOM 3891 C C . PRO A 1 491 ? -20.704 -0.841 12.233 1.00 82.88 491 PRO A C 1
ATOM 3893 O O . PRO A 1 491 ? -19.594 -1.050 12.713 1.00 82.88 491 PRO A O 1
ATOM 3896 N N . ILE A 1 492 ? -21.424 -1.807 11.650 1.00 85.88 492 ILE A N 1
ATOM 3897 C CA . ILE A 1 492 ? -20.998 -3.216 11.554 1.00 85.88 492 ILE A CA 1
ATOM 3898 C C . ILE A 1 492 ? -19.679 -3.304 10.788 1.00 85.88 492 ILE A C 1
ATOM 3900 O O . ILE A 1 492 ? -18.703 -3.898 11.251 1.00 85.88 492 ILE A O 1
ATOM 3904 N N . ARG A 1 493 ? -19.618 -2.621 9.645 1.00 83.81 493 ARG A N 1
ATOM 3905 C CA . ARG A 1 493 ? -18.413 -2.528 8.828 1.00 83.81 493 ARG A CA 1
ATOM 3906 C C . ARG A 1 493 ? -17.256 -1.868 9.574 1.00 83.81 493 ARG A C 1
ATOM 3908 O O . ARG A 1 493 ? -16.143 -2.393 9.560 1.00 83.81 493 ARG A O 1
ATOM 3915 N N . GLY A 1 494 ? -17.502 -0.730 10.224 1.00 86.56 494 GLY A N 1
ATOM 3916 C CA . GLY A 1 494 ? -16.479 -0.028 11.000 1.00 86.56 494 GLY A CA 1
ATOM 3917 C C . GLY A 1 494 ? -15.938 -0.879 12.156 1.00 86.56 494 GLY A C 1
ATOM 3918 O O . GLY A 1 494 ? -14.729 -0.909 12.386 1.00 86.56 494 GLY A O 1
ATOM 3919 N N . LEU A 1 495 ? -16.796 -1.660 12.815 1.00 90.69 495 LEU A N 1
ATOM 3920 C CA . LEU A 1 495 ? -16.402 -2.631 13.837 1.00 90.69 495 LEU A CA 1
ATOM 3921 C C . LEU A 1 495 ? -15.611 -3.810 13.254 1.00 90.69 495 LEU A C 1
ATOM 3923 O O . LEU A 1 495 ? -14.645 -4.249 13.875 1.00 90.69 495 LEU A O 1
ATOM 3927 N N . GLY A 1 496 ? -15.947 -4.277 12.048 1.00 89.31 496 GLY A N 1
ATOM 3928 C CA . GLY A 1 496 ? -15.140 -5.252 11.308 1.00 89.31 496 GLY A CA 1
ATOM 3929 C C . GLY A 1 496 ? -13.725 -4.742 11.013 1.00 89.31 496 GLY A C 1
ATOM 3930 O O . GLY A 1 496 ? -12.749 -5.463 11.222 1.00 89.31 496 GLY A O 1
ATOM 3931 N N . LEU A 1 497 ? -13.590 -3.474 10.607 1.00 87.88 497 LEU A N 1
ATOM 3932 C CA . LEU A 1 497 ? -12.286 -2.824 10.426 1.00 87.88 497 LEU A CA 1
ATOM 3933 C C . LEU A 1 497 ? -11.533 -2.656 11.754 1.00 87.88 497 LEU A C 1
ATOM 3935 O O . LEU A 1 497 ? -10.322 -2.865 11.790 1.00 87.88 497 LEU A O 1
ATOM 3939 N N . CYS A 1 498 ? -12.232 -2.337 12.849 1.00 90.88 498 CYS A N 1
ATOM 3940 C CA . CYS A 1 498 ? -11.643 -2.307 14.192 1.00 90.88 498 CYS A CA 1
ATOM 3941 C C . CYS A 1 498 ? -11.104 -3.683 14.607 1.00 90.88 498 CYS A C 1
ATOM 3943 O O . CYS A 1 498 ? -9.973 -3.775 15.085 1.00 90.88 498 CYS A O 1
ATOM 3945 N N . LEU A 1 499 ? -11.889 -4.750 14.408 1.00 90.69 499 LEU A N 1
ATOM 3946 C CA . LEU A 1 499 ? -11.483 -6.126 14.705 1.00 90.69 499 LEU A CA 1
ATOM 3947 C C . LEU A 1 499 ? -10.227 -6.495 13.921 1.00 90.69 499 LEU A C 1
ATOM 3949 O O . LEU A 1 499 ? -9.252 -6.983 14.490 1.00 90.69 499 LEU A O 1
ATOM 3953 N N . PHE A 1 500 ? -10.232 -6.201 12.624 1.00 86.25 500 PHE A N 1
ATOM 3954 C CA . PHE A 1 500 ? -9.081 -6.416 11.767 1.00 86.25 500 PHE A CA 1
ATOM 3955 C C . PHE A 1 500 ? -7.840 -5.651 12.254 1.00 86.25 500 PHE A C 1
ATOM 3957 O O . PHE A 1 500 ? -6.757 -6.225 12.358 1.00 86.25 500 PHE A O 1
ATOM 3964 N N . ALA A 1 501 ? -7.983 -4.369 12.591 1.00 87.00 501 ALA A N 1
ATOM 3965 C CA . ALA A 1 501 ? -6.879 -3.547 13.075 1.00 87.00 501 ALA A CA 1
ATOM 3966 C C . ALA A 1 501 ? -6.253 -4.107 14.366 1.00 87.00 501 ALA A C 1
ATOM 3968 O O . ALA A 1 501 ? -5.028 -4.168 14.495 1.00 87.00 501 ALA A O 1
ATOM 3969 N N . LEU A 1 502 ? -7.087 -4.580 15.297 1.00 87.81 502 LEU A N 1
ATOM 3970 C CA . LEU A 1 502 ? -6.640 -5.221 16.535 1.00 87.81 502 LEU A CA 1
ATOM 3971 C C . LEU A 1 502 ? -5.875 -6.525 16.266 1.00 87.81 502 LEU A C 1
ATOM 3973 O O . LEU A 1 502 ? -4.773 -6.701 16.789 1.00 87.81 502 LEU A O 1
ATOM 3977 N N . LEU A 1 503 ? -6.419 -7.401 15.415 1.00 84.12 503 LEU A N 1
ATOM 3978 C CA . LEU A 1 503 ? -5.811 -8.692 15.071 1.00 84.12 503 LEU A CA 1
ATOM 3979 C C . LEU A 1 503 ? -4.503 -8.526 14.280 1.00 84.12 503 LEU A C 1
ATOM 3981 O O . LEU A 1 503 ? -3.527 -9.230 14.532 1.00 84.12 503 LEU A O 1
ATOM 3985 N N . SER A 1 504 ? -4.464 -7.559 13.358 1.00 80.19 504 SER A N 1
ATOM 3986 C CA . SER A 1 504 ? -3.295 -7.240 12.522 1.00 80.19 504 SER A CA 1
ATOM 3987 C C . SER A 1 504 ? -2.185 -6.497 13.268 1.00 80.19 504 SER A C 1
ATOM 3989 O O . SER A 1 504 ? -1.101 -6.285 12.721 1.00 80.19 504 SER A O 1
ATOM 3991 N N . ARG A 1 505 ? -2.465 -6.071 14.505 1.00 84.50 505 ARG A N 1
ATOM 3992 C CA . ARG A 1 505 ? -1.612 -5.211 15.331 1.00 84.50 505 ARG A CA 1
ATOM 3993 C C . ARG A 1 505 ? -1.267 -3.875 14.667 1.00 84.50 505 ARG A C 1
ATOM 3995 O O . ARG A 1 505 ? -0.160 -3.355 14.818 1.00 84.50 505 ARG A O 1
ATOM 4002 N N . SER A 1 506 ? -2.201 -3.319 13.897 1.00 85.62 506 SER A N 1
ATOM 4003 C CA . SER A 1 506 ? -2.028 -2.038 13.215 1.00 85.62 506 SER A CA 1
ATOM 4004 C C . SER A 1 506 ? -3.365 -1.364 12.926 1.00 85.62 506 SER A C 1
ATOM 4006 O O . SER A 1 506 ? -4.247 -1.957 12.319 1.00 85.62 506 SER A O 1
ATOM 4008 N N . PHE A 1 507 ? -3.494 -0.086 13.291 1.00 87.50 507 PHE A N 1
ATOM 4009 C CA . PHE A 1 507 ? -4.660 0.731 12.921 1.00 87.50 507 PHE A CA 1
ATOM 4010 C C . PHE A 1 507 ? -4.504 1.452 11.580 1.00 87.50 507 PHE A C 1
ATOM 4012 O O . PHE A 1 507 ? -5.444 2.101 11.130 1.00 87.50 507 PHE A O 1
ATOM 4019 N N . LEU A 1 508 ? -3.336 1.343 10.939 1.00 86.31 508 LEU A N 1
ATOM 4020 C CA . LEU A 1 508 ? -3.110 1.943 9.630 1.00 86.31 508 LEU A CA 1
ATOM 4021 C C . LEU A 1 508 ? -3.777 1.088 8.555 1.00 86.31 508 LEU A C 1
ATOM 4023 O O . LEU A 1 508 ? -3.457 -0.090 8.379 1.00 86.31 508 LEU A O 1
ATOM 4027 N N . LEU A 1 509 ? -4.699 1.700 7.821 1.00 83.44 509 LEU A N 1
ATOM 4028 C CA . LEU A 1 509 ? -5.331 1.087 6.661 1.00 83.44 509 LEU A CA 1
ATOM 4029 C C . LEU A 1 509 ? -4.419 1.228 5.426 1.00 83.44 509 LEU A C 1
ATOM 4031 O O . LEU A 1 509 ? -3.510 2.061 5.420 1.00 83.44 509 LEU A O 1
ATOM 4035 N N . PRO A 1 510 ? -4.614 0.419 4.369 1.00 81.31 510 PRO A N 1
ATOM 4036 C CA . PRO A 1 510 ? -3.834 0.556 3.142 1.00 81.31 510 PRO A CA 1
ATOM 4037 C C . PRO A 1 510 ? -3.943 1.963 2.531 1.00 81.31 510 PRO A C 1
ATOM 4039 O O . PRO A 1 510 ? -5.040 2.496 2.363 1.00 81.31 510 PRO A O 1
ATOM 4042 N N . ALA A 1 511 ? -2.808 2.538 2.131 1.00 79.88 511 ALA A N 1
ATOM 4043 C CA . ALA A 1 511 ? -2.664 3.899 1.610 1.00 79.88 511 ALA A CA 1
ATOM 4044 C C . ALA A 1 511 ? -3.595 4.209 0.426 1.00 79.88 511 ALA A C 1
ATOM 4046 O O . ALA A 1 511 ? -4.057 5.337 0.258 1.00 79.88 511 ALA A O 1
ATOM 4047 N N . GLN A 1 512 ? -3.936 3.201 -0.384 1.00 77.31 512 GLN A N 1
ATOM 4048 C CA . GLN A 1 512 ? -4.862 3.340 -1.513 1.00 77.31 512 GLN A CA 1
ATOM 4049 C C . GLN A 1 512 ? -6.244 3.856 -1.102 1.00 77.31 512 GLN A C 1
ATOM 4051 O O . GLN A 1 512 ? -6.940 4.447 -1.924 1.00 77.31 512 GLN A O 1
ATOM 4056 N N . TRP A 1 513 ? -6.654 3.633 0.148 1.00 76.81 513 TRP A N 1
ATOM 4057 C CA . TRP A 1 513 ? -7.966 4.039 0.655 1.00 76.81 513 TRP A CA 1
ATOM 4058 C C . TRP A 1 513 ? -8.052 5.514 1.017 1.00 76.81 513 TRP A C 1
ATOM 4060 O O . TRP A 1 513 ? -9.150 6.052 1.163 1.00 76.81 513 TRP A O 1
ATOM 4070 N N . ASN A 1 514 ? -6.907 6.180 1.144 1.00 77.50 514 ASN A N 1
ATOM 4071 C CA . ASN A 1 514 ? -6.868 7.615 1.379 1.00 77.50 514 ASN A CA 1
ATOM 4072 C C . ASN A 1 514 ? -7.260 8.394 0.111 1.00 77.50 514 ASN A C 1
ATOM 4074 O O . ASN A 1 514 ? -7.786 9.503 0.205 1.00 77.50 514 ASN A O 1
ATOM 4078 N N . GLY A 1 515 ? -7.129 7.784 -1.075 1.00 71.75 515 GLY A N 1
ATOM 4079 C CA . GLY A 1 515 ? -7.590 8.359 -2.337 1.00 71.75 515 GLY A CA 1
ATOM 4080 C C . GLY A 1 515 ? -9.114 8.531 -2.386 1.00 71.75 515 GLY A C 1
ATOM 4081 O O . GLY A 1 515 ? -9.881 7.616 -2.087 1.00 71.75 515 GLY A O 1
ATOM 4082 N N . LEU A 1 516 ? -9.595 9.710 -2.795 1.00 65.88 516 LEU A N 1
ATOM 4083 C CA . LEU A 1 516 ? -11.018 9.915 -3.104 1.00 65.88 516 LEU A CA 1
ATOM 4084 C C . LEU A 1 516 ? -11.465 8.936 -4.215 1.00 65.88 516 LEU A C 1
ATOM 4086 O O . LEU A 1 516 ? -10.697 8.647 -5.132 1.00 65.88 516 LEU A O 1
ATOM 4090 N N . GLY A 1 517 ? -12.682 8.388 -4.118 1.00 63.94 517 GLY A N 1
ATOM 4091 C CA . GLY A 1 517 ? -13.249 7.483 -5.132 1.00 63.94 517 GLY A CA 1
ATOM 4092 C C . GLY A 1 517 ? -12.733 6.035 -5.122 1.00 63.94 517 GLY A C 1
ATOM 4093 O O . GLY A 1 517 ? -13.210 5.223 -5.908 1.00 63.94 517 GLY A O 1
ATOM 4094 N N . HIS A 1 518 ? -11.811 5.677 -4.221 1.00 64.12 518 HIS A N 1
ATOM 4095 C CA . HIS A 1 518 ? -11.270 4.314 -4.102 1.00 64.12 518 HIS A CA 1
ATOM 4096 C C . HIS A 1 518 ? -12.026 3.446 -3.081 1.00 64.12 518 HIS A C 1
ATOM 4098 O O . HIS A 1 518 ? -11.540 2.402 -2.657 1.00 64.12 518 HIS A O 1
ATOM 4104 N N . GLU A 1 519 ? -13.245 3.839 -2.709 1.00 61.62 519 GLU A N 1
ATOM 4105 C CA . GLU A 1 519 ? -14.090 3.134 -1.734 1.00 61.62 519 GLU A CA 1
ATOM 4106 C C . GLU A 1 519 ? -14.451 1.708 -2.197 1.00 61.62 519 GLU A C 1
ATOM 4108 O O . GLU A 1 519 ? -14.661 0.809 -1.387 1.00 61.62 519 GLU A O 1
ATOM 4113 N N . SER A 1 520 ? -14.436 1.435 -3.504 1.00 57.28 520 SER A N 1
ATOM 4114 C CA . SER A 1 520 ? -14.633 0.087 -4.053 1.00 57.28 520 SER A CA 1
ATOM 4115 C C . SER A 1 520 ? -13.456 -0.868 -3.805 1.00 57.28 520 SER A C 1
ATOM 4117 O O . SER A 1 520 ? -13.647 -2.081 -3.870 1.00 57.28 520 SER A O 1
ATOM 4119 N N . MET A 1 521 ? -12.265 -0.371 -3.440 1.00 63.06 521 MET A N 1
ATOM 4120 C CA . MET A 1 521 ? -11.126 -1.221 -3.046 1.00 63.06 521 MET A CA 1
ATOM 4121 C C . MET A 1 521 ? -11.431 -2.049 -1.795 1.00 63.06 521 MET A C 1
ATOM 4123 O O . MET A 1 521 ? -10.833 -3.103 -1.586 1.00 63.06 521 MET A O 1
ATOM 4127 N N . LEU A 1 522 ? -12.402 -1.610 -0.992 1.00 59.31 522 LEU A N 1
ATOM 4128 C CA . LEU A 1 522 ? -12.870 -2.320 0.192 1.00 59.31 522 LEU A CA 1
ATOM 4129 C C . LEU A 1 522 ? -13.440 -3.710 -0.132 1.00 59.31 522 LEU A C 1
ATOM 4131 O O . LEU A 1 522 ? -13.366 -4.601 0.705 1.00 59.31 522 LEU A O 1
ATOM 4135 N N . ARG A 1 523 ? -13.941 -3.931 -1.356 1.00 60.44 523 ARG A N 1
ATOM 4136 C CA . ARG A 1 523 ? -14.447 -5.243 -1.794 1.00 60.44 523 ARG A CA 1
ATOM 4137 C C . ARG A 1 523 ? -13.358 -6.320 -1.807 1.00 60.44 523 ARG A C 1
ATOM 4139 O O . ARG A 1 523 ? -13.655 -7.497 -1.647 1.00 60.44 523 ARG A O 1
ATOM 4146 N N . HIS A 1 524 ? -12.103 -5.913 -1.991 1.00 63.09 524 HIS A N 1
ATOM 4147 C CA . HIS A 1 524 ? -10.946 -6.808 -2.021 1.00 63.09 524 HIS A CA 1
ATOM 4148 C C . HIS A 1 524 ? -10.300 -6.991 -0.652 1.00 63.09 524 HIS A C 1
ATOM 4150 O O . HIS A 1 524 ? -9.387 -7.802 -0.522 1.00 63.09 524 HIS A O 1
ATOM 4156 N N . LEU A 1 525 ? -10.766 -6.257 0.362 1.00 66.00 525 LEU A N 1
ATOM 4157 C CA . LEU A 1 525 ? -10.173 -6.265 1.685 1.00 66.00 525 LEU A CA 1
ATOM 4158 C C . LEU A 1 525 ? -10.076 -7.691 2.240 1.00 66.00 525 LEU A C 1
ATOM 4160 O O . LEU A 1 525 ? -8.942 -8.107 2.440 1.00 66.00 525 LEU A O 1
ATOM 4164 N N . PRO A 1 526 ? -11.152 -8.498 2.368 1.00 61.03 526 PRO A N 1
ATOM 4165 C CA . PRO A 1 526 ? -11.059 -9.823 2.996 1.00 61.03 526 PRO A CA 1
ATOM 4166 C C . PRO A 1 526 ? -10.032 -10.753 2.336 1.00 61.03 526 PRO A C 1
ATOM 4168 O O . PRO A 1 526 ? -9.338 -11.492 3.025 1.00 61.03 526 PRO A O 1
ATOM 4171 N N . GLN A 1 527 ? -9.877 -10.670 1.010 1.00 62.34 527 GLN A N 1
ATOM 4172 C CA . GLN A 1 527 ? -8.874 -11.440 0.267 1.00 62.34 527 GLN A CA 1
ATOM 4173 C C . GLN A 1 527 ? -7.449 -10.989 0.599 1.00 62.34 527 GLN A C 1
ATOM 4175 O O . GLN A 1 527 ? -6.575 -11.828 0.775 1.00 62.34 527 GLN A O 1
ATOM 4180 N N . LEU A 1 528 ? -7.231 -9.680 0.731 1.00 58.12 528 LEU A N 1
ATOM 4181 C CA . LEU A 1 528 ? -5.955 -9.112 1.164 1.00 58.12 528 LEU A CA 1
ATOM 4182 C C . LEU A 1 528 ? -5.678 -9.388 2.659 1.00 58.12 528 LEU A C 1
ATOM 4184 O O . LEU A 1 528 ? -4.518 -9.475 3.044 1.00 58.12 528 LEU A O 1
ATOM 4188 N N . LEU A 1 529 ? -6.719 -9.563 3.492 1.00 57.47 529 LEU A N 1
ATOM 4189 C CA . LEU A 1 529 ? -6.605 -9.830 4.939 1.00 57.47 529 LEU A CA 1
ATOM 4190 C C . LEU A 1 529 ? -6.255 -11.277 5.294 1.00 57.47 529 LEU A C 1
ATOM 4192 O O . LEU A 1 529 ? -5.691 -11.512 6.363 1.00 57.47 529 LEU A O 1
ATOM 4196 N N . ARG A 1 530 ? -6.600 -12.246 4.439 1.00 61.59 530 ARG A N 1
ATOM 4197 C CA . ARG A 1 530 ? -6.272 -13.668 4.653 1.00 61.59 530 ARG A CA 1
ATOM 4198 C C . ARG A 1 530 ? -4.762 -13.936 4.625 1.00 61.59 530 ARG A C 1
ATOM 4200 O O . ARG A 1 530 ? -4.314 -14.886 5.257 1.00 61.59 530 ARG A O 1
ATOM 4207 N N . ASP A 1 531 ? -3.989 -13.089 3.948 1.00 61.72 531 ASP A N 1
ATOM 4208 C CA . ASP A 1 531 ? -2.540 -13.261 3.806 1.00 61.72 531 ASP A CA 1
ATOM 4209 C C . ASP A 1 531 ? -1.740 -12.740 5.022 1.00 61.72 531 ASP A C 1
ATOM 4211 O O . ASP A 1 531 ? -0.574 -13.098 5.185 1.00 61.72 531 ASP A O 1
ATOM 4215 N N . GLU A 1 532 ? -2.334 -11.896 5.881 1.00 64.12 532 GLU A N 1
ATOM 4216 C CA . GLU A 1 532 ? -1.594 -11.142 6.911 1.00 64.12 532 GLU A CA 1
ATOM 4217 C C . GLU A 1 532 ? -1.688 -11.705 8.340 1.00 64.12 532 GLU A C 1
ATOM 4219 O O . GLU A 1 532 ? -0.843 -11.372 9.173 1.00 64.12 532 GLU A O 1
ATOM 4224 N N . ILE A 1 533 ? -2.704 -12.513 8.670 1.00 67.12 533 ILE A N 1
ATOM 4225 C CA . ILE A 1 533 ? -2.995 -12.887 10.066 1.00 67.12 533 ILE A CA 1
ATOM 4226 C C . ILE A 1 533 ? -3.460 -14.344 10.166 1.00 67.12 533 ILE A C 1
ATOM 4228 O O . ILE A 1 533 ? -4.264 -14.809 9.364 1.00 67.12 533 ILE A O 1
ATOM 4232 N N . SER A 1 534 ? -3.017 -15.046 11.211 1.00 66.31 534 SER A N 1
ATOM 4233 C CA . SER A 1 534 ? -3.575 -16.331 11.644 1.00 66.31 534 SER A CA 1
ATOM 4234 C C . SER A 1 534 ? -4.696 -16.128 12.675 1.00 66.31 534 SER A C 1
ATOM 4236 O O . SER A 1 534 ? -4.425 -15.664 13.784 1.00 66.31 534 SER A O 1
ATOM 4238 N N . TYR A 1 535 ? -5.934 -16.489 12.337 1.00 74.25 535 TYR A N 1
ATOM 4239 C CA . TYR A 1 535 ? -7.110 -16.445 13.223 1.00 74.25 535 TYR A CA 1
ATOM 4240 C C . TYR A 1 535 ? -8.041 -17.634 12.954 1.00 74.25 535 TYR A C 1
ATOM 4242 O O . TYR A 1 535 ? -7.860 -18.357 11.972 1.00 74.25 535 TYR A O 1
ATOM 4250 N N . SER A 1 536 ? -8.992 -17.883 13.858 1.00 77.31 536 SER A N 1
ATOM 4251 C CA . SER A 1 536 ? -9.907 -19.022 13.756 1.00 77.31 536 SER A CA 1
ATOM 4252 C C . SER A 1 536 ? -10.842 -18.909 12.561 1.00 77.31 536 SER A C 1
ATOM 4254 O O . SER A 1 536 ? -11.153 -17.813 12.084 1.00 77.31 536 SER A O 1
ATOM 4256 N N . SER A 1 537 ? -11.369 -20.052 12.122 1.00 76.56 537 SER A N 1
ATOM 4257 C CA . SER A 1 537 ? -12.411 -20.072 11.095 1.00 76.56 537 SER A CA 1
ATOM 4258 C C . SER A 1 537 ? -13.629 -19.224 11.496 1.00 76.56 537 SER A C 1
ATOM 4260 O O . SER A 1 537 ? -14.159 -18.508 10.658 1.00 76.56 537 SER A O 1
ATOM 4262 N N . ALA A 1 538 ? -14.050 -19.219 12.765 1.00 80.69 538 ALA A N 1
ATOM 4263 C CA . ALA A 1 538 ? -15.191 -18.407 13.197 1.00 80.69 538 ALA A CA 1
ATOM 4264 C C . ALA A 1 538 ? -14.923 -16.895 13.110 1.00 80.69 538 ALA A C 1
ATOM 4266 O O . ALA A 1 538 ? -15.777 -16.138 12.648 1.00 80.69 538 ALA A O 1
ATOM 4267 N N . THR A 1 539 ? -13.719 -16.446 13.474 1.00 84.81 539 THR A N 1
ATOM 4268 C CA . THR A 1 539 ? -13.315 -15.042 13.294 1.00 84.81 539 THR A CA 1
ATOM 4269 C C . THR A 1 539 ? -13.221 -14.661 11.819 1.00 84.81 539 THR A C 1
ATOM 4271 O O . THR A 1 539 ? -13.575 -13.535 11.468 1.00 84.81 539 THR A O 1
ATOM 4274 N N . LEU A 1 540 ? -12.817 -15.589 10.940 1.00 81.75 540 LEU A N 1
ATOM 4275 C CA . LEU A 1 540 ? -12.885 -15.381 9.490 1.00 81.75 540 LEU A CA 1
ATOM 4276 C C . LEU A 1 540 ? -14.323 -15.127 9.040 1.00 81.75 540 LEU A C 1
ATOM 4278 O O . LEU A 1 540 ? -14.566 -14.128 8.370 1.00 81.75 540 LEU A O 1
ATOM 4282 N N . GLY A 1 541 ? -15.266 -15.974 9.458 1.00 80.31 541 GLY A N 1
ATOM 4283 C CA . GLY A 1 541 ? -16.685 -15.810 9.137 1.00 80.31 541 GLY A CA 1
ATOM 4284 C C . GLY A 1 541 ? -17.245 -14.464 9.608 1.00 80.31 541 GLY A C 1
ATOM 4285 O O . GLY A 1 541 ? -17.966 -13.806 8.863 1.00 80.31 541 GLY A O 1
ATOM 4286 N N . ILE A 1 542 ? -16.844 -13.993 10.797 1.00 87.19 542 ILE A N 1
ATOM 4287 C CA . ILE A 1 542 ? -17.217 -12.661 11.309 1.00 87.19 542 ILE A CA 1
ATOM 4288 C C . ILE A 1 542 ? -16.638 -11.543 10.434 1.00 87.19 542 ILE A C 1
ATOM 4290 O O . ILE A 1 542 ? -17.352 -10.612 10.065 1.00 87.19 542 ILE A O 1
ATOM 4294 N N . LEU A 1 543 ? -15.347 -11.609 10.098 1.00 85.31 543 LEU A N 1
ATOM 4295 C CA . LEU A 1 543 ? -14.706 -10.606 9.243 1.00 85.31 543 LEU A CA 1
ATOM 4296 C C . LEU A 1 543 ? -15.336 -10.578 7.847 1.00 85.31 543 LEU A C 1
ATOM 4298 O O . LEU A 1 543 ? -15.532 -9.500 7.289 1.00 85.31 543 LEU A O 1
ATOM 4302 N N . GLU A 1 544 ? -15.681 -11.737 7.293 1.00 81.19 544 GLU A N 1
ATOM 4303 C CA . GLU A 1 544 ? -16.375 -11.844 6.012 1.00 81.19 544 GLU A CA 1
ATOM 4304 C C . GLU A 1 544 ? -17.776 -11.248 6.075 1.00 81.19 544 GLU A C 1
ATOM 4306 O O . GLU A 1 544 ? -18.105 -10.423 5.223 1.00 81.19 544 GLU A O 1
ATOM 4311 N N . ALA A 1 545 ? -18.547 -11.564 7.116 1.00 83.25 545 ALA A N 1
ATOM 4312 C CA . ALA A 1 545 ? -19.861 -10.978 7.345 1.00 83.25 545 ALA A CA 1
ATOM 4313 C C . ALA A 1 545 ? -19.789 -9.442 7.423 1.00 83.25 545 ALA A C 1
ATOM 4315 O O . ALA A 1 545 ? -20.561 -8.753 6.763 1.00 83.25 545 ALA A O 1
ATOM 4316 N N . CYS A 1 546 ? -18.810 -8.878 8.136 1.00 84.75 546 CYS A N 1
ATOM 4317 C CA . CYS A 1 546 ? -18.688 -7.425 8.285 1.00 84.75 546 CYS A CA 1
ATOM 4318 C C . CYS A 1 546 ? -18.154 -6.688 7.042 1.00 84.75 546 CYS A C 1
ATOM 4320 O O . CYS A 1 546 ? -18.411 -5.492 6.888 1.00 84.75 546 CYS A O 1
ATOM 4322 N N . LEU A 1 547 ? -17.329 -7.336 6.210 1.00 80.94 547 LEU A N 1
ATOM 4323 C CA . LEU A 1 547 ? -16.500 -6.646 5.208 1.00 80.94 547 LEU A CA 1
ATOM 4324 C C . LEU A 1 547 ? -16.815 -7.034 3.757 1.00 80.94 547 LEU A C 1
ATOM 4326 O O . LEU A 1 547 ? -16.427 -6.292 2.848 1.00 80.94 547 LEU A O 1
ATOM 4330 N N . GLN A 1 548 ? -17.487 -8.162 3.504 1.00 78.00 548 GLN A N 1
ATOM 4331 C CA . GLN A 1 548 ? -17.829 -8.563 2.141 1.00 78.00 548 GLN A CA 1
ATOM 4332 C C . GLN A 1 548 ? -19.011 -7.755 1.582 1.00 78.00 548 GLN A C 1
ATOM 4334 O O . GLN A 1 548 ? -20.003 -7.530 2.272 1.00 78.00 548 GLN A O 1
ATOM 4339 N N . PRO A 1 549 ? -18.964 -7.360 0.295 1.00 73.44 549 PRO A N 1
ATOM 4340 C CA . PRO A 1 549 ? -20.088 -6.678 -0.351 1.00 73.44 549 PRO A CA 1
ATOM 4341 C C . PRO A 1 549 ? -21.341 -7.549 -0.438 1.00 73.44 549 PRO A C 1
ATOM 4343 O O . PRO A 1 549 ? -22.445 -7.021 -0.341 1.00 73.44 549 PRO A O 1
ATOM 4346 N N . ARG A 1 550 ? -21.153 -8.869 -0.594 1.00 74.56 550 ARG A N 1
ATOM 4347 C CA . ARG A 1 550 ? -22.235 -9.851 -0.704 1.00 74.56 550 ARG A CA 1
ATOM 4348 C C . ARG A 1 550 ? -23.146 -9.835 0.524 1.00 74.56 550 ARG A C 1
ATOM 4350 O O . ARG A 1 550 ? -24.351 -9.940 0.368 1.00 74.56 550 ARG A O 1
ATOM 4357 N N . THR A 1 551 ? -22.621 -9.562 1.719 1.00 75.44 551 THR A N 1
ATOM 4358 C CA . THR A 1 551 ? -23.448 -9.479 2.931 1.00 75.44 551 THR A CA 1
ATOM 4359 C C . THR A 1 551 ? -24.505 -8.377 2.850 1.00 75.44 551 THR A C 1
ATOM 4361 O O . THR A 1 551 ? -25.634 -8.571 3.290 1.00 75.44 551 THR A O 1
ATOM 4364 N N . ALA A 1 552 ? -24.175 -7.229 2.247 1.00 72.50 552 ALA A N 1
ATOM 4365 C CA . ALA A 1 552 ? -25.157 -6.166 2.048 1.00 72.50 552 ALA A CA 1
ATOM 4366 C C . ALA A 1 552 ? -26.259 -6.605 1.072 1.00 72.50 552 ALA A C 1
ATOM 4368 O O . ALA A 1 552 ? -27.425 -6.307 1.307 1.00 72.50 552 ALA A O 1
ATOM 4369 N N . GLU A 1 553 ? -25.905 -7.343 0.014 1.00 75.75 553 GLU A N 1
ATOM 4370 C CA . GLU A 1 553 ? -26.864 -7.935 -0.931 1.00 75.75 553 GLU A CA 1
ATOM 4371 C C . GLU A 1 553 ? -27.770 -8.962 -0.240 1.00 75.75 553 GLU A C 1
ATOM 4373 O O . GLU A 1 553 ? -28.977 -8.954 -0.472 1.00 75.75 553 GLU A O 1
ATOM 4378 N N . ASN A 1 554 ? -27.232 -9.769 0.677 1.00 77.31 554 ASN A N 1
ATOM 4379 C CA . ASN A 1 554 ? -28.016 -10.755 1.423 1.00 77.31 554 ASN A CA 1
ATOM 4380 C C . ASN A 1 554 ? -29.073 -10.105 2.314 1.00 77.31 554 ASN A C 1
ATOM 4382 O O . ASN A 1 554 ? -30.172 -10.633 2.441 1.00 77.31 554 ASN A O 1
ATOM 4386 N N . VAL A 1 555 ? -28.791 -8.938 2.904 1.00 75.94 555 VAL A N 1
ATOM 4387 C CA . VAL A 1 555 ? -29.811 -8.183 3.652 1.00 75.94 555 VAL A CA 1
ATOM 4388 C C . VAL A 1 555 ? -30.978 -7.807 2.732 1.00 75.94 555 VAL A C 1
ATOM 4390 O O . VAL A 1 555 ? -32.132 -7.947 3.132 1.00 75.94 555 VAL A O 1
ATOM 4393 N N . PHE A 1 556 ? -30.710 -7.405 1.484 1.00 74.81 556 PHE A N 1
ATOM 4394 C CA . PHE A 1 556 ? -31.764 -7.158 0.492 1.00 74.81 556 PHE A CA 1
ATOM 4395 C C . PHE A 1 556 ? -32.497 -8.438 0.077 1.00 74.81 556 PHE A C 1
ATOM 4397 O O . PHE A 1 556 ? -33.721 -8.417 -0.036 1.00 74.81 556 PHE A O 1
ATOM 4404 N N . ALA A 1 557 ? -31.778 -9.544 -0.127 1.00 75.94 557 ALA A N 1
ATOM 4405 C CA . ALA A 1 557 ? -32.377 -10.831 -0.477 1.00 75.94 557 ALA A CA 1
ATOM 4406 C C . ALA A 1 557 ? -33.308 -11.340 0.640 1.00 75.94 557 ALA A C 1
ATOM 4408 O O . ALA A 1 557 ? -34.450 -11.712 0.379 1.00 75.94 557 ALA A O 1
ATOM 4409 N N . ASN A 1 558 ? -32.868 -11.243 1.896 1.00 76.00 558 ASN A N 1
ATOM 4410 C CA . ASN A 1 558 ? -33.651 -11.615 3.073 1.00 76.00 558 ASN A CA 1
ATOM 4411 C C . ASN A 1 558 ? -34.860 -10.688 3.286 1.00 76.00 558 ASN A C 1
ATOM 4413 O O . ASN A 1 558 ? -35.933 -11.156 3.661 1.00 76.00 558 ASN A O 1
ATOM 4417 N N . LEU A 1 559 ? -34.729 -9.383 3.009 1.00 75.06 559 LEU A N 1
ATOM 4418 C CA . LEU A 1 559 ? -35.877 -8.465 2.982 1.00 75.06 559 LEU A CA 1
ATOM 4419 C C . LEU A 1 559 ? -36.891 -8.868 1.910 1.00 75.06 559 LEU A C 1
ATOM 4421 O O . LEU A 1 559 ? -38.094 -8.864 2.165 1.00 75.06 559 LEU A O 1
ATOM 4425 N N . TYR A 1 560 ? -36.417 -9.246 0.723 1.00 74.88 560 TYR A N 1
ATOM 4426 C CA . TYR A 1 560 ? -37.283 -9.691 -0.361 1.00 74.88 560 TYR A CA 1
ATOM 4427 C C . TYR A 1 560 ? -38.022 -10.989 -0.008 1.00 74.88 560 TYR A C 1
ATOM 4429 O O . TYR A 1 560 ? -39.227 -11.070 -0.231 1.00 74.88 560 TYR A O 1
ATOM 4437 N N . GLN A 1 561 ? -37.348 -11.954 0.626 1.00 75.06 561 GLN A N 1
ATOM 4438 C CA . GLN A 1 561 ? -37.978 -13.165 1.170 1.00 75.06 561 GLN A CA 1
ATOM 4439 C C . GLN A 1 561 ? -39.016 -12.851 2.250 1.00 75.06 561 GLN A C 1
ATOM 4441 O O . GLN A 1 561 ? -40.103 -13.427 2.248 1.00 75.06 561 GLN A O 1
ATOM 4446 N N . ALA A 1 562 ? -38.723 -11.909 3.152 1.00 74.25 562 ALA A N 1
ATOM 4447 C CA . ALA A 1 562 ? -39.677 -11.475 4.171 1.00 74.25 562 ALA A CA 1
ATOM 4448 C C . ALA A 1 562 ? -40.950 -10.872 3.546 1.00 74.25 562 ALA A C 1
ATOM 4450 O O . ALA A 1 562 ? -42.041 -10.998 4.103 1.00 74.25 562 ALA A O 1
ATOM 4451 N N . TRP A 1 563 ? -40.831 -10.235 2.379 1.00 77.00 563 TRP A N 1
ATOM 4452 C CA . TRP A 1 563 ? -41.970 -9.704 1.627 1.00 77.00 563 TRP A CA 1
ATOM 4453 C C . TRP A 1 563 ? -42.639 -10.741 0.716 1.00 77.00 563 TRP A C 1
ATOM 4455 O O . TRP A 1 563 ? -43.835 -10.629 0.447 1.00 77.00 563 TRP A O 1
ATOM 4465 N N . SER A 1 564 ? -41.895 -11.745 0.248 1.00 77.31 564 SER A N 1
ATOM 4466 C CA . SER A 1 564 ? -42.362 -12.801 -0.650 1.00 77.31 564 SER A CA 1
ATOM 4467 C C . SER A 1 564 ? -41.883 -14.180 -0.168 1.00 77.31 564 SER A C 1
ATOM 4469 O O . SER A 1 564 ? -40.843 -14.664 -0.614 1.00 77.31 564 SER A O 1
ATOM 4471 N N . PRO A 1 565 ? -42.654 -14.860 0.706 1.00 69.38 565 PRO A N 1
ATOM 4472 C CA . PRO A 1 565 ? -42.250 -16.111 1.371 1.00 69.38 565 PRO A CA 1
ATOM 4473 C C . PRO A 1 565 ? -42.062 -17.351 0.469 1.00 69.38 565 PRO A C 1
ATOM 4475 O O . PRO A 1 565 ? -42.061 -18.471 0.972 1.00 69.38 565 PRO A O 1
ATOM 4478 N N . GLY A 1 566 ? -41.959 -17.186 -0.853 1.00 65.38 566 GLY A N 1
ATOM 4479 C CA . GLY A 1 566 ? -41.804 -18.266 -1.834 1.00 65.38 566 GLY A CA 1
ATOM 4480 C C . GLY A 1 566 ? -40.664 -18.061 -2.835 1.00 65.38 566 GLY A C 1
ATOM 4481 O O . GLY A 1 566 ? -40.607 -18.790 -3.821 1.00 65.38 566 GLY A O 1
ATOM 4482 N N . SER A 1 567 ? -39.795 -17.065 -2.634 1.00 67.81 567 SER A N 1
ATOM 4483 C CA . SER A 1 567 ? -38.587 -16.889 -3.449 1.00 67.81 567 SER A CA 1
ATOM 4484 C C . SER A 1 567 ? -37.486 -17.864 -3.027 1.00 67.81 567 SER A C 1
ATOM 4486 O O . SER A 1 567 ? -37.271 -18.039 -1.828 1.00 67.81 567 SER A O 1
ATOM 4488 N N . ASP A 1 568 ? -36.762 -18.432 -3.994 1.00 67.56 568 ASP A N 1
ATOM 4489 C CA . ASP A 1 568 ? -35.593 -19.279 -3.727 1.00 67.56 568 ASP A CA 1
ATOM 4490 C C . ASP A 1 568 ? -34.522 -18.509 -2.929 1.00 67.56 568 ASP A C 1
ATOM 4492 O O . ASP A 1 568 ? -34.204 -17.360 -3.247 1.00 67.56 568 ASP A O 1
ATOM 4496 N N . ASP A 1 569 ? -33.981 -19.143 -1.884 1.00 67.25 569 ASP A N 1
ATOM 4497 C CA . ASP A 1 569 ? -32.893 -18.603 -1.063 1.00 67.25 569 ASP A CA 1
ATOM 4498 C C . ASP A 1 569 ? -31.540 -19.086 -1.594 1.00 67.25 569 ASP A C 1
ATOM 4500 O O . ASP A 1 569 ? -31.123 -20.207 -1.312 1.00 67.25 569 ASP A O 1
ATOM 4504 N N . ASP A 1 570 ? -30.848 -18.249 -2.369 1.00 67.69 570 ASP A N 1
ATOM 4505 C CA . ASP A 1 570 ? -29.491 -18.531 -2.853 1.00 67.69 570 ASP A CA 1
ATOM 4506 C C . ASP A 1 570 ? -28.393 -18.124 -1.848 1.00 67.69 570 ASP A C 1
ATOM 4508 O O . ASP A 1 570 ? -27.209 -18.247 -2.160 1.00 67.69 570 ASP A O 1
ATOM 4512 N N . THR A 1 571 ? -28.761 -17.673 -0.638 1.00 68.12 571 THR A N 1
ATOM 4513 C CA . THR A 1 571 ? -27.819 -17.134 0.364 1.00 68.12 571 THR A CA 1
ATOM 4514 C C . THR A 1 571 ? -27.226 -18.178 1.317 1.00 68.12 571 THR A C 1
ATOM 4516 O O . THR A 1 571 ? -26.456 -17.826 2.209 1.00 68.12 571 THR A O 1
ATOM 4519 N N . GLU A 1 572 ? -27.546 -19.468 1.154 1.00 64.75 572 GLU A N 1
ATOM 4520 C CA . GLU A 1 572 ? -27.135 -20.540 2.083 1.00 64.75 572 GLU A CA 1
ATOM 4521 C C . GLU A 1 572 ? -25.604 -20.684 2.198 1.00 64.75 572 GLU A C 1
ATOM 4523 O O . GLU A 1 572 ? -25.073 -20.910 3.285 1.00 64.75 572 GLU A O 1
ATOM 4528 N N . HIS A 1 573 ? -24.883 -20.467 1.094 1.00 66.62 573 HIS A N 1
ATOM 4529 C CA . HIS A 1 573 ? -23.415 -20.517 1.047 1.00 66.62 573 HIS A CA 1
ATOM 4530 C C . HIS A 1 573 ? -22.737 -19.157 1.265 1.00 66.62 573 HIS A C 1
ATOM 4532 O O . HIS A 1 573 ? -21.508 -19.054 1.215 1.00 66.62 573 HIS A O 1
ATOM 4538 N N . ASP A 1 574 ? -23.518 -18.099 1.475 1.00 70.81 574 ASP A N 1
ATOM 4539 C CA . ASP A 1 574 ? -22.984 -16.760 1.662 1.00 70.81 574 ASP A CA 1
ATOM 4540 C C . ASP A 1 574 ? -22.604 -16.500 3.139 1.00 70.81 574 ASP A C 1
ATOM 4542 O O . ASP A 1 574 ? -23.027 -17.222 4.049 1.00 70.81 574 ASP A O 1
ATOM 4546 N N . PRO A 1 575 ? -21.789 -15.464 3.430 1.00 72.25 575 PRO A N 1
ATOM 4547 C CA . PRO A 1 575 ? -21.518 -15.048 4.803 1.00 72.25 575 PRO A CA 1
ATOM 4548 C C . PRO A 1 575 ? -22.800 -14.707 5.572 1.00 72.25 575 PRO A C 1
ATOM 4550 O O . PRO A 1 575 ? -23.787 -14.244 4.990 1.00 72.25 575 PRO A O 1
ATOM 4553 N N . VAL A 1 576 ? -22.757 -14.867 6.903 1.00 78.00 576 VAL A N 1
ATOM 4554 C CA . VAL A 1 576 ? -23.890 -14.527 7.782 1.00 78.00 576 VAL A CA 1
ATOM 4555 C C . VAL A 1 576 ? -24.361 -13.106 7.524 1.00 78.00 576 VAL A C 1
ATOM 4557 O O . VAL A 1 576 ? -23.572 -12.161 7.556 1.00 78.00 576 VAL A O 1
ATOM 4560 N N . SER A 1 577 ? -25.668 -12.956 7.341 1.00 78.81 577 SER A N 1
ATOM 4561 C CA . SER A 1 577 ? -26.299 -11.646 7.240 1.00 78.81 577 SER A CA 1
ATOM 4562 C C . SER A 1 577 ? -26.414 -11.020 8.624 1.00 78.81 577 SER A C 1
ATOM 4564 O O . SER A 1 577 ? -27.057 -11.577 9.510 1.00 78.81 577 SER A O 1
ATOM 4566 N N . LEU A 1 578 ? -25.783 -9.865 8.813 1.00 81.25 578 LEU A N 1
ATOM 4567 C CA . LEU A 1 578 ? -25.876 -9.080 10.043 1.00 81.25 578 LEU A CA 1
ATOM 4568 C C . LEU A 1 578 ? -26.811 -7.906 9.776 1.00 81.25 578 LEU A C 1
ATOM 4570 O O . LEU A 1 578 ? -26.556 -7.150 8.844 1.00 81.25 578 LEU A O 1
ATOM 4574 N N . ILE A 1 579 ? -27.883 -7.737 10.548 1.00 78.38 579 ILE A N 1
ATOM 4575 C CA . ILE A 1 579 ? -28.847 -6.646 10.332 1.00 78.38 579 ILE A CA 1
ATOM 4576 C C . ILE A 1 579 ? -28.376 -5.384 11.053 1.00 78.38 579 ILE A C 1
ATOM 4578 O O . ILE A 1 579 ? -28.439 -4.282 10.503 1.00 78.38 579 ILE A O 1
ATOM 4582 N N . ASP A 1 580 ? -27.884 -5.556 12.279 1.00 79.75 580 ASP A N 1
ATOM 4583 C CA . ASP A 1 580 ? -27.425 -4.485 13.152 1.00 79.75 580 ASP A CA 1
ATOM 4584 C C . ASP A 1 580 ? -26.187 -4.887 13.984 1.00 79.75 580 ASP A C 1
ATOM 4586 O O . ASP A 1 580 ? -25.589 -5.957 13.840 1.00 79.75 580 ASP A O 1
ATOM 4590 N N . THR A 1 581 ? -25.758 -3.991 14.874 1.00 85.50 581 THR A N 1
ATOM 4591 C CA . THR A 1 581 ? -24.633 -4.244 15.782 1.00 85.50 581 THR A CA 1
ATOM 4592 C C . THR A 1 581 ? -24.958 -5.250 16.889 1.00 85.50 581 THR A C 1
ATOM 4594 O O . THR A 1 581 ? -24.035 -5.845 17.445 1.00 85.50 581 THR A O 1
ATOM 4597 N N . ALA A 1 582 ? -26.233 -5.473 17.218 1.00 86.31 582 ALA A N 1
ATOM 4598 C CA . ALA A 1 582 ? -26.624 -6.462 18.218 1.00 86.31 582 ALA A CA 1
ATOM 4599 C C . ALA A 1 582 ? -26.442 -7.886 17.669 1.00 86.31 582 ALA A C 1
ATOM 4601 O O . ALA A 1 582 ? -25.913 -8.750 18.376 1.00 86.31 582 ALA A O 1
ATOM 4602 N N . ASP A 1 583 ? -26.760 -8.104 16.391 1.00 86.06 583 ASP A N 1
ATOM 4603 C CA . ASP A 1 583 ? -26.448 -9.344 15.676 1.00 86.06 583 ASP A CA 1
ATOM 4604 C C . ASP A 1 583 ? -24.951 -9.629 15.675 1.00 86.06 583 ASP A C 1
ATOM 4606 O O . ASP A 1 583 ? -24.529 -10.739 16.008 1.00 86.06 583 ASP A O 1
ATOM 4610 N N . LEU A 1 584 ? -24.129 -8.617 15.381 1.00 89.12 584 LEU A N 1
ATOM 4611 C CA . LEU A 1 584 ? -22.677 -8.758 15.440 1.00 89.12 584 LEU A CA 1
ATOM 4612 C C . LEU A 1 584 ? -22.212 -9.172 16.847 1.00 89.12 584 LEU A C 1
ATOM 4614 O O . LEU A 1 584 ? -21.399 -10.087 16.985 1.00 89.12 584 LEU A O 1
ATOM 4618 N N . ALA A 1 585 ? -22.744 -8.551 17.904 1.00 90.12 585 ALA A N 1
ATOM 4619 C CA . ALA A 1 585 ? -22.402 -8.909 19.281 1.00 90.12 585 ALA A CA 1
ATOM 4620 C C . ALA A 1 585 ? -22.779 -10.365 19.620 1.00 90.12 585 ALA A C 1
ATOM 4622 O O . ALA A 1 585 ? -22.021 -11.056 20.311 1.00 90.12 585 ALA A O 1
ATOM 4623 N N . ARG A 1 586 ? -23.924 -10.845 19.115 1.00 90.31 586 ARG A N 1
ATOM 4624 C CA . ARG A 1 586 ? -24.384 -12.234 19.264 1.00 90.31 586 ARG A CA 1
ATOM 4625 C C . ARG A 1 586 ? -23.451 -13.211 18.548 1.00 90.31 586 ARG A C 1
ATOM 4627 O O . ARG A 1 586 ? -22.990 -14.164 19.171 1.00 90.31 586 ARG A O 1
ATOM 4634 N N . VAL A 1 587 ? -23.138 -12.959 17.278 1.00 88.88 587 VAL A N 1
ATOM 4635 C CA . VAL A 1 587 ? -22.245 -13.800 16.459 1.00 88.88 587 VAL A CA 1
ATOM 4636 C C . VAL A 1 587 ? -20.843 -13.867 17.075 1.00 88.88 587 VAL A C 1
ATOM 4638 O O . VAL A 1 587 ? -20.277 -14.954 17.200 1.00 88.88 587 VAL A O 1
ATOM 4641 N N . ILE A 1 588 ? -20.315 -12.741 17.568 1.00 91.19 588 ILE A N 1
ATOM 4642 C CA . ILE A 1 588 ? -19.041 -12.720 18.299 1.00 91.19 588 ILE A CA 1
ATOM 4643 C C . ILE A 1 588 ? -19.106 -13.593 19.558 1.00 91.19 588 ILE A C 1
ATOM 4645 O O . ILE A 1 588 ? -18.159 -14.327 19.834 1.00 91.19 588 ILE A O 1
ATOM 4649 N N . SER A 1 589 ? -20.208 -13.559 20.312 1.00 90.44 589 SER A N 1
ATOM 4650 C CA . SER A 1 589 ? -20.354 -14.400 21.506 1.00 90.44 589 SER A CA 1
ATOM 4651 C C . SER A 1 589 ? -20.300 -15.896 21.180 1.00 90.44 589 SER A C 1
ATOM 4653 O O . SER A 1 589 ? -19.768 -16.660 21.981 1.00 90.44 589 SER A O 1
ATOM 4655 N N . ILE A 1 590 ? -20.824 -16.317 20.024 1.00 87.06 590 ILE A N 1
ATOM 4656 C CA . ILE A 1 590 ? -20.755 -17.714 19.567 1.00 87.06 590 ILE A CA 1
ATOM 4657 C C . ILE A 1 590 ? -19.296 -18.100 19.295 1.00 87.06 590 ILE A C 1
ATOM 4659 O O . ILE A 1 590 ? -18.818 -19.093 19.842 1.00 87.06 590 ILE A O 1
ATOM 4663 N N . ALA A 1 591 ? -18.566 -17.276 18.536 1.00 86.75 591 ALA A N 1
ATOM 4664 C CA . ALA A 1 591 ? -17.150 -17.510 18.248 1.00 86.75 591 ALA A CA 1
ATOM 4665 C C . ALA A 1 591 ? -16.288 -17.519 19.523 1.00 86.75 591 ALA A C 1
ATOM 4667 O O . ALA A 1 591 ? -15.409 -18.361 19.682 1.00 86.75 591 ALA A O 1
ATOM 4668 N N . GLN A 1 592 ? -16.562 -16.623 20.476 1.00 87.81 592 GLN A N 1
ATOM 4669 C CA . GLN A 1 592 ? -15.884 -16.628 21.772 1.00 87.81 592 GLN A CA 1
ATOM 4670 C C . GLN A 1 592 ? -16.113 -17.938 22.531 1.00 87.81 592 GLN A C 1
ATOM 4672 O O . GLN A 1 592 ? -15.149 -18.500 23.038 1.00 87.81 592 GLN A O 1
ATOM 4677 N N . ASN A 1 593 ? -17.347 -18.446 22.585 1.00 86.81 593 ASN A N 1
ATOM 4678 C CA . ASN A 1 593 ? -17.654 -19.704 23.271 1.00 86.81 593 ASN A CA 1
ATOM 4679 C C . ASN A 1 593 ? -16.917 -20.899 22.641 1.00 86.81 593 ASN A C 1
ATOM 4681 O O . ASN A 1 593 ? -16.431 -21.769 23.360 1.00 86.81 593 ASN A O 1
ATOM 4685 N N . GLU A 1 594 ? -16.779 -20.928 21.315 1.00 81.81 594 GLU A N 1
ATOM 4686 C CA . GLU A 1 594 ? -15.996 -21.953 20.615 1.00 81.81 594 GLU A CA 1
ATOM 4687 C C . GLU A 1 594 ? -14.499 -21.859 20.948 1.00 81.81 594 GLU A C 1
ATOM 4689 O O . GLU A 1 594 ? -13.859 -22.871 21.245 1.00 81.81 594 GLU A O 1
ATOM 4694 N N . LEU A 1 595 ? -13.933 -20.649 20.932 1.00 78.75 595 LEU A N 1
ATOM 4695 C CA . LEU A 1 595 ? -12.537 -20.421 21.312 1.00 78.75 595 LEU A CA 1
ATOM 4696 C C . LEU A 1 595 ? -12.262 -20.823 22.764 1.00 78.75 595 LEU A C 1
ATOM 4698 O O . LEU A 1 595 ? -11.151 -21.230 23.088 1.00 78.75 595 LEU A O 1
ATOM 4702 N N . GLU A 1 596 ? -13.259 -20.697 23.636 1.00 81.00 596 GLU A N 1
ATOM 4703 C CA . GLU A 1 596 ? -13.200 -21.127 25.031 1.00 81.00 596 GLU A CA 1
ATOM 4704 C C . GLU A 1 596 ? -13.269 -22.646 25.180 1.00 81.00 596 GLU A C 1
ATOM 4706 O O . GLU A 1 596 ? -12.491 -23.219 25.942 1.00 81.00 596 GLU A O 1
ATOM 4711 N N . ALA A 1 597 ? -14.159 -23.302 24.435 1.00 76.62 597 ALA A N 1
ATOM 4712 C CA . ALA A 1 597 ? -14.312 -24.753 24.458 1.00 76.62 597 ALA A CA 1
ATOM 4713 C C . ALA A 1 597 ? -13.075 -25.485 23.906 1.00 76.62 597 ALA A C 1
ATOM 4715 O O . ALA A 1 597 ? -12.728 -26.561 24.387 1.00 76.62 597 ALA A O 1
ATOM 4716 N N . ASN A 1 598 ? -12.381 -24.888 22.931 1.00 68.00 598 ASN A N 1
ATOM 4717 C CA . ASN A 1 598 ? -11.244 -25.493 22.230 1.00 68.00 598 ASN A CA 1
ATOM 4718 C C . ASN A 1 598 ? -9.862 -25.151 22.829 1.00 68.00 598 ASN A C 1
ATOM 4720 O O . ASN A 1 598 ? -8.832 -25.305 22.166 1.00 68.00 598 ASN A O 1
ATOM 4724 N N . GLN A 1 599 ? -9.795 -24.695 24.083 1.00 65.31 599 GLN A N 1
ATOM 4725 C CA . GLN A 1 599 ? -8.516 -24.441 24.754 1.00 65.31 599 GLN A CA 1
ATOM 4726 C C . GLN A 1 599 ? -7.841 -25.763 25.167 1.00 65.31 599 GLN A C 1
ATOM 4728 O O . GLN A 1 599 ? -8.309 -26.457 26.068 1.00 65.31 599 GLN A O 1
ATOM 4733 N N . ILE A 1 600 ? -6.706 -26.114 24.547 1.00 53.00 600 ILE A N 1
ATOM 4734 C CA . ILE A 1 600 ? -5.893 -27.266 24.980 1.00 53.00 600 ILE A CA 1
ATOM 4735 C C . ILE A 1 600 ? -5.062 -26.865 26.210 1.00 53.00 600 ILE A C 1
ATOM 4737 O O . ILE A 1 600 ? -4.432 -25.811 26.221 1.00 53.00 600 ILE A O 1
ATOM 4741 N N . SER A 1 601 ? -5.082 -27.724 27.236 1.00 45.50 601 SER A N 1
ATOM 4742 C CA . SER A 1 601 ? -4.533 -27.562 28.594 1.00 45.50 601 SER A CA 1
ATOM 4743 C C . SER A 1 601 ? -3.458 -26.481 28.813 1.00 45.50 601 SER A C 1
ATOM 4745 O O . SER A 1 601 ? -2.395 -26.477 28.186 1.00 45.50 601 SER A O 1
ATOM 4747 N N . THR A 1 602 ? -3.680 -25.666 29.843 1.00 45.38 602 THR A N 1
ATOM 4748 C CA . THR A 1 602 ? -2.746 -24.701 30.434 1.00 45.38 602 THR A CA 1
ATOM 4749 C C . THR A 1 602 ? -1.566 -25.394 31.131 1.00 45.38 602 THR A C 1
ATOM 4751 O O . THR A 1 602 ? -1.605 -25.626 32.340 1.00 45.38 602 THR A O 1
ATOM 4754 N N . PHE A 1 603 ? -0.482 -25.706 30.421 1.00 35.94 603 PHE A N 1
ATOM 4755 C CA . PHE A 1 603 ? 0.790 -25.998 31.094 1.00 35.94 603 PHE A CA 1
ATOM 4756 C C . PHE A 1 603 ? 1.439 -24.654 31.477 1.00 35.94 603 PHE A C 1
ATOM 4758 O O . PHE A 1 603 ? 1.703 -23.830 30.605 1.00 35.94 603 PHE A O 1
ATOM 4765 N N . ASN A 1 604 ? 1.642 -24.407 32.777 1.00 39.31 604 ASN A N 1
ATOM 4766 C CA . ASN A 1 604 ? 2.147 -23.150 33.373 1.00 39.31 604 ASN A CA 1
ATOM 4767 C C . ASN A 1 604 ? 1.236 -21.905 33.284 1.00 39.31 604 ASN A C 1
ATOM 4769 O O . ASN A 1 604 ? 1.755 -20.795 33.211 1.00 39.31 604 ASN A O 1
ATOM 4773 N N . GLN A 1 605 ? -0.099 -22.046 33.282 1.00 45.94 605 GLN A N 1
ATOM 4774 C CA . GLN A 1 605 ? -1.053 -20.909 33.196 1.00 45.94 605 GLN A CA 1
ATOM 4775 C C . GLN A 1 605 ? -0.866 -19.987 31.968 1.00 45.94 605 GLN A C 1
ATOM 4777 O O . GLN A 1 605 ? -1.544 -18.971 31.837 1.00 45.94 605 GLN A O 1
ATOM 4782 N N . GLN A 1 606 ? 0.012 -20.354 31.034 1.00 40.78 606 GLN A N 1
ATOM 4783 C CA . GLN A 1 606 ? 0.191 -19.675 29.762 1.00 40.78 606 GLN A CA 1
ATOM 4784 C C . GLN A 1 606 ? -0.796 -20.283 28.768 1.00 40.78 606 GLN A C 1
ATOM 4786 O O . GLN A 1 606 ? -0.751 -21.481 28.477 1.00 40.78 606 GLN A O 1
ATOM 4791 N N . SER A 1 607 ? -1.725 -19.468 28.274 1.00 45.22 607 SER A N 1
ATOM 4792 C CA . SER A 1 607 ? -2.692 -19.896 27.268 1.00 45.22 607 SER A CA 1
ATOM 4793 C C . SER A 1 607 ? -1.967 -20.222 25.962 1.00 45.22 607 SER A C 1
ATOM 4795 O O . SER A 1 607 ? -1.430 -19.326 25.308 1.00 45.22 607 SER A O 1
ATOM 4797 N N . ARG A 1 608 ? -1.997 -21.488 25.542 1.00 49.72 608 ARG A N 1
ATOM 4798 C CA . ARG A 1 608 ? -1.787 -21.847 24.138 1.00 49.72 608 ARG A CA 1
ATOM 4799 C C . ARG A 1 608 ? -3.153 -21.862 23.472 1.00 49.72 608 ARG A C 1
ATOM 4801 O O . ARG A 1 608 ? -3.854 -22.866 23.515 1.00 49.72 608 ARG A O 1
ATOM 4808 N N . GLN A 1 609 ? -3.551 -20.729 22.900 1.00 51.59 609 GLN A N 1
ATOM 4809 C CA . GLN A 1 609 ? -4.720 -20.711 22.033 1.00 51.59 609 GLN A CA 1
ATOM 4810 C C . GLN A 1 609 ? -4.337 -21.456 20.751 1.00 51.59 609 GLN A C 1
ATOM 4812 O O . GLN A 1 609 ? -3.553 -20.956 19.947 1.00 51.59 609 GLN A O 1
ATOM 4817 N N . VAL A 1 610 ? -4.824 -22.685 20.594 1.00 52.34 610 VAL A N 1
ATOM 4818 C CA . VAL A 1 610 ? -4.800 -23.344 19.288 1.00 52.34 610 VAL A CA 1
ATOM 4819 C C . VAL A 1 610 ? -5.795 -22.581 18.438 1.00 52.34 610 VAL A C 1
ATOM 4821 O O . VAL A 1 610 ? -6.934 -22.426 18.855 1.00 52.34 610 VAL A O 1
ATOM 4824 N N . THR A 1 611 ? -5.371 -22.057 17.295 1.00 56.50 611 THR A N 1
ATOM 4825 C CA . THR A 1 611 ? -6.288 -21.468 16.320 1.00 56.50 611 THR A CA 1
ATOM 4826 C C . THR A 1 611 ? -7.124 -22.610 15.738 1.00 56.50 611 THR A C 1
ATOM 4828 O O . THR A 1 611 ? -6.560 -23.418 14.993 1.00 56.50 611 THR A O 1
ATOM 4831 N N . PRO A 1 612 ? -8.416 -22.764 16.092 1.00 57.06 612 PRO A N 1
ATOM 4832 C CA . PRO A 1 612 ? -9.212 -23.835 15.522 1.00 57.06 612 PRO A CA 1
ATOM 4833 C C . PRO A 1 612 ? -9.410 -23.535 14.035 1.00 57.06 612 PRO A C 1
ATOM 4835 O O . PRO A 1 612 ? -9.920 -22.480 13.648 1.00 57.06 612 PRO A O 1
ATOM 4838 N N . VAL A 1 613 ? -8.949 -24.465 13.204 1.00 56.41 613 VAL A N 1
ATOM 4839 C CA . VAL A 1 613 ? -9.143 -24.431 11.758 1.00 56.41 613 VAL A CA 1
ATOM 4840 C C . VAL A 1 613 ? -10.116 -25.544 11.418 1.00 56.41 613 VAL A C 1
ATOM 4842 O O . VAL A 1 613 ? -9.760 -26.722 11.458 1.00 56.41 613 VAL A O 1
ATOM 4845 N N . ASN A 1 614 ? -11.349 -25.175 11.085 1.00 55.62 614 ASN A N 1
ATOM 4846 C CA . ASN A 1 614 ? -12.308 -26.122 10.542 1.00 55.62 614 ASN A CA 1
ATOM 4847 C C . ASN A 1 614 ? -12.107 -26.201 9.023 1.00 55.62 614 ASN A C 1
ATOM 4849 O O . ASN A 1 614 ? -12.338 -25.229 8.305 1.00 55.62 614 ASN A O 1
ATOM 4853 N N . LEU A 1 615 ? -11.668 -27.363 8.532 1.00 51.25 615 LEU A N 1
ATOM 4854 C CA . LEU A 1 615 ? -11.431 -27.597 7.104 1.00 51.25 615 LEU A CA 1
ATOM 4855 C C . LEU A 1 615 ? -12.715 -27.457 6.268 1.00 51.25 615 LEU A C 1
ATOM 4857 O O . LEU A 1 615 ? -12.632 -27.039 5.113 1.00 51.25 615 LEU A O 1
ATOM 4861 N N . MET A 1 616 ? -13.891 -27.726 6.848 1.00 52.97 616 MET A N 1
ATOM 4862 C CA . MET A 1 616 ? -15.181 -27.504 6.182 1.00 52.97 616 MET A CA 1
ATOM 4863 C C . MET A 1 616 ? -15.416 -26.014 5.929 1.00 52.97 616 MET A C 1
ATOM 4865 O O . MET A 1 616 ? -15.754 -25.627 4.818 1.00 52.97 616 MET A O 1
ATOM 4869 N N . HIS A 1 617 ? -15.084 -25.153 6.898 1.00 56.06 617 HIS A N 1
ATOM 4870 C CA . HIS A 1 617 ? -15.183 -23.695 6.747 1.00 56.06 617 HIS A CA 1
ATOM 4871 C C . HIS A 1 617 ? -14.166 -23.101 5.754 1.00 56.06 617 HIS A C 1
ATOM 4873 O O . HIS A 1 617 ? -14.207 -21.907 5.473 1.00 56.06 617 HIS A O 1
ATOM 4879 N N . LEU A 1 618 ? -13.233 -23.904 5.234 1.00 56.00 618 LEU A N 1
ATOM 4880 C CA . LEU A 1 618 ? -12.288 -23.495 4.192 1.00 56.00 618 LEU A CA 1
ATOM 4881 C C . LEU A 1 618 ? -12.652 -24.032 2.801 1.00 56.00 618 LEU A C 1
ATOM 4883 O O . LEU A 1 618 ? -12.082 -23.558 1.818 1.00 56.00 618 LEU A O 1
ATOM 4887 N N . THR A 1 619 ? -13.539 -25.029 2.710 1.00 49.81 619 THR A N 1
ATOM 4888 C CA . THR A 1 619 ? -13.788 -25.789 1.473 1.00 49.81 619 THR A CA 1
ATOM 4889 C C . THR A 1 619 ? -15.239 -25.759 1.007 1.00 49.81 619 THR A C 1
ATOM 4891 O O . THR A 1 619 ? -15.447 -25.681 -0.200 1.00 49.81 619 THR A O 1
ATOM 4894 N N . ASP A 1 620 ? -16.214 -25.777 1.921 1.00 52.25 620 ASP A N 1
ATOM 4895 C CA . ASP A 1 620 ? -17.646 -25.775 1.604 1.00 52.25 620 ASP A CA 1
ATOM 4896 C C . ASP A 1 620 ? -18.423 -25.164 2.784 1.00 52.25 620 ASP A C 1
ATOM 4898 O O . ASP A 1 620 ? -18.681 -25.821 3.798 1.00 52.25 620 ASP A O 1
ATOM 4902 N N . VAL A 1 621 ? -18.654 -23.850 2.726 1.00 60.25 621 VAL A N 1
ATOM 4903 C CA . VAL A 1 621 ? -18.962 -23.056 3.920 1.00 60.25 621 VAL A CA 1
ATOM 4904 C C . VAL A 1 621 ? -20.449 -22.740 4.015 1.00 60.25 621 VAL A C 1
ATOM 4906 O O . VAL A 1 621 ? -20.977 -21.990 3.205 1.00 60.25 621 VAL A O 1
ATOM 4909 N N . ASP A 1 622 ? -21.108 -23.288 5.035 1.00 66.75 622 ASP A N 1
ATOM 4910 C CA . ASP A 1 622 ? -22.492 -22.967 5.410 1.00 66.75 622 ASP A CA 1
ATOM 4911 C C . ASP A 1 622 ? -22.470 -22.109 6.687 1.00 66.75 622 ASP A C 1
ATOM 4913 O O . ASP A 1 622 ? -22.655 -22.576 7.819 1.00 66.75 622 ASP A O 1
ATOM 4917 N N . TRP A 1 623 ? -22.127 -20.829 6.507 1.00 68.75 623 TRP A N 1
ATOM 4918 C CA . TRP A 1 623 ? -22.009 -19.874 7.610 1.00 68.75 623 TRP A CA 1
ATOM 4919 C C . TRP A 1 623 ? -23.355 -19.628 8.300 1.00 68.75 623 TRP A C 1
ATOM 4921 O O . TRP A 1 623 ? -23.397 -19.461 9.523 1.00 68.75 623 TRP A O 1
ATOM 4931 N N . LYS A 1 624 ? -24.455 -19.633 7.537 1.00 69.00 624 LYS A N 1
ATOM 4932 C CA . LYS A 1 624 ? -25.815 -19.415 8.043 1.00 69.00 624 LYS A CA 1
ATOM 4933 C C . LYS A 1 624 ? -26.176 -20.494 9.064 1.00 69.00 624 LYS A C 1
ATOM 4935 O O . LYS A 1 624 ? -26.495 -20.177 10.210 1.00 69.00 624 LYS A O 1
ATOM 4940 N N . ARG A 1 625 ? -25.983 -21.774 8.732 1.00 68.75 625 ARG A N 1
ATOM 4941 C CA . ARG A 1 625 ? -26.178 -22.882 9.680 1.00 68.75 625 ARG A CA 1
ATOM 4942 C C . ARG A 1 625 ? -25.267 -22.782 10.894 1.00 68.75 625 ARG A C 1
ATOM 4944 O O . ARG A 1 625 ? -25.747 -22.984 12.009 1.00 68.75 625 ARG A O 1
ATOM 4951 N N . TYR A 1 626 ? -23.992 -22.455 10.697 1.00 69.75 626 TYR A N 1
ATOM 4952 C CA . TYR A 1 626 ? -23.016 -22.380 11.783 1.00 69.75 626 TYR A CA 1
ATOM 4953 C C . TYR A 1 626 ? -23.429 -21.390 12.885 1.00 69.75 626 TYR A C 1
ATOM 4955 O O . TYR A 1 626 ? -23.418 -21.721 14.072 1.00 69.75 626 TYR A O 1
ATOM 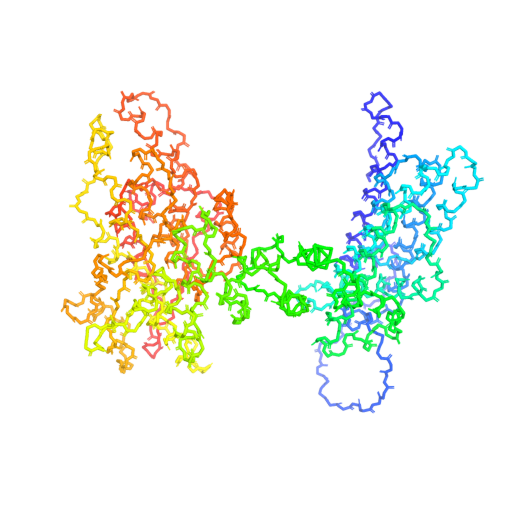4963 N N . PHE A 1 627 ? -23.842 -20.181 12.498 1.00 70.69 627 PHE A N 1
ATOM 4964 C CA . PHE A 1 627 ? -24.142 -19.097 13.437 1.00 70.69 627 PHE A CA 1
ATOM 4965 C C . PHE A 1 627 ? -25.624 -18.983 13.843 1.00 70.69 627 PHE A C 1
ATOM 4967 O O . PHE A 1 627 ? -25.929 -18.305 14.831 1.00 70.69 627 PHE A O 1
ATOM 4974 N N . GLU A 1 628 ? -26.548 -19.622 13.119 1.00 68.19 628 GLU A N 1
ATOM 4975 C CA . GLU A 1 628 ? -27.980 -19.651 13.466 1.00 68.19 628 GLU A CA 1
ATOM 4976 C C . GLU A 1 628 ? -28.396 -20.934 14.196 1.00 68.19 628 GLU A C 1
ATOM 4978 O O . GLU A 1 628 ? -29.198 -20.868 15.126 1.00 68.19 628 GLU A O 1
ATOM 4983 N N . LYS A 1 629 ? -27.853 -22.098 13.810 1.00 58.53 629 LYS A N 1
ATOM 4984 C CA . LYS A 1 629 ? -28.216 -23.412 14.379 1.00 58.53 629 LYS A CA 1
ATOM 4985 C C . LYS A 1 629 ? -27.172 -23.957 15.364 1.00 58.53 629 LYS A C 1
ATOM 4987 O O . LYS A 1 629 ? -27.480 -24.891 16.100 1.00 58.53 629 LYS A O 1
ATOM 4992 N N . GLY A 1 630 ? -25.992 -23.335 15.424 1.00 48.09 630 GLY A N 1
ATOM 4993 C CA . GLY A 1 630 ? -24.877 -23.704 16.300 1.00 48.09 630 GLY A CA 1
ATOM 4994 C C . GLY A 1 630 ? -23.901 -24.704 15.659 1.00 48.09 630 GLY A C 1
ATOM 4995 O O . GLY A 1 630 ? -24.259 -25.372 14.684 1.00 48.09 630 GLY A O 1
ATOM 4996 N N . PRO A 1 631 ? -22.662 -24.809 16.185 1.00 45.72 631 PRO A N 1
ATOM 4997 C CA . PRO A 1 631 ? -21.696 -25.814 15.743 1.00 45.72 631 PRO A CA 1
ATOM 4998 C C . PRO A 1 631 ? -22.255 -27.224 15.986 1.00 45.72 631 PRO A C 1
ATOM 5000 O O . PRO A 1 631 ? -22.799 -27.492 17.059 1.00 45.72 631 PRO A O 1
ATOM 5003 N N . ALA A 1 632 ? -22.149 -28.094 14.977 1.00 43.41 632 ALA A N 1
ATOM 5004 C CA . ALA A 1 632 ? -22.583 -29.493 15.044 1.00 43.41 632 ALA A CA 1
ATOM 5005 C C . ALA A 1 632 ? -21.628 -30.368 15.864 1.00 43.41 632 ALA A C 1
ATOM 5007 O O . ALA A 1 632 ? -20.399 -30.135 15.773 1.00 43.41 632 ALA A O 1
#

Organism: Bordetella parapertussis (strain 12822 / ATCC BAA-587 / NCTC 13253) (NCBI:txid257311)

Secondary structure (DSSP, 8-state):
------TTTS-HHHHHHHHHHHHHHHHHHHHH-GGGGTTTS------------------------HHHHHHS---HHHHHHHHHHHHHHHHHHHHHHHH-TT-HHHHHHHHHHHHHHT---HHHHHHHHHHHHTSGGGHHHHHHHHHHHHHHHHHHHHHHHHHHH-TTS-HHHHHHHHHHHHHHHHHHHHPPPPP-SHHHHHHHHHHHHHHHHHHHHHHHSTTHHHHHSSPPPHHHHHHHHHHHH-TTS-HHHHHHHHHHHHTTTTTS--SS--HHHHHHHHTTTTSGGGHHHHHH-GGG--HHHHHHHHH---TTSTT-HHHHHHHHTT-TT-HHHHHHHHH-HHHHHHHHHHH--GGGSEEEHHHHHHHHHHT--TT----GGGSHHHHHHHHHHHHHHH-SS----STTHHHHHHTS---TTTT---GGGEEEEGGGTS--S--HHHHHHHHHSTTTT--EEPPGGG----TTTS----SHHHHHHHHHHHHHHHHHHHHTT--PPPGGGGSTT-GGGGGGHHHHHTTT----HHHHHHHHHHH-HHHHHHHHHHHHHHH-TTS----TTSPPPP-SHHHHHHHHHHHHHHHHHT----GGG---------SHHHHS--HHHHHHH---

pLDDT: mean 76.52, std 15.61, range [26.12, 95.44]